Protein AF-0000000067926094 (afdb_homodimer)

InterPro domains:
  IPR000868 Isochorismatase-like domain [PF00857] (6-175)
  IPR036380 Isochorismatase-like superfamily [G3DSA:3.40.50.850] (2-195)
  IPR036380 Isochorismatase-like superfamily [SSF52499] (3-191)
  IPR050272 Isochorismatase-like hydrolase [PTHR43540] (4-191)

Foldseek 3Di:
DPQLQEAEEAEAQFQQQDPPHLFHWVPSVQLLLLVLLLLVLCVVLVHAYEYEFAEDEPVNCVPPVVDPVCPDPSNDALYHPDRRRARDPSNHDDPRHHYWYDNALASPPPTCVLVVSVVSNHQEYEYAYDDLQTSVLNNQQVCVVSRHQYEYALSNHTGSDPVSSLVSVLVSQLRNANYFYDHSVQSSCVSNVHDGDGGHNPHHPPDDDDPVCSVVVSVVD/DPQLQEAEEAEAQFQQQDPPHLFHWVPSVQLLLLVLLLL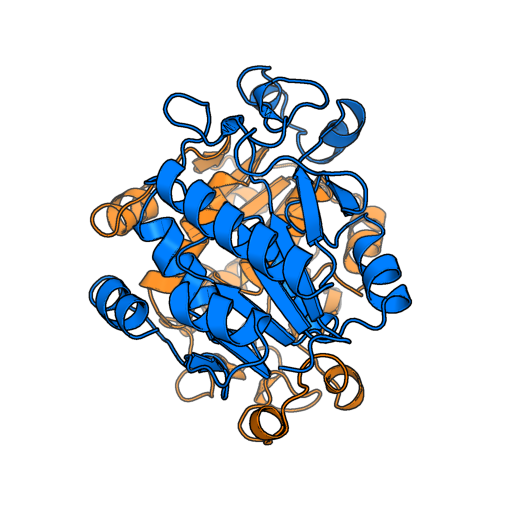VLCVVLVHAYEYEFAEDEPVNCVPPVVDPVCPDPSNDALYHPDRRRARDPSNHDDPRHHYWYDNALASPPPTCVLVVSVVSNHQEYEYAYDDLQTSVLNNQQVCVVSRHQYEYALSNHTGSDPVSSLVSQLVSQLRNANHFYDHSVQSSCVSNVHDGDGGHNHDHRPDDDDPVCSVVVSVVD

Secondary structure (DSSP, 8-state):
--GGGEEEEEE--BGGGSTTSSSPPTTHHHHHHHHHHHHHHHHHHT--EEEEEE-B-HHHHTTT---TTTTSGGG--SBTTSTTTSBPGGG---TT-EEEEESSSSTTTTSSHHHHHHHTT--EEEEEEE-IIIIIHHHHHHHHHTT-EEEEEEEEEE-SSHHHHHHHHHHHHTT-TT-EEE-HHHHHHHHTT-----EE--STT-----TTTHHHHHHH-/--GGGEEEEEE--BGGGSTTSSSPPTTHHHHHHHHHHHHHHHHHHT--EEEEEE-B-HHHHTTT--STTTTSGGG--SBTTSTTTSBPGGG---TT-EEEEESSSSTTTTSSHHHHHHHTT--EEEEEEE-IIIIIHHHHHHHHHTT-EEEEEEEEEE-SSHHHHHHHHHHHHTT-TT-EEE-HHHHHHHHTT-----EE--STT-----TTTHHHHHHH-

Nearest PDB structures (foldseek):
  3uao-assembly1_A  TM=9.057E-01  e=9.298E-15  Bordetella bronchiseptica
  4l07-assembly1_A  TM=8.877E-01  e=7.795E-15  Pseudomonas putida S16
  3hu5-assembly1_A  TM=8.963E-01  e=1.996E-14  Nitratidesulfovibrio vulgaris str. Hildenborough
  4l08-assembly3_F  TM=8.697E-01  e=3.194E-14  Pseudomonas putida S16
  3o93-assembly1_D  TM=8.539E-01  e=3.956E-12  Streptococcus pneumoniae TIGR4

pLDDT: mean 93.39, std 10.18, range [53.16, 98.94]

Solvent-accessible surface area (backbone atoms only — not comparable to full-atom values): 21924 Å² total; per-residue (Å²): 106,67,57,83,23,30,33,38,40,37,29,40,60,26,40,32,31,33,86,88,36,91,51,34,26,54,63,38,69,55,20,45,52,44,40,28,53,50,51,53,41,25,56,75,58,69,24,51,44,34,39,35,34,47,41,32,49,77,82,71,38,62,48,26,54,67,30,69,65,45,61,37,76,88,53,56,70,30,37,58,90,38,70,42,29,34,61,31,76,80,60,50,83,52,95,85,46,43,77,43,65,19,77,49,59,20,54,56,50,91,45,61,47,63,61,52,38,54,74,61,52,46,46,34,35,39,37,34,25,31,36,24,59,44,27,41,42,44,26,50,54,51,39,24,65,69,33,28,27,38,34,34,28,62,59,18,33,28,16,60,25,68,43,42,21,48,52,28,48,50,56,45,50,26,59,26,41,56,18,27,34,22,44,59,73,29,45,52,28,32,47,68,66,37,87,60,65,61,40,64,26,63,50,69,56,74,67,77,49,41,74,87,40,44,65,60,58,52,71,71,71,105,68,56,82,24,29,32,38,41,36,28,42,60,27,40,34,30,33,85,88,38,92,53,34,27,54,62,38,67,54,21,46,52,44,41,28,53,49,51,52,41,26,54,75,58,69,24,51,43,33,37,35,34,47,41,31,49,76,80,70,41,66,47,23,52,70,26,73,64,44,61,35,75,89,51,54,69,32,40,57,88,38,69,42,30,34,62,31,77,81,60,51,84,52,95,84,45,43,77,43,66,19,77,48,60,21,57,58,49,91,44,63,46,62,60,52,38,55,74,60,52,46,44,34,34,38,37,35,26,32,36,24,60,44,27,41,42,42,28,49,54,50,38,26,66,70,33,28,27,38,35,34,27,62,60,18,33,29,16,62,26,68,43,42,21,48,52,28,49,49,57,44,51,27,60,26,45,60,18,26,34,22,44,58,73,29,46,52,28,33,46,69,66,37,88,61,63,62,39,64,26,65,51,72,56,75,66,76,50,40,76,87,42,45,66,60,58,53,72,72,70

Sequence (442 aa):
MNLAKTALLVIDLQNEYRPSAAWPVVGYDDVLANAAALIDAAREAGVPVIHAQAWVKPEERVGYARQEEILTEEFRSAVAGSDGAAICAEVAALPGDIVIHKHWPSAFRSTDLSRRLAALGVENLVVAGVLTDSCVTASVFDAVYEGFRVWLVKDACGSMTEAMHRTGMLDMANRLYGGGILRLPQALKALAGRPFDGWRCTRPVEFAYTLETVDRIYEALMNLAKTALLVIDLQNEYRPSAAWPVVGYDDVLANAAALIDAAREAGVPVIHAQAWVKPEERVGYARQEEILTEEFRSAVAGSDGAAICAEVAALPGDIVIHKHWPSAFRSTDLSRRLAALGVENLVVAGVLTDSCVTASVFDAVYEGFRVWLVKDACGSMTEAMHRTGMLDMANRLYGGGILRLPQALKALAGRPFDGWRCTRPVEFAYTLETVDRIYEAL

Structure (mmCIF, N/CA/C/O backbone):
data_AF-0000000067926094-model_v1
#
loop_
_entity.id
_entity.type
_entity.pdbx_description
1 polymer 'Isochorismatase hydrolase'
#
loop_
_atom_site.group_PDB
_atom_site.id
_atom_site.type_symbol
_atom_site.label_atom_id
_atom_site.label_alt_id
_atom_site.label_comp_id
_atom_site.label_asym_id
_atom_site.label_entity_id
_atom_site.label_seq_id
_atom_site.pdbx_PDB_ins_code
_atom_site.Cartn_x
_atom_site.Cartn_y
_atom_site.Cartn_z
_atom_site.occupancy
_atom_site.B_iso_or_equiv
_atom_site.auth_seq_id
_atom_site.auth_comp_id
_atom_site.auth_asym_id
_atom_site.auth_atom_id
_atom_site.pdbx_PDB_model_num
ATOM 1 N N . MET A 1 1 ? -18.172 15.156 13.68 1 92.06 1 MET A N 1
ATOM 2 C CA . MET A 1 1 ? -17.062 14.289 14.078 1 92.06 1 MET A CA 1
ATOM 3 C C . MET A 1 1 ? -16.766 14.43 15.562 1 92.06 1 MET A C 1
ATOM 5 O O . MET A 1 1 ? -16.719 15.547 16.078 1 92.06 1 MET A O 1
ATOM 9 N N . ASN A 1 2 ? -16.688 13.281 16.297 1 95.38 2 ASN A N 1
ATOM 10 C CA . ASN A 1 2 ? -16.344 13.367 17.703 1 95.38 2 ASN A CA 1
ATOM 11 C C . ASN A 1 2 ? -14.883 13.789 17.906 1 95.38 2 ASN A C 1
ATOM 13 O O . ASN A 1 2 ? -13.977 12.961 17.812 1 95.38 2 ASN A O 1
ATOM 17 N N . LEU A 1 3 ? -14.672 15.008 18.219 1 98 3 LEU A N 1
ATOM 18 C CA . LEU A 1 3 ? -13.336 15.586 18.281 1 98 3 LEU A CA 1
ATOM 19 C C . LEU A 1 3 ? -12.539 14.992 19.422 1 98 3 LEU A C 1
ATOM 21 O O . LEU A 1 3 ? -11.312 14.891 19.359 1 98 3 LEU A O 1
ATOM 25 N N . ALA A 1 4 ? -13.203 14.562 20.484 1 98 4 ALA A N 1
ATOM 26 C CA . ALA A 1 4 ? -12.531 13.992 21.656 1 98 4 ALA A CA 1
ATOM 27 C C . ALA A 1 4 ? -11.898 12.641 21.312 1 98 4 ALA A C 1
ATOM 29 O O . ALA A 1 4 ? -11.039 12.156 22.047 1 98 4 ALA A O 1
ATOM 30 N N . LYS A 1 5 ? -12.312 12.062 20.219 1 98.25 5 LYS A N 1
ATOM 31 C CA . LYS A 1 5 ? -11.805 10.766 19.781 1 98.25 5 LYS A CA 1
ATOM 32 C C . LYS A 1 5 ? -11.094 10.883 18.438 1 98.25 5 LYS A C 1
ATOM 34 O O . LYS A 1 5 ? -11.094 9.945 17.641 1 98.25 5 LYS A O 1
ATOM 39 N N . THR A 1 6 ? -10.602 12.094 18.156 1 98.56 6 THR A N 1
ATOM 40 C CA . THR A 1 6 ? -9.977 12.359 16.859 1 98.56 6 THR A CA 1
ATOM 41 C C . THR A 1 6 ? -8.531 12.805 17.047 1 98.56 6 THR A C 1
ATOM 43 O O . THR A 1 6 ? -8.203 13.516 18 1 98.56 6 THR A O 1
ATOM 46 N N . ALA A 1 7 ? -7.652 12.383 16.156 1 98.88 7 ALA A N 1
ATOM 47 C CA . ALA A 1 7 ? -6.297 12.906 16.016 1 98.88 7 ALA A CA 1
ATOM 48 C C . ALA A 1 7 ? -5.988 13.289 14.578 1 98.88 7 ALA A C 1
ATOM 50 O O . ALA A 1 7 ? -6.605 12.766 13.648 1 98.88 7 ALA A O 1
ATOM 51 N N . LEU A 1 8 ? -5.133 14.234 14.414 1 98.94 8 LEU A N 1
ATOM 52 C CA . LEU A 1 8 ? -4.566 14.57 13.109 1 98.94 8 LEU A CA 1
ATOM 53 C C . LEU A 1 8 ? -3.211 13.898 12.914 1 98.94 8 LEU A C 1
ATOM 55 O O . LEU A 1 8 ? -2.312 14.062 13.742 1 98.94 8 LEU A O 1
ATOM 59 N N . LEU A 1 9 ? -3.102 13.102 11.906 1 98.94 9 LEU A N 1
ATOM 60 C CA . LEU A 1 9 ? -1.853 12.445 11.531 1 98.94 9 LEU A CA 1
ATOM 61 C C . LEU A 1 9 ? -1.286 13.047 10.25 1 98.94 9 LEU A C 1
ATOM 63 O O . LEU A 1 9 ? -1.899 12.945 9.18 1 98.94 9 LEU A O 1
ATOM 67 N N . VAL A 1 10 ? -0.175 13.742 10.359 1 98.94 10 VAL A N 1
ATOM 68 C CA . VAL A 1 10 ? 0.505 14.281 9.188 1 98.94 10 VAL A CA 1
ATOM 69 C C . VAL A 1 10 ? 1.773 13.477 8.914 1 98.94 10 VAL A C 1
ATOM 71 O O . VAL A 1 10 ? 2.568 13.227 9.82 1 98.94 10 VAL A O 1
ATOM 74 N N . ILE A 1 11 ? 1.948 13.07 7.668 1 98.94 11 ILE A N 1
ATOM 75 C CA . ILE A 1 11 ? 2.941 12.055 7.324 1 98.94 11 ILE A CA 1
ATOM 76 C C . ILE A 1 11 ? 4.023 12.672 6.441 1 98.94 11 ILE A C 1
ATOM 78 O O . ILE A 1 11 ? 3.74 13.117 5.324 1 98.94 11 ILE A O 1
ATOM 82 N N . ASP A 1 12 ? 5.191 12.742 6.871 1 98.69 12 ASP A N 1
ATOM 83 C CA . ASP A 1 12 ? 6.43 12.961 6.129 1 98.69 12 ASP A CA 1
ATOM 84 C C . ASP A 1 12 ? 6.438 14.336 5.469 1 98.69 12 ASP A C 1
ATOM 86 O O . ASP A 1 12 ? 6.844 14.477 4.312 1 98.69 12 ASP A O 1
ATOM 90 N N . LEU A 1 13 ? 5.914 15.297 6.152 1 98.81 13 LEU A N 1
ATOM 91 C CA . LEU A 1 13 ? 6.043 16.656 5.641 1 98.81 13 LEU A CA 1
ATOM 92 C C . LEU A 1 13 ? 7.438 17.203 5.918 1 98.81 13 LEU A C 1
ATOM 94 O O . LEU A 1 13 ? 7.605 18.062 6.801 1 98.81 13 LEU A O 1
ATOM 98 N N . GLN A 1 14 ? 8.375 16.766 5.055 1 98.38 14 GLN A N 1
ATOM 99 C CA . GLN A 1 14 ? 9.797 16.953 5.305 1 98.38 14 GLN A CA 1
ATOM 100 C C . GLN A 1 14 ? 10.469 17.688 4.152 1 98.38 14 GLN A C 1
ATOM 102 O O . GLN A 1 14 ? 9.906 17.797 3.062 1 98.38 14 GLN A O 1
ATOM 107 N N . ASN A 1 15 ? 11.68 18.141 4.363 1 97.31 15 ASN A N 1
ATOM 108 C CA . ASN A 1 15 ? 12.383 18.984 3.408 1 97.31 15 ASN A CA 1
ATOM 109 C C . ASN A 1 15 ? 12.781 18.219 2.158 1 97.31 15 ASN A C 1
ATOM 111 O O . ASN A 1 15 ? 12.977 18.797 1.093 1 97.31 15 ASN A O 1
ATOM 115 N N . GLU A 1 16 ? 12.906 16.938 2.176 1 94.5 16 GLU A N 1
ATOM 116 C CA . GLU A 1 16 ? 13.398 16.141 1.049 1 94.5 16 GLU A CA 1
ATOM 117 C C . GLU A 1 16 ? 12.352 16.047 -0.057 1 94.5 16 GLU A C 1
ATOM 119 O O . GLU A 1 16 ? 12.641 15.555 -1.149 1 94.5 16 GLU A O 1
ATOM 124 N N . TYR A 1 17 ? 11.18 16.641 0.226 1 96.81 17 TYR A N 1
ATOM 125 C CA . TYR A 1 17 ? 10.117 16.609 -0.775 1 96.81 17 TYR A CA 1
ATOM 126 C C . TYR A 1 17 ? 9.938 17.969 -1.423 1 96.81 17 TYR A C 1
ATOM 128 O O . TYR A 1 17 ? 9.062 18.156 -2.271 1 96.81 17 TYR A O 1
ATOM 136 N N . ARG A 1 18 ? 10.656 18.969 -0.988 1 96.94 18 ARG A N 1
ATOM 137 C CA . ARG A 1 18 ? 10.609 20.297 -1.57 1 96.94 18 ARG A CA 1
ATOM 138 C C . ARG A 1 18 ? 11.086 20.281 -3.02 1 96.94 18 ARG A C 1
ATOM 140 O O . ARG A 1 18 ? 11.703 19.312 -3.465 1 96.94 18 ARG A O 1
ATOM 147 N N . PRO A 1 19 ? 10.781 21.469 -3.602 1 91.5 19 PRO A N 1
ATOM 148 C CA . PRO A 1 19 ? 11.281 21.562 -4.977 1 91.5 19 PRO A CA 1
ATOM 149 C C . PRO A 1 19 ? 12.797 21.453 -5.062 1 91.5 19 PRO A C 1
ATOM 151 O O . PRO A 1 19 ? 13.516 21.984 -4.207 1 91.5 19 PRO A O 1
ATOM 154 N N . SER A 1 20 ? 13.414 20.672 -5.879 1 86.44 20 SER A N 1
ATOM 155 C CA . SER A 1 20 ? 14.836 20.5 -6.172 1 86.44 20 SER A CA 1
ATOM 156 C C . SER A 1 20 ? 15.461 19.438 -5.277 1 86.44 20 SER A C 1
ATOM 158 O O . SER A 1 20 ? 16.641 19.141 -5.398 1 86.44 20 SER A O 1
ATOM 160 N N . ALA A 1 21 ? 14.625 19.047 -4.285 1 88.31 21 ALA A N 1
ATOM 161 C CA . ALA A 1 21 ? 15.148 17.953 -3.463 1 88.31 21 ALA A CA 1
ATOM 162 C C . ALA A 1 21 ? 15.086 16.625 -4.215 1 88.31 21 ALA A C 1
ATOM 164 O O . ALA A 1 21 ? 14.828 16.594 -5.422 1 88.31 21 ALA A O 1
ATOM 165 N N . ALA A 1 22 ? 15.461 15.57 -3.596 1 78.44 22 ALA A N 1
ATOM 166 C CA . ALA A 1 22 ? 15.641 14.266 -4.223 1 78.44 22 ALA A CA 1
ATOM 167 C C . ALA A 1 22 ? 14.305 13.703 -4.711 1 78.44 22 ALA A C 1
ATOM 169 O O . ALA A 1 22 ? 14.242 13.07 -5.77 1 78.44 22 ALA A O 1
ATOM 170 N N . TRP A 1 23 ? 13.242 14.016 -3.984 1 88.12 23 TRP A N 1
ATOM 171 C CA . TRP A 1 23 ? 11.93 13.461 -4.297 1 88.12 23 TRP A CA 1
ATOM 172 C C . TRP A 1 23 ? 10.867 14.547 -4.293 1 88.12 23 TRP A C 1
ATOM 174 O O . TRP A 1 23 ? 9.938 14.516 -3.482 1 88.12 23 TRP A O 1
ATOM 184 N N . PRO A 1 24 ? 10.922 15.359 -5.207 1 94.88 24 PRO A N 1
ATOM 185 C CA . PRO A 1 24 ? 10.039 16.531 -5.184 1 94.88 24 PRO A CA 1
ATOM 186 C C . PRO A 1 24 ? 8.57 16.172 -5.367 1 94.88 24 PRO A C 1
ATOM 188 O O . PRO A 1 24 ? 8.227 15.438 -6.297 1 94.88 24 PRO A O 1
ATOM 191 N N . VAL A 1 25 ? 7.746 16.656 -4.492 1 97.5 25 VAL A N 1
ATOM 192 C CA . VAL A 1 25 ? 6.297 16.531 -4.574 1 97.5 25 VAL A CA 1
ATOM 193 C C . VAL A 1 25 ? 5.715 17.688 -5.383 1 97.5 25 VAL A C 1
ATOM 195 O O . VAL A 1 25 ? 6.051 18.844 -5.145 1 97.5 25 VAL A O 1
ATOM 198 N N . VAL A 1 26 ? 4.852 17.375 -6.352 1 97.69 26 VAL A N 1
ATOM 199 C CA . VAL A 1 26 ? 4.223 18.422 -7.156 1 97.69 26 VAL A CA 1
ATOM 200 C C . VAL A 1 26 ? 3.281 19.25 -6.285 1 97.69 26 VAL A C 1
ATOM 202 O O . VAL A 1 26 ? 2.465 18.688 -5.543 1 97.69 26 VAL A O 1
ATOM 205 N N . GLY A 1 27 ? 3.447 20.609 -6.32 1 97.81 27 GLY A N 1
ATOM 206 C CA . GLY A 1 27 ? 2.59 21.484 -5.535 1 97.81 27 GLY A CA 1
ATOM 207 C C . GLY A 1 27 ? 2.848 21.391 -4.043 1 97.81 27 GLY A C 1
ATOM 208 O O . GLY A 1 27 ? 1.933 21.562 -3.236 1 97.81 27 GLY A O 1
ATOM 209 N N . TYR A 1 28 ? 4.066 21.062 -3.676 1 98.56 28 TYR A N 1
ATOM 210 C CA . TYR A 1 28 ? 4.391 20.797 -2.279 1 98.56 28 TYR A CA 1
ATOM 211 C C . TYR A 1 28 ? 4.082 22 -1.401 1 98.56 28 TYR A C 1
ATOM 213 O O . TYR A 1 28 ? 3.639 21.859 -0.261 1 98.56 28 TYR A O 1
ATOM 221 N N . ASP A 1 29 ? 4.301 23.203 -1.87 1 98.12 29 ASP A N 1
ATOM 222 C CA . ASP A 1 29 ? 4.008 24.391 -1.094 1 98.12 29 ASP A CA 1
ATOM 223 C C . ASP A 1 29 ? 2.527 24.453 -0.716 1 98.12 29 ASP A C 1
ATOM 225 O O . ASP A 1 29 ? 2.182 24.859 0.397 1 98.12 29 ASP A O 1
ATOM 229 N N . ASP A 1 30 ? 1.687 24.109 -1.653 1 98.56 30 ASP A N 1
ATOM 230 C CA . ASP A 1 30 ? 0.256 24.078 -1.368 1 98.56 30 ASP A CA 1
ATOM 231 C C . ASP A 1 30 ? -0.08 22.969 -0.36 1 98.56 30 ASP A C 1
ATOM 233 O O . ASP A 1 30 ? -0.914 23.172 0.526 1 98.56 30 ASP A O 1
ATOM 237 N N . VAL A 1 31 ? 0.548 21.766 -0.518 1 98.81 31 VAL A N 1
ATOM 238 C CA . VAL A 1 31 ? 0.366 20.688 0.436 1 98.81 31 VAL A CA 1
ATOM 239 C C . VAL A 1 31 ? 0.737 21.156 1.839 1 98.81 31 VAL A C 1
ATOM 241 O O . VAL A 1 31 ? -0.023 20.953 2.789 1 98.81 31 VAL A O 1
ATOM 244 N N . LEU A 1 32 ? 1.862 21.844 1.946 1 98.88 32 LEU A N 1
ATOM 245 C CA . LEU A 1 32 ? 2.348 22.328 3.232 1 98.88 32 LEU A CA 1
ATOM 246 C C . LEU A 1 32 ? 1.398 23.375 3.807 1 98.88 32 LEU A C 1
ATOM 248 O O . LEU A 1 32 ? 1.091 23.359 5 1 98.88 32 LEU A O 1
ATOM 252 N N . ALA A 1 33 ? 0.965 24.281 2.998 1 98.88 33 ALA A N 1
ATOM 253 C CA . ALA A 1 33 ? 0.053 25.328 3.459 1 98.88 33 ALA A CA 1
ATOM 254 C C . ALA A 1 33 ? -1.254 24.719 3.971 1 98.88 33 ALA A C 1
ATOM 256 O O . ALA A 1 33 ? -1.766 25.141 5.016 1 98.88 33 ALA A O 1
ATOM 257 N N . ASN A 1 34 ? -1.786 23.797 3.223 1 98.94 34 ASN A N 1
ATOM 258 C CA . ASN A 1 34 ? -3.02 23.141 3.625 1 98.94 34 ASN A CA 1
ATOM 259 C C . ASN A 1 34 ? -2.83 22.328 4.906 1 98.94 34 ASN A C 1
ATOM 261 O O . ASN A 1 34 ? -3.689 22.344 5.789 1 98.94 34 ASN A O 1
ATOM 265 N N . ALA A 1 35 ? -1.709 21.594 5.02 1 98.94 35 ALA A N 1
ATOM 266 C CA . ALA A 1 35 ? -1.412 20.844 6.234 1 98.94 35 ALA A CA 1
ATOM 267 C C . ALA A 1 35 ? -1.251 21.781 7.43 1 98.94 35 ALA A C 1
ATOM 269 O O . ALA A 1 35 ? -1.701 21.469 8.539 1 98.94 35 ALA A O 1
ATOM 270 N N . ALA A 1 36 ? -0.599 22.922 7.18 1 98.94 36 ALA A N 1
ATOM 271 C CA . ALA A 1 36 ? -0.442 23.906 8.25 1 98.94 36 ALA A CA 1
ATOM 272 C C . ALA A 1 36 ? -1.799 24.375 8.758 1 98.94 36 ALA A C 1
ATOM 274 O O . ALA A 1 36 ? -2.004 24.516 9.961 1 98.94 36 ALA A O 1
ATOM 275 N N . ALA A 1 37 ? -2.695 24.641 7.844 1 98.94 37 ALA A N 1
ATOM 276 C CA . ALA A 1 37 ? -4.047 25.047 8.211 1 98.94 37 ALA A CA 1
ATOM 277 C C . ALA A 1 37 ? -4.734 23.969 9.047 1 98.94 37 ALA A C 1
ATOM 279 O O . ALA A 1 37 ? -5.41 24.281 10.039 1 98.94 37 ALA A O 1
ATOM 280 N N . LEU A 1 38 ? -4.586 22.703 8.695 1 98.94 38 LEU A N 1
ATOM 281 C CA . LEU A 1 38 ? -5.16 21.594 9.453 1 98.94 38 LEU A CA 1
ATOM 282 C C . LEU A 1 38 ? -4.562 21.516 10.852 1 98.94 38 LEU A C 1
ATOM 284 O O . LEU A 1 38 ? -5.289 21.328 11.828 1 98.94 38 LEU A O 1
ATOM 288 N N . ILE A 1 39 ? -3.248 21.656 10.906 1 98.94 39 ILE A N 1
ATOM 289 C CA . ILE A 1 39 ? -2.541 21.578 12.18 1 98.94 39 ILE A CA 1
ATOM 290 C C . ILE A 1 39 ? -3.031 22.688 13.109 1 98.94 39 ILE A C 1
ATOM 292 O O . ILE A 1 39 ? -3.34 22.422 14.273 1 98.94 39 ILE A O 1
ATOM 296 N N . ASP A 1 40 ? -3.139 23.875 12.586 1 98.81 40 ASP A N 1
ATOM 297 C CA . ASP A 1 40 ? -3.629 25 13.375 1 98.81 40 ASP A CA 1
ATOM 298 C C . ASP A 1 40 ? -5.047 24.75 13.875 1 98.81 40 ASP A C 1
ATOM 300 O O . ASP A 1 40 ? -5.352 24.984 15.047 1 98.81 40 ASP A O 1
ATOM 304 N N . ALA A 1 41 ? -5.914 24.297 13.023 1 98.81 41 ALA A N 1
ATOM 305 C CA . ALA A 1 41 ? -7.297 24 13.391 1 98.81 41 ALA A CA 1
ATOM 306 C C . ALA A 1 41 ? -7.355 22.906 14.461 1 98.81 41 ALA A C 1
ATOM 308 O O . ALA A 1 41 ? -8.156 23 15.391 1 98.81 41 ALA A O 1
ATOM 309 N N . ALA A 1 42 ? -6.539 21.875 14.312 1 98.88 42 ALA A N 1
ATOM 310 C CA . ALA A 1 42 ? -6.504 20.781 15.289 1 98.88 42 ALA A CA 1
ATOM 311 C C . ALA A 1 42 ? -6.066 21.281 16.656 1 98.88 42 ALA A C 1
ATOM 313 O O . ALA A 1 42 ? -6.691 20.969 17.672 1 98.88 42 ALA A O 1
ATOM 314 N N . ARG A 1 43 ? -5.016 22.078 16.672 1 98.5 43 ARG A N 1
ATOM 315 C CA . ARG A 1 43 ? -4.52 22.641 17.938 1 98.5 43 ARG A CA 1
ATOM 316 C C . ARG A 1 43 ? -5.582 23.5 18.609 1 98.5 43 ARG A C 1
ATOM 318 O O . ARG A 1 43 ? -5.805 23.391 19.812 1 98.5 43 ARG A O 1
ATOM 325 N N . GLU A 1 44 ? -6.223 24.312 17.828 1 98 44 GLU A N 1
ATOM 326 C CA . GLU A 1 44 ? -7.281 25.172 18.359 1 98 44 GLU A CA 1
ATOM 327 C C . GLU A 1 44 ? -8.414 24.344 18.953 1 98 44 GLU A C 1
ATOM 329 O O . GLU A 1 44 ? -9.016 24.734 19.953 1 98 44 GLU A O 1
ATOM 334 N N . ALA A 1 45 ? -8.672 23.188 18.406 1 98.25 45 ALA A N 1
ATOM 335 C CA . ALA A 1 45 ? -9.781 22.344 18.812 1 98.25 45 ALA A CA 1
ATOM 336 C C . ALA A 1 45 ? -9.367 21.391 19.938 1 98.25 45 ALA A C 1
ATOM 338 O O . ALA A 1 45 ? -10.188 20.656 20.469 1 98.25 45 ALA A O 1
ATOM 339 N N . GLY A 1 46 ? -8.07 21.375 20.25 1 98.06 46 GLY A N 1
ATOM 340 C CA . GLY A 1 46 ? -7.562 20.438 21.25 1 98.06 46 GLY A CA 1
ATOM 341 C C . GLY A 1 46 ? -7.379 19.031 20.703 1 98.06 46 GLY A C 1
ATOM 342 O O . GLY A 1 46 ? -7.293 18.078 21.484 1 98.06 46 GLY A O 1
ATOM 343 N N . VAL A 1 47 ? -7.426 18.859 19.438 1 98.75 47 VAL A N 1
ATOM 344 C CA . VAL A 1 47 ? -7.188 17.578 18.766 1 98.75 47 VAL A CA 1
ATOM 345 C C . VAL A 1 47 ? -5.688 17.297 18.719 1 98.75 47 VAL A C 1
ATOM 347 O O . VAL A 1 47 ? -4.898 18.141 18.297 1 98.75 47 VAL A O 1
ATOM 350 N N . PRO A 1 48 ? -5.234 16.156 19.156 1 98.88 48 PRO A N 1
ATOM 351 C CA . PRO A 1 48 ? -3.805 15.836 19.109 1 98.88 48 PRO A CA 1
ATOM 352 C C . PRO A 1 48 ? -3.25 15.875 17.688 1 98.88 48 PRO A C 1
ATOM 354 O O . PRO A 1 48 ? -3.9 15.398 16.75 1 98.88 48 PRO A O 1
ATOM 357 N N . VAL A 1 49 ? -2.1 16.469 17.578 1 98.94 49 VAL A N 1
ATOM 358 C CA . VAL A 1 49 ? -1.369 16.516 16.312 1 98.94 49 VAL A CA 1
ATOM 359 C C . VAL A 1 49 ? -0.198 15.531 16.359 1 98.94 49 VAL A C 1
ATOM 361 O O . VAL A 1 49 ? 0.655 15.617 17.25 1 98.94 49 VAL A O 1
ATOM 364 N N . ILE A 1 50 ? -0.151 14.633 15.438 1 98.94 50 ILE A N 1
ATOM 365 C CA . ILE A 1 50 ? 0.898 13.625 15.352 1 98.94 50 ILE A CA 1
ATOM 366 C C . ILE A 1 50 ? 1.67 13.789 14.047 1 98.94 50 ILE A C 1
ATOM 368 O O . ILE A 1 50 ? 1.084 13.75 12.961 1 98.94 50 ILE A O 1
ATOM 372 N N . HIS A 1 51 ? 2.924 13.969 14.18 1 98.94 51 HIS A N 1
ATOM 373 C CA . HIS A 1 51 ? 3.84 13.984 13.047 1 98.94 51 HIS A CA 1
ATOM 374 C C . HIS A 1 51 ? 4.531 12.641 12.867 1 98.94 51 HIS A C 1
ATOM 376 O O . HIS A 1 51 ? 5.32 12.227 13.727 1 98.94 51 HIS A O 1
ATOM 382 N N . ALA A 1 52 ? 4.184 11.93 11.836 1 98.88 52 ALA A N 1
ATOM 383 C CA . ALA A 1 52 ? 4.996 10.789 11.445 1 98.88 52 ALA A CA 1
ATOM 384 C C . ALA A 1 52 ? 6.16 11.219 10.562 1 98.88 52 ALA A C 1
ATOM 386 O O . ALA A 1 52 ? 5.953 11.719 9.453 1 98.88 52 ALA A O 1
ATOM 387 N N . GLN A 1 53 ? 7.289 11.062 11.062 1 98.56 53 GLN A N 1
ATOM 388 C CA . GLN A 1 53 ? 8.508 11.516 10.398 1 98.56 53 GLN A CA 1
ATOM 389 C C . GLN A 1 53 ? 9.375 10.336 9.977 1 98.56 53 GLN A C 1
ATOM 391 O O . GLN A 1 53 ? 9.766 9.516 10.812 1 98.56 53 GLN A O 1
ATOM 396 N N . ALA A 1 54 ? 9.625 10.203 8.664 1 96.56 54 ALA A N 1
ATOM 397 C CA . ALA A 1 54 ? 10.633 9.242 8.219 1 96.56 54 ALA A CA 1
ATOM 398 C C . ALA A 1 54 ? 12.016 9.617 8.75 1 96.56 54 ALA A C 1
ATOM 400 O O . ALA A 1 54 ? 12.516 10.703 8.477 1 96.56 54 ALA A O 1
ATOM 401 N N . TRP A 1 55 ? 12.523 8.797 9.508 1 94.88 55 TRP A N 1
ATOM 402 C CA . TRP A 1 55 ? 13.781 8.984 10.234 1 94.88 55 TRP A CA 1
ATOM 403 C C . TRP A 1 55 ? 14.57 7.684 10.289 1 94.88 55 TRP A C 1
ATOM 405 O O . TRP A 1 55 ? 14.422 6.898 11.234 1 94.88 55 TRP A O 1
ATOM 415 N N . VAL A 1 56 ? 15.477 7.516 9.352 1 90.62 56 VAL A N 1
ATOM 416 C CA . VAL A 1 56 ? 16.094 6.211 9.164 1 90.62 56 VAL A CA 1
ATOM 417 C C . VAL A 1 56 ? 17.562 6.266 9.594 1 90.62 56 VAL A C 1
ATOM 419 O O . VAL A 1 56 ? 18.375 6.965 8.969 1 90.62 56 VAL A O 1
ATOM 422 N N . LYS A 1 57 ? 17.922 5.504 10.609 1 89.44 57 LYS A N 1
ATOM 423 C CA . LYS A 1 57 ? 19.297 5.352 11.039 1 89.44 57 LYS A CA 1
ATOM 424 C C . LYS A 1 57 ? 20.031 4.32 10.188 1 89.44 57 LYS A C 1
ATOM 426 O O . LYS A 1 57 ? 19.406 3.418 9.625 1 89.44 57 LYS A O 1
ATOM 431 N N . PRO A 1 58 ? 21.297 4.488 10.062 1 80.56 58 PRO A N 1
ATOM 432 C CA . PRO A 1 58 ? 22.062 3.578 9.211 1 80.56 58 PRO A CA 1
ATOM 433 C C . PRO A 1 58 ? 21.828 2.109 9.555 1 80.56 58 PRO A C 1
ATOM 435 O O . PRO A 1 58 ? 21.719 1.27 8.664 1 80.56 58 PRO A O 1
ATOM 438 N N . GLU A 1 59 ? 21.672 1.789 10.805 1 81.94 59 GLU A N 1
ATOM 439 C CA . GLU A 1 59 ? 21.531 0.399 11.234 1 81.94 59 GLU A CA 1
ATOM 440 C C . GLU A 1 59 ? 20.172 -0.171 10.844 1 81.94 59 GLU A C 1
ATOM 442 O O . GLU A 1 59 ? 20 -1.39 10.805 1 81.94 59 GLU A O 1
ATOM 447 N N . GLU A 1 60 ? 19.234 0.676 10.562 1 80.19 60 GLU A N 1
ATOM 448 C CA . GLU A 1 60 ? 17.891 0.246 10.219 1 80.19 60 GLU A CA 1
ATOM 449 C C . GLU A 1 60 ? 17.766 -0.048 8.727 1 80.19 60 GLU A C 1
ATOM 451 O O . GLU A 1 60 ? 16.766 -0.608 8.281 1 80.19 60 GLU A O 1
ATOM 456 N N . ARG A 1 61 ? 18.766 0.249 7.988 1 72.31 61 ARG A N 1
ATOM 457 C CA . ARG A 1 61 ? 18.75 0.029 6.547 1 72.31 61 ARG A CA 1
ATOM 458 C C . ARG A 1 61 ? 19.312 -1.345 6.195 1 72.31 61 ARG A C 1
ATOM 460 O O . ARG A 1 61 ? 19.062 -1.862 5.102 1 72.31 61 ARG A O 1
ATOM 467 N N . VAL A 1 62 ? 20.125 -1.89 6.945 1 65.81 62 VAL A N 1
ATOM 468 C CA . VAL A 1 62 ? 20.875 -3.113 6.656 1 65.81 62 VAL A CA 1
ATOM 469 C C . VAL A 1 62 ? 19.906 -4.223 6.254 1 65.81 62 VAL A C 1
ATOM 471 O O . VAL A 1 62 ? 20.203 -5.035 5.379 1 65.81 62 VAL A O 1
ATOM 474 N N . GLY A 1 63 ? 18.781 -4.25 6.566 1 63.25 63 GLY A N 1
ATOM 475 C CA . GLY A 1 63 ? 17.891 -5.363 6.285 1 63.25 63 GLY A CA 1
ATOM 476 C C . GLY A 1 63 ? 17.219 -5.262 4.926 1 63.25 63 GLY A C 1
ATOM 477 O O . GLY A 1 63 ? 17.016 -6.273 4.254 1 63.25 63 GLY A O 1
ATOM 478 N N . TYR A 1 64 ? 16.828 -4.145 4.496 1 60.34 64 TYR A N 1
ATOM 479 C CA . TYR A 1 64 ? 16.047 -4.098 3.258 1 60.34 64 TYR A CA 1
ATOM 480 C C . TYR A 1 64 ? 16.875 -3.5 2.123 1 60.34 64 TYR A C 1
ATOM 482 O O . TYR A 1 64 ? 16.547 -3.674 0.949 1 60.34 64 TYR A O 1
ATOM 490 N N . ALA A 1 65 ? 17.828 -2.77 2.443 1 57.5 65 ALA A N 1
ATOM 491 C CA . ALA A 1 65 ? 18.641 -2.156 1.396 1 57.5 65 ALA A CA 1
ATOM 492 C C . ALA A 1 65 ? 19.844 -3.035 1.044 1 57.5 65 ALA A C 1
ATOM 494 O O . ALA A 1 65 ? 20.984 -2.646 1.268 1 57.5 65 ALA A O 1
ATOM 495 N N . ARG A 1 66 ? 19.531 -4.289 0.896 1 53.16 66 ARG A N 1
ATOM 496 C CA . ARG A 1 66 ? 20.641 -5.211 0.712 1 53.16 66 ARG A CA 1
ATOM 497 C C . ARG A 1 66 ? 21.484 -4.824 -0.498 1 53.16 66 ARG A C 1
ATOM 499 O O . ARG A 1 66 ? 22.562 -5.383 -0.72 1 53.16 66 ARG A O 1
ATOM 506 N N . GLN A 1 67 ? 20.984 -4.008 -1.337 1 53.28 67 GLN A N 1
ATOM 507 C CA . GLN A 1 67 ? 21.875 -3.869 -2.477 1 53.28 67 GLN A CA 1
ATOM 508 C C . GLN A 1 67 ? 22.797 -2.66 -2.309 1 53.28 67 GLN A C 1
ATOM 510 O O . GLN A 1 67 ? 22.328 -1.552 -2.041 1 53.28 67 GLN A O 1
ATOM 515 N N . GLU A 1 68 ? 23.922 -2.98 -2.207 1 53.41 68 GLU A N 1
ATOM 516 C CA . GLU A 1 68 ? 25.062 -2.064 -2.186 1 53.41 68 GLU A CA 1
ATOM 517 C C . GLU A 1 68 ? 24.766 -0.808 -3.002 1 53.41 68 GLU A C 1
ATOM 519 O O . GLU A 1 68 ? 25.219 0.284 -2.646 1 53.41 68 GLU A O 1
ATOM 524 N N . GLU A 1 69 ? 24.109 -0.996 -4.039 1 54.03 69 GLU A N 1
ATOM 525 C CA . GLU A 1 69 ? 23.953 0.101 -4.988 1 54.03 69 GLU A CA 1
ATOM 526 C C . GLU A 1 69 ? 22.953 1.138 -4.465 1 54.03 69 GLU A C 1
ATOM 528 O O . GLU A 1 69 ? 23.125 2.336 -4.707 1 54.03 69 GLU A O 1
ATOM 533 N N . ILE A 1 70 ? 21.953 0.705 -3.783 1 56.53 70 ILE A N 1
ATOM 534 C CA . ILE A 1 70 ? 21.016 1.673 -3.234 1 56.53 70 ILE A CA 1
ATOM 535 C C . ILE A 1 70 ? 21.656 2.422 -2.07 1 56.53 70 ILE A C 1
ATOM 537 O O . ILE A 1 70 ? 21.172 3.48 -1.662 1 56.53 70 ILE A O 1
ATOM 541 N N . LEU A 1 71 ? 22.75 1.872 -1.729 1 56.44 71 LEU A N 1
ATOM 542 C CA . LEU A 1 71 ? 23.422 2.395 -0.542 1 56.44 71 LEU A CA 1
ATOM 543 C C . LEU A 1 71 ? 24.281 3.605 -0.89 1 56.44 71 LEU A C 1
ATOM 545 O O . LEU A 1 71 ? 24.984 4.137 -0.031 1 56.44 71 LEU A O 1
ATOM 549 N N . THR A 1 72 ? 24.016 3.941 -2.082 1 58.62 72 THR A N 1
ATOM 550 C CA . THR A 1 72 ? 24.812 5.16 -2.234 1 58.62 72 THR A CA 1
ATOM 551 C C . THR A 1 72 ? 24.109 6.34 -1.567 1 58.62 72 THR A C 1
ATOM 553 O O . THR A 1 72 ? 22.875 6.332 -1.405 1 58.62 72 THR A O 1
ATOM 556 N N . GLU A 1 73 ? 24.906 7.117 -0.905 1 57.5 73 GLU A N 1
ATOM 557 C CA . GLU A 1 73 ? 24.453 8.281 -0.138 1 57.5 73 GLU A CA 1
ATOM 558 C C . GLU A 1 73 ? 23.359 9.047 -0.881 1 57.5 73 GLU A C 1
ATOM 560 O O . GLU A 1 73 ? 22.453 9.594 -0.262 1 57.5 73 GLU A O 1
ATOM 565 N N . GLU A 1 74 ? 23.516 8.953 -2.152 1 57.72 74 GLU A N 1
ATOM 566 C CA . GLU A 1 74 ? 22.609 9.734 -2.98 1 57.72 74 GLU A CA 1
ATOM 567 C C . GLU A 1 74 ? 21.203 9.164 -2.951 1 57.72 74 GLU A C 1
ATOM 569 O O . GLU A 1 74 ? 20.219 9.883 -3.178 1 57.72 74 GLU A O 1
ATOM 574 N N . PHE A 1 75 ? 21.141 7.969 -2.459 1 63.72 75 PHE A N 1
ATOM 575 C CA . PHE A 1 75 ? 19.844 7.332 -2.596 1 63.72 75 PHE A CA 1
ATOM 576 C C . PHE A 1 75 ? 19.203 7.098 -1.229 1 63.72 75 PHE A C 1
ATOM 578 O O . PHE A 1 75 ? 18.094 6.59 -1.136 1 63.72 75 PHE A O 1
ATOM 585 N N . ARG A 1 76 ? 19.922 7.707 -0.382 1 74 76 ARG A N 1
ATOM 586 C CA . ARG A 1 76 ? 19.406 7.484 0.968 1 74 76 ARG A CA 1
ATOM 587 C C . ARG A 1 76 ? 18.375 8.539 1.342 1 74 76 ARG A C 1
ATOM 589 O O . ARG A 1 76 ? 18.688 9.734 1.405 1 74 76 ARG A O 1
ATOM 596 N N . SER A 1 77 ? 17.219 8.117 1.452 1 80.44 77 SER A N 1
ATOM 597 C CA . SER A 1 77 ? 16.109 8.977 1.87 1 80.44 77 SER A CA 1
ATOM 598 C C . SER A 1 77 ? 15.953 8.969 3.387 1 80.44 77 SER A C 1
ATOM 600 O O . SER A 1 77 ? 16.234 7.965 4.043 1 80.44 77 SER A O 1
ATOM 602 N N . ALA A 1 78 ? 15.586 10.156 3.861 1 89.44 78 ALA A N 1
ATOM 603 C CA . ALA A 1 78 ? 15.164 10.336 5.246 1 89.44 78 ALA A CA 1
ATOM 604 C C . ALA A 1 78 ? 16.266 9.93 6.215 1 89.44 78 ALA A C 1
ATOM 606 O O . ALA A 1 78 ? 16.016 9.273 7.23 1 89.44 78 ALA A O 1
ATOM 607 N N . VAL A 1 79 ? 17.484 10.258 5.895 1 88.75 79 VAL A N 1
ATOM 608 C CA . VAL A 1 79 ? 18.625 9.953 6.762 1 88.75 79 VAL A CA 1
ATOM 609 C C . VAL A 1 79 ? 18.484 10.719 8.078 1 88.75 79 VAL A C 1
ATOM 611 O O . VAL A 1 79 ? 18.406 11.953 8.078 1 88.75 79 VAL A O 1
ATOM 614 N N . ALA A 1 80 ? 18.562 10.039 9.109 1 92.81 80 ALA A N 1
ATOM 615 C CA . ALA A 1 80 ? 18.375 10.633 10.43 1 92.81 80 ALA A CA 1
ATOM 616 C C . ALA A 1 80 ? 19.359 11.781 10.656 1 92.81 80 ALA A C 1
ATOM 618 O O . ALA A 1 80 ? 20.562 11.617 10.445 1 92.81 80 ALA A O 1
ATOM 619 N N . GLY A 1 81 ? 18.75 12.984 11.008 1 93 81 GLY A N 1
ATOM 620 C CA . GLY A 1 81 ? 19.562 14.141 11.352 1 93 81 GLY A CA 1
ATOM 621 C C . GLY A 1 81 ? 19.891 15.008 10.156 1 93 81 GLY A C 1
ATOM 622 O O . GLY A 1 81 ? 20.453 16.094 10.312 1 93 81 GLY A O 1
ATOM 623 N N . SER A 1 82 ? 19.609 14.57 8.969 1 92.12 82 SER A N 1
ATOM 624 C CA . SER A 1 82 ? 19.875 15.352 7.77 1 92.12 82 SER A CA 1
ATOM 625 C C . SER A 1 82 ? 18.844 16.469 7.598 1 92.12 82 SER A C 1
ATOM 627 O O . SER A 1 82 ? 17.766 16.422 8.188 1 92.12 82 SER A O 1
ATOM 629 N N . ASP A 1 83 ? 19.203 17.438 6.82 1 93.94 83 ASP A N 1
ATOM 630 C CA . ASP A 1 83 ? 18.266 18.5 6.492 1 93.94 83 ASP A CA 1
ATOM 631 C C . ASP A 1 83 ? 17.047 17.969 5.746 1 93.94 83 ASP A C 1
ATOM 633 O O . ASP A 1 83 ? 15.93 18.438 5.953 1 93.94 83 ASP A O 1
ATOM 637 N N . GLY A 1 84 ? 17.297 17.031 4.902 1 94.12 84 GLY A N 1
ATOM 638 C CA . GLY A 1 84 ? 16.203 16.438 4.148 1 94.12 84 GLY A CA 1
ATOM 639 C C . GLY A 1 84 ? 15.172 15.766 5.027 1 94.12 84 GLY A C 1
ATOM 640 O O . GLY A 1 84 ? 13.969 15.836 4.742 1 94.12 84 GLY A O 1
ATOM 641 N N . ALA A 1 85 ? 15.609 15.18 6.109 1 95.44 85 ALA A N 1
ATOM 642 C CA . ALA A 1 85 ? 14.719 14.422 6.984 1 95.44 85 ALA A CA 1
ATOM 643 C C . ALA A 1 85 ? 13.992 15.344 7.961 1 95.44 85 ALA A C 1
ATOM 645 O O . ALA A 1 85 ? 13.039 14.93 8.625 1 95.44 85 ALA A O 1
ATOM 646 N N . ALA A 1 86 ? 14.328 16.625 8.07 1 97.5 86 ALA A N 1
ATOM 647 C CA . ALA A 1 86 ? 13.695 17.547 9 1 97.5 86 ALA A CA 1
ATOM 648 C C . ALA A 1 86 ? 12.273 17.891 8.562 1 97.5 86 ALA A C 1
ATOM 650 O O . ALA A 1 86 ? 12 18.031 7.367 1 97.5 86 ALA A O 1
ATOM 651 N N . ILE A 1 87 ? 11.414 18.016 9.555 1 98.62 87 ILE A N 1
ATOM 652 C CA . ILE A 1 87 ? 10.07 18.5 9.273 1 98.62 87 ILE A CA 1
ATOM 653 C C . ILE A 1 87 ? 10.133 19.922 8.742 1 98.62 87 ILE A C 1
ATOM 655 O O . ILE A 1 87 ? 10.883 20.766 9.266 1 98.62 87 ILE A O 1
ATOM 659 N N . CYS A 1 88 ? 9.383 20.219 7.707 1 98.62 88 CYS A N 1
ATOM 660 C CA . CYS A 1 88 ? 9.375 21.562 7.121 1 98.62 88 CYS A CA 1
ATOM 661 C C . CYS A 1 88 ? 8.969 22.609 8.156 1 98.62 88 CYS A C 1
ATOM 663 O O . CYS A 1 88 ? 8.078 22.359 8.977 1 98.62 88 CYS A O 1
ATOM 665 N N . ALA A 1 89 ? 9.508 23.734 8.039 1 98.56 89 ALA A N 1
ATOM 666 C CA . ALA A 1 89 ? 9.289 24.797 9.008 1 98.56 89 ALA A CA 1
ATOM 667 C C . ALA A 1 89 ? 7.82 25.219 9.055 1 98.56 89 ALA A C 1
ATOM 669 O O . ALA A 1 89 ? 7.301 25.562 10.117 1 98.56 89 ALA A O 1
ATOM 670 N N . GLU A 1 90 ? 7.121 25.203 7.941 1 98.5 90 GLU A N 1
ATOM 671 C CA . GLU A 1 90 ? 5.727 25.625 7.824 1 98.5 90 GLU A CA 1
ATOM 672 C C . GLU A 1 90 ? 4.816 24.781 8.703 1 98.5 90 GLU A C 1
ATOM 674 O O . GLU A 1 90 ? 3.729 25.219 9.086 1 98.5 90 GLU A O 1
ATOM 679 N N . VAL A 1 91 ? 5.281 23.516 9 1 98.88 91 VAL A N 1
ATOM 680 C CA . VAL A 1 91 ? 4.457 22.578 9.75 1 98.88 91 VAL A CA 1
ATOM 681 C C . VAL A 1 91 ? 5.258 22.016 10.93 1 98.88 91 VAL A C 1
ATOM 683 O O . VAL A 1 91 ? 5.059 20.875 11.336 1 98.88 91 VAL A O 1
ATOM 686 N N . ALA A 1 92 ? 6.086 22.812 11.461 1 98.69 92 ALA A N 1
ATOM 687 C CA . ALA A 1 92 ? 6.984 22.391 12.531 1 98.69 92 ALA A CA 1
ATOM 688 C C . ALA A 1 92 ? 6.199 21.859 13.727 1 98.69 92 ALA A C 1
ATOM 690 O O . ALA A 1 92 ? 5.141 22.391 14.07 1 98.69 92 ALA A O 1
ATOM 691 N N . ALA A 1 93 ? 6.742 20.828 14.258 1 98.56 93 ALA A N 1
ATOM 692 C CA . ALA A 1 93 ? 6.141 20.328 15.492 1 98.56 93 ALA A CA 1
ATOM 693 C C . ALA A 1 93 ? 6.32 21.328 16.641 1 98.56 93 ALA A C 1
ATOM 695 O O . ALA A 1 93 ? 7.375 21.953 16.766 1 98.56 93 ALA A O 1
ATOM 696 N N . LEU A 1 94 ? 5.383 21.484 17.406 1 98.19 94 LEU A N 1
ATOM 697 C CA . LEU A 1 94 ? 5.418 22.328 18.594 1 98.19 94 LEU A CA 1
ATOM 698 C C . LEU A 1 94 ? 5.309 21.5 19.859 1 98.19 94 LEU A C 1
ATOM 700 O O . LEU A 1 94 ? 4.941 20.328 19.812 1 98.19 94 LEU A O 1
ATOM 704 N N . PRO A 1 95 ? 5.695 22.141 21.031 1 96.75 95 PRO A N 1
ATOM 705 C CA . PRO A 1 95 ? 5.473 21.422 22.281 1 96.75 95 PRO A CA 1
ATOM 706 C C . PRO A 1 95 ? 4.031 20.938 22.453 1 96.75 95 PRO A C 1
ATOM 708 O O . PRO A 1 95 ? 3.094 21.703 22.188 1 96.75 95 PRO A O 1
ATOM 711 N N . GLY A 1 96 ? 3.844 19.719 22.734 1 96.12 96 GLY A N 1
ATOM 712 C CA . GLY A 1 96 ? 2.518 19.141 22.859 1 96.12 96 GLY A CA 1
ATOM 713 C C . GLY A 1 96 ? 2.18 18.188 21.719 1 96.12 96 GLY A C 1
ATOM 714 O O . GLY A 1 96 ? 1.316 17.328 21.859 1 96.12 96 GLY A O 1
ATOM 715 N N . ASP A 1 97 ? 2.793 18.484 20.562 1 98.25 97 ASP A N 1
ATOM 716 C CA . ASP A 1 97 ? 2.611 17.547 19.453 1 98.25 97 ASP A CA 1
ATOM 717 C C . ASP A 1 97 ? 3.314 16.219 19.734 1 98.25 97 ASP A C 1
ATOM 719 O O . ASP A 1 97 ? 4.203 16.156 20.594 1 98.25 97 ASP A O 1
ATOM 723 N N . ILE A 1 98 ? 2.889 15.242 19.094 1 98.5 98 ILE A N 1
ATOM 724 C CA . ILE A 1 98 ? 3.543 13.938 19.125 1 98.5 98 ILE A CA 1
ATOM 725 C C . ILE A 1 98 ? 4.352 13.727 17.859 1 98.5 98 ILE A C 1
ATOM 727 O O . ILE A 1 98 ? 3.848 13.93 16.75 1 98.5 98 ILE A O 1
ATOM 731 N N . VAL A 1 99 ? 5.566 13.359 18.016 1 98.62 99 VAL A N 1
ATOM 732 C CA . VAL A 1 99 ? 6.414 13.023 16.875 1 98.62 99 VAL A CA 1
ATOM 733 C C . VAL A 1 99 ? 6.762 11.539 16.922 1 98.62 99 VAL A C 1
ATOM 735 O O . VAL A 1 99 ? 7.273 11.039 17.922 1 98.62 99 VAL A O 1
ATOM 738 N N . ILE A 1 100 ? 6.445 10.844 15.859 1 98.38 100 ILE A N 1
ATOM 739 C CA . ILE A 1 100 ? 6.754 9.43 15.672 1 98.38 100 ILE A CA 1
ATOM 740 C C . ILE A 1 100 ? 7.836 9.266 14.609 1 98.38 100 ILE A C 1
ATOM 742 O O . ILE A 1 100 ? 7.629 9.617 13.445 1 98.38 100 ILE A O 1
ATOM 746 N N . HIS A 1 101 ? 8.992 8.766 15 1 97.56 101 HIS A N 1
ATOM 747 C CA . HIS A 1 101 ? 10.016 8.391 14.031 1 97.56 101 HIS A CA 1
ATOM 748 C C . HIS A 1 101 ? 9.727 7.016 13.43 1 97.56 101 HIS A C 1
ATOM 750 O O . HIS A 1 101 ? 9.523 6.047 14.164 1 97.56 101 HIS A O 1
ATOM 756 N N . LYS A 1 102 ? 9.727 6.996 12.109 1 96.25 102 LYS A N 1
ATOM 757 C CA . LYS A 1 102 ? 9.461 5.73 11.438 1 96.25 102 LYS A CA 1
ATOM 758 C C . LYS A 1 102 ? 10.547 5.414 10.414 1 96.25 102 LYS A C 1
ATOM 760 O O . LYS A 1 102 ? 11.164 6.324 9.859 1 96.25 102 LYS A O 1
ATOM 765 N N . HIS A 1 103 ? 10.703 4.082 10.102 1 92.38 103 HIS A N 1
ATOM 766 C CA . HIS A 1 103 ? 11.641 3.672 9.055 1 92.38 103 HIS A CA 1
ATOM 767 C C . HIS A 1 103 ? 10.977 2.725 8.062 1 92.38 103 HIS A C 1
ATOM 769 O O . HIS A 1 103 ? 11.641 2.186 7.172 1 92.38 103 HIS A O 1
ATOM 775 N N . TRP A 1 104 ? 9.703 2.473 8.219 1 92.38 104 TRP A N 1
ATOM 776 C CA . TRP A 1 104 ? 8.836 1.806 7.254 1 92.38 104 TRP A CA 1
ATOM 777 C C . TRP A 1 104 ? 7.887 2.801 6.598 1 92.38 104 TRP A C 1
ATOM 779 O O . TRP A 1 104 ? 7.68 3.902 7.109 1 92.38 104 TRP A O 1
ATOM 789 N N . PRO A 1 105 ? 7.332 2.414 5.492 1 94.06 105 PRO A N 1
ATOM 790 C CA . PRO A 1 105 ? 6.355 3.311 4.867 1 94.06 105 PRO A CA 1
ATOM 791 C C . PRO A 1 105 ? 5.168 3.617 5.777 1 94.06 105 PRO A C 1
ATOM 793 O O . PRO A 1 105 ? 4.75 4.773 5.891 1 94.06 105 PRO A O 1
ATOM 796 N N . SER A 1 106 ? 4.691 2.631 6.461 1 97.25 106 SER A N 1
ATOM 797 C CA . SER A 1 106 ? 3.551 2.832 7.352 1 97.25 106 SER A CA 1
ATOM 798 C C . SER A 1 106 ? 3.99 3.434 8.688 1 97.25 106 SER A C 1
ATOM 800 O O . SER A 1 106 ? 4.945 2.957 9.305 1 97.25 106 SER A O 1
ATOM 802 N N . ALA A 1 107 ? 3.236 4.375 9.156 1 98.31 107 ALA A N 1
ATOM 803 C CA . ALA A 1 107 ? 3.508 5.008 10.438 1 98.31 107 ALA A CA 1
ATOM 804 C C . ALA A 1 107 ? 3.215 4.059 11.594 1 98.31 107 ALA A C 1
ATOM 806 O O . ALA A 1 107 ? 3.615 4.312 12.734 1 98.31 107 ALA A O 1
ATOM 807 N N . PHE A 1 108 ? 2.578 2.945 11.289 1 97.38 108 PHE A N 1
ATOM 808 C CA . PHE A 1 108 ? 2.145 2.025 12.336 1 97.38 108 PHE A CA 1
ATOM 809 C C . PHE A 1 108 ? 3.158 0.902 12.523 1 97.38 108 PHE A C 1
ATOM 811 O O . PHE A 1 108 ? 3.133 0.198 13.531 1 97.38 108 PHE A O 1
ATOM 818 N N . ARG A 1 109 ? 3.98 0.69 11.484 1 94.31 109 ARG A N 1
ATOM 819 C CA . ARG A 1 109 ? 4.871 -0.464 11.516 1 94.31 109 ARG A CA 1
ATOM 820 C C . ARG A 1 109 ? 6.133 -0.159 12.32 1 94.31 109 ARG A C 1
ATOM 822 O O . ARG A 1 109 ? 6.852 0.797 12.023 1 94.31 109 ARG A O 1
ATOM 829 N N . SER A 1 110 ? 6.375 -0.961 13.344 1 92.56 110 SER A N 1
ATOM 830 C CA . SER A 1 110 ? 7.574 -0.86 14.164 1 92.56 110 SER A CA 1
ATOM 831 C C . SER A 1 110 ? 7.648 0.488 14.875 1 92.56 110 SER A C 1
ATOM 833 O O . SER A 1 110 ? 8.711 1.101 14.945 1 92.56 110 SER A O 1
ATOM 835 N N . THR A 1 111 ? 6.527 1.069 15.258 1 97.12 111 THR A N 1
ATOM 836 C CA . THR A 1 111 ? 6.402 2.281 16.062 1 97.12 111 THR A CA 1
ATOM 837 C C . THR A 1 111 ? 5.43 2.068 17.219 1 97.12 111 THR A C 1
ATOM 839 O O . THR A 1 111 ? 4.852 0.988 17.359 1 97.12 111 THR A O 1
ATOM 842 N N . ASP A 1 112 ? 5.242 3.047 18.031 1 97.94 112 ASP A N 1
ATOM 843 C CA . ASP A 1 112 ? 4.293 2.941 19.141 1 97.94 112 ASP A CA 1
ATOM 844 C C . ASP A 1 112 ? 3.027 3.748 18.844 1 97.94 112 ASP A C 1
ATOM 846 O O . ASP A 1 112 ? 2.283 4.094 19.766 1 97.94 112 ASP A O 1
ATOM 850 N N . LEU A 1 113 ? 2.781 4.016 17.562 1 98.44 113 LEU A N 1
ATOM 851 C CA . LEU A 1 113 ? 1.648 4.859 17.188 1 98.44 113 LEU A CA 1
ATOM 852 C C . LEU A 1 113 ? 0.335 4.238 17.656 1 98.44 113 LEU A C 1
ATOM 854 O O . LEU A 1 113 ? -0.508 4.926 18.234 1 98.44 113 LEU A O 1
ATOM 858 N N . SER A 1 114 ? 0.178 2.951 17.391 1 97.5 114 SER A N 1
ATOM 859 C CA . SER A 1 114 ? -1.053 2.277 17.781 1 97.5 114 SER A CA 1
ATOM 860 C C . SER A 1 114 ? -1.303 2.426 19.281 1 97.5 114 SER A C 1
ATOM 862 O O . SER A 1 114 ? -2.416 2.744 19.703 1 97.5 114 SER A O 1
ATOM 864 N N . ARG A 1 115 ? -0.288 2.189 20.094 1 97.75 115 ARG A N 1
ATOM 865 C CA . ARG A 1 115 ? -0.393 2.287 21.547 1 97.75 115 ARG A CA 1
ATOM 866 C C . ARG A 1 115 ? -0.746 3.707 21.969 1 97.75 115 ARG A C 1
ATOM 868 O O . ARG A 1 115 ? -1.59 3.904 22.844 1 97.75 115 ARG A O 1
ATOM 875 N N . ARG A 1 116 ? -0.134 4.688 21.328 1 98.12 116 ARG A N 1
ATOM 876 C CA . ARG A 1 116 ? -0.383 6.082 21.672 1 98.12 116 ARG A CA 1
ATOM 877 C C . ARG A 1 116 ? -1.817 6.48 21.344 1 98.12 116 ARG A C 1
ATOM 879 O O . ARG A 1 116 ? -2.48 7.152 22.141 1 98.12 116 ARG A O 1
ATOM 886 N N . LEU A 1 117 ? -2.27 6.086 20.188 1 98.31 117 LEU A N 1
ATOM 887 C CA . LEU A 1 117 ? -3.631 6.41 19.781 1 98.31 117 LEU A CA 1
ATOM 888 C C . LEU A 1 117 ? -4.648 5.754 20.703 1 98.31 117 LEU A C 1
ATOM 890 O O . LEU A 1 117 ? -5.66 6.363 21.047 1 98.31 117 LEU A O 1
ATOM 894 N N . ALA A 1 118 ? -4.375 4.523 21.109 1 97.06 118 ALA A N 1
ATOM 895 C CA . ALA A 1 118 ? -5.246 3.828 22.047 1 97.06 118 ALA A CA 1
ATOM 896 C C . ALA A 1 118 ? -5.297 4.555 23.391 1 97.06 118 ALA A C 1
ATOM 898 O O . ALA A 1 118 ? -6.371 4.73 23.969 1 97.06 118 ALA A O 1
ATOM 899 N N . ALA A 1 119 ? -4.184 4.98 23.859 1 98 119 ALA A N 1
ATOM 900 C CA . ALA A 1 119 ? -4.094 5.684 25.141 1 98 119 ALA A CA 1
ATOM 901 C C . ALA A 1 119 ? -4.883 6.988 25.109 1 98 119 ALA A C 1
ATOM 903 O O . ALA A 1 119 ? -5.441 7.41 26.125 1 98 119 ALA A O 1
ATOM 904 N N . LEU A 1 120 ? -4.98 7.578 23.922 1 98.06 120 LEU A N 1
ATOM 905 C CA . LEU A 1 120 ? -5.684 8.844 23.766 1 98.06 120 LEU A CA 1
ATOM 906 C C . LEU A 1 120 ? -7.164 8.609 23.484 1 98.06 120 LEU A C 1
ATOM 908 O O . LEU A 1 120 ? -7.945 9.562 23.406 1 98.06 120 LEU A O 1
ATOM 912 N N . GLY A 1 121 ? -7.547 7.301 23.25 1 97.94 121 GLY A N 1
ATOM 913 C CA . GLY A 1 121 ? -8.938 6.969 22.969 1 97.94 121 GLY A CA 1
ATOM 914 C C . GLY A 1 121 ? -9.375 7.383 21.578 1 97.94 121 GLY A C 1
ATOM 915 O O . GLY A 1 121 ? -10.555 7.656 21.359 1 97.94 121 GLY A O 1
ATOM 916 N N . VAL A 1 122 ? -8.445 7.402 20.688 1 97.94 122 VAL A N 1
ATOM 917 C CA . VAL A 1 122 ? -8.719 7.895 19.344 1 97.94 122 VAL A CA 1
ATOM 918 C C . VAL A 1 122 ? -9.453 6.82 18.531 1 97.94 122 VAL A C 1
ATOM 920 O O . VAL A 1 122 ? -9.094 5.645 18.594 1 97.94 122 VAL A O 1
ATOM 923 N N . GLU A 1 123 ? -10.477 7.277 17.75 1 95.56 123 GLU A N 1
ATOM 924 C CA . GLU A 1 123 ? -11.227 6.418 16.844 1 95.56 123 GLU A CA 1
ATOM 925 C C . GLU A 1 123 ? -11.195 6.965 15.414 1 95.56 123 GLU A C 1
ATOM 927 O O . GLU A 1 123 ? -11.352 6.207 14.453 1 95.56 123 GLU A O 1
ATOM 932 N N . ASN A 1 124 ? -11.062 8.305 15.281 1 96.31 124 ASN A N 1
ATOM 933 C CA . ASN A 1 124 ? -11.016 9.008 14 1 96.31 124 ASN A CA 1
ATOM 934 C C . ASN A 1 124 ? -9.625 9.578 13.727 1 96.31 124 ASN A C 1
ATOM 936 O O . ASN A 1 124 ? -9.023 10.195 14.602 1 96.31 124 ASN A O 1
ATOM 940 N N . LEU A 1 125 ? -9.172 9.328 12.562 1 98.25 125 LEU A N 1
ATOM 941 C CA . LEU A 1 125 ? -7.91 9.922 12.133 1 98.25 125 LEU A CA 1
ATOM 942 C C . LEU A 1 125 ? -8.117 10.828 10.922 1 98.25 125 LEU A C 1
ATOM 944 O O . LEU A 1 125 ? -8.594 10.375 9.883 1 98.25 125 LEU A O 1
ATOM 948 N N . VAL A 1 126 ? -7.824 12.062 11.078 1 98.88 126 VAL A N 1
ATOM 949 C CA . VAL A 1 126 ? -7.652 12.953 9.93 1 98.88 126 VAL A CA 1
ATOM 950 C C . VAL A 1 126 ? -6.219 12.852 9.414 1 98.88 126 VAL A C 1
ATOM 952 O O . VAL A 1 126 ? -5.262 13.008 10.172 1 98.88 126 VAL A O 1
ATOM 955 N N . VAL A 1 127 ? -6.086 12.555 8.094 1 98.94 127 VAL A N 1
ATOM 956 C CA . VAL A 1 127 ? -4.758 12.203 7.598 1 98.94 127 VAL A CA 1
ATOM 957 C C . VAL A 1 127 ? -4.375 13.133 6.449 1 98.94 127 VAL A C 1
ATOM 959 O O . VAL A 1 127 ? -5.199 13.43 5.578 1 98.94 127 VAL A O 1
ATOM 962 N N . ALA A 1 128 ? -3.178 13.633 6.441 1 98.94 128 ALA A N 1
ATOM 963 C CA . ALA A 1 128 ? -2.521 14.406 5.391 1 98.94 128 ALA A CA 1
ATOM 964 C C . ALA A 1 128 ? -1.047 14.039 5.277 1 98.94 128 ALA A C 1
ATOM 966 O O . ALA A 1 128 ? -0.479 13.43 6.188 1 98.94 128 ALA A O 1
ATOM 967 N N . GLY A 1 129 ? -0.481 14.406 4.137 1 98.88 129 GLY A N 1
ATOM 968 C CA . GLY A 1 129 ? 0.955 14.203 4.031 1 98.88 129 GLY A CA 1
ATOM 969 C C . GLY A 1 129 ? 1.378 13.602 2.705 1 98.88 129 GLY A C 1
ATOM 970 O O . GLY A 1 129 ? 0.658 13.711 1.709 1 98.88 129 GLY A O 1
ATOM 971 N N . VAL A 1 130 ? 2.619 13.023 2.746 1 98.62 130 VAL A N 1
ATOM 972 C CA . VAL A 1 130 ? 3.244 12.531 1.526 1 98.62 130 VAL A CA 1
ATOM 973 C C . VAL A 1 130 ? 4.047 11.266 1.835 1 98.62 130 VAL A C 1
ATOM 975 O O . VAL A 1 130 ? 4.449 11.039 2.979 1 98.62 130 VAL A O 1
ATOM 978 N N . LEU A 1 131 ? 4.324 10.531 0.744 1 97.56 131 LEU A N 1
ATOM 979 C CA . LEU A 1 131 ? 3.746 10.516 -0.596 1 97.56 131 LEU A CA 1
ATOM 980 C C . LEU A 1 131 ? 2.41 9.781 -0.604 1 97.56 131 LEU A C 1
ATOM 982 O O . LEU A 1 131 ? 2.27 8.734 0.032 1 97.56 131 LEU A O 1
ATOM 986 N N . THR A 1 132 ? 1.44 10.234 -1.329 1 98.62 132 THR A N 1
ATOM 987 C CA . THR A 1 132 ? 0.102 9.656 -1.37 1 98.62 132 THR A CA 1
ATOM 988 C C . THR A 1 132 ? 0.165 8.172 -1.723 1 98.62 132 THR A C 1
ATOM 990 O O . THR A 1 132 ? -0.449 7.344 -1.05 1 98.62 132 THR A O 1
ATOM 993 N N . ASP A 1 133 ? 0.998 7.809 -2.693 1 96.5 133 ASP A N 1
ATOM 994 C CA . ASP A 1 133 ? 1.021 6.469 -3.273 1 96.5 133 ASP A CA 1
ATOM 995 C C . ASP A 1 133 ? 1.938 5.543 -2.48 1 96.5 133 ASP A C 1
ATOM 997 O O . ASP A 1 133 ? 2.117 4.379 -2.84 1 96.5 133 ASP A O 1
ATOM 1001 N N . SER A 1 134 ? 2.508 5.98 -1.401 1 95.75 134 SER A N 1
ATOM 1002 C CA . SER A 1 134 ? 3.484 5.18 -0.672 1 95.75 134 SER A CA 1
ATOM 1003 C C . SER A 1 134 ? 3.209 5.199 0.828 1 95.75 134 SER A C 1
ATOM 1005 O O . SER A 1 134 ? 2.371 4.441 1.321 1 95.75 134 SER A O 1
ATOM 1007 N N . CYS A 1 135 ? 3.807 6.164 1.504 1 97.25 135 CYS A N 1
ATOM 1008 C CA . CYS A 1 135 ? 3.732 6.172 2.961 1 97.25 135 CYS A CA 1
ATOM 1009 C C . CYS A 1 135 ? 2.316 6.48 3.434 1 97.25 135 CYS A C 1
ATOM 1011 O O . CYS A 1 135 ? 1.864 5.941 4.445 1 97.25 135 CYS A O 1
ATOM 1013 N N . VAL A 1 136 ? 1.614 7.371 2.752 1 98.62 136 VAL A N 1
ATOM 1014 C CA . VAL A 1 136 ? 0.242 7.68 3.141 1 98.62 136 VAL A CA 1
ATOM 1015 C C . VAL A 1 136 ? -0.637 6.445 2.951 1 98.62 136 VAL A C 1
ATOM 1017 O O . VAL A 1 136 ? -1.357 6.043 3.867 1 98.62 136 VAL A O 1
ATOM 1020 N N . THR A 1 137 ? -0.513 5.828 1.792 1 97.94 137 THR A N 1
ATOM 1021 C CA . THR A 1 137 ? -1.301 4.637 1.506 1 97.94 137 THR A CA 1
ATOM 1022 C C . THR A 1 137 ? -1.005 3.535 2.52 1 97.94 137 THR A C 1
ATOM 1024 O O . THR A 1 137 ? -1.925 2.939 3.084 1 97.94 137 THR A O 1
ATOM 1027 N N . ALA A 1 138 ? 0.267 3.273 2.764 1 97 138 ALA A N 1
ATOM 1028 C CA . ALA A 1 138 ? 0.643 2.223 3.705 1 97 138 ALA A CA 1
ATOM 1029 C C . ALA A 1 138 ? 0.078 2.504 5.094 1 97 138 ALA A C 1
ATOM 1031 O O . ALA A 1 138 ? -0.429 1.598 5.762 1 97 138 ALA A O 1
ATOM 1032 N N . SER A 1 139 ? 0.1 3.725 5.527 1 98.12 139 SER A N 1
ATOM 1033 C CA . SER A 1 139 ? -0.383 4.109 6.848 1 98.12 139 SER A CA 1
ATOM 1034 C C . SER A 1 139 ? -1.903 4.023 6.93 1 98.12 139 SER A C 1
ATOM 1036 O O . SER A 1 139 ? -2.451 3.564 7.934 1 98.12 139 SER A O 1
ATOM 1038 N N . VAL A 1 140 ? -2.541 4.461 5.906 1 97.25 140 VAL A N 1
ATOM 1039 C CA . VAL A 1 140 ? -4 4.473 5.871 1 97.25 140 VAL A CA 1
ATOM 1040 C C . VAL A 1 140 ? -4.527 3.041 5.871 1 97.25 140 VAL A C 1
ATOM 1042 O O . VAL A 1 140 ? -5.488 2.727 6.582 1 97.25 140 VAL A O 1
ATOM 1045 N N . PHE A 1 141 ? -3.893 2.141 5.117 1 94.56 141 PHE A N 1
ATOM 1046 C CA . PHE A 1 141 ? -4.309 0.743 5.117 1 94.56 141 PHE A CA 1
ATOM 1047 C C . PHE A 1 141 ? -4.18 0.14 6.512 1 94.56 141 PHE A C 1
ATOM 1049 O O . PHE A 1 141 ? -5.117 -0.476 7.016 1 94.56 141 PHE A O 1
ATOM 1056 N N . ASP A 1 142 ? -3.088 0.401 7.137 1 95.06 142 ASP A N 1
ATOM 1057 C CA . ASP A 1 142 ? -2.918 -0.118 8.492 1 95.06 142 ASP A CA 1
ATOM 1058 C C . ASP A 1 142 ? -3.943 0.493 9.445 1 95.06 142 ASP A C 1
ATOM 1060 O O . ASP A 1 142 ? -4.527 -0.212 10.266 1 95.06 142 ASP A O 1
ATOM 1064 N N . ALA A 1 143 ? -4.152 1.741 9.32 1 96 143 ALA A N 1
ATOM 1065 C CA . ALA A 1 143 ? -5.098 2.424 10.195 1 96 143 ALA A CA 1
ATOM 1066 C C . ALA A 1 143 ? -6.492 1.818 10.078 1 96 143 ALA A C 1
ATOM 1068 O O . ALA A 1 143 ? -7.133 1.522 11.094 1 96 143 ALA A O 1
ATOM 1069 N N . VAL A 1 144 ? -6.934 1.646 8.844 1 93.31 144 VAL A N 1
ATOM 1070 C CA . VAL A 1 144 ? -8.273 1.12 8.594 1 93.31 144 VAL A CA 1
ATOM 1071 C C . VAL A 1 144 ? -8.398 -0.272 9.211 1 93.31 144 VAL A C 1
ATOM 1073 O O . VAL A 1 144 ? -9.383 -0.564 9.898 1 93.31 144 VAL A O 1
ATOM 1076 N N . TYR A 1 145 ? -7.391 -1.045 9.094 1 90.5 145 TYR A N 1
ATOM 1077 C CA . TYR A 1 145 ? -7.473 -2.43 9.539 1 90.5 145 TYR A CA 1
ATOM 1078 C C . TYR A 1 145 ? -7.16 -2.541 11.031 1 90.5 145 TYR A C 1
ATOM 1080 O O . TYR A 1 145 ? -7.418 -3.576 11.648 1 90.5 145 TYR A O 1
ATOM 1088 N N . GLU A 1 146 ? -6.672 -1.504 11.578 1 92.06 146 GLU A N 1
ATOM 1089 C CA . GLU A 1 146 ? -6.562 -1.433 13.031 1 92.06 146 GLU A CA 1
ATOM 1090 C C . GLU A 1 146 ? -7.863 -0.931 13.656 1 92.06 146 GLU A C 1
ATOM 1092 O O . GLU A 1 146 ? -7.988 -0.889 14.883 1 92.06 146 GLU A O 1
ATOM 1097 N N . GLY A 1 147 ? -8.805 -0.438 12.781 1 90.19 147 GLY A N 1
ATOM 1098 C CA . GLY A 1 147 ? -10.133 -0.113 13.273 1 90.19 147 GLY A CA 1
ATOM 1099 C C . GLY A 1 147 ? -10.398 1.38 13.328 1 90.19 147 GLY A C 1
ATOM 1100 O O . GLY A 1 147 ? -11.422 1.813 13.859 1 90.19 147 GLY A O 1
ATOM 1101 N N . PHE A 1 148 ? -9.531 2.195 12.812 1 94.06 148 PHE A N 1
ATOM 1102 C CA . PHE A 1 148 ? -9.742 3.639 12.805 1 94.06 148 PHE A CA 1
ATOM 1103 C C . PHE A 1 148 ? -10.633 4.047 11.633 1 94.06 148 PHE A C 1
ATOM 1105 O O . PHE A 1 148 ? -10.531 3.479 10.547 1 94.06 148 PHE A O 1
ATOM 1112 N N . ARG A 1 149 ? -11.445 5.008 11.922 1 93.88 149 ARG A N 1
ATOM 1113 C CA . ARG A 1 149 ? -12.117 5.727 10.844 1 93.88 149 ARG A CA 1
ATOM 1114 C C . ARG A 1 149 ? -11.219 6.812 10.266 1 93.88 149 ARG A C 1
ATOM 1116 O O . ARG A 1 149 ? -10.891 7.781 10.953 1 93.88 149 ARG A O 1
ATOM 1123 N N . VAL A 1 150 ? -10.883 6.66 8.992 1 96.88 150 VAL A N 1
ATOM 1124 C CA . VAL A 1 150 ? -9.891 7.562 8.414 1 96.88 150 VAL A CA 1
ATOM 1125 C C . VAL A 1 150 ? -10.578 8.586 7.516 1 96.88 150 VAL A C 1
ATOM 1127 O O . VAL A 1 150 ? -11.375 8.219 6.648 1 96.88 150 VAL A O 1
ATOM 1130 N N . TRP A 1 151 ? -10.273 9.805 7.742 1 97.56 151 TRP A N 1
ATOM 1131 C CA . TRP A 1 151 ? -10.664 10.922 6.891 1 97.56 151 TRP A CA 1
ATOM 1132 C C . TRP A 1 151 ? -9.445 11.523 6.195 1 97.56 151 TRP A C 1
ATOM 1134 O O . TRP A 1 151 ? -8.664 12.25 6.812 1 97.56 151 TRP A O 1
ATOM 1144 N N . LEU A 1 152 ? -9.344 11.242 4.926 1 98.69 152 LEU A N 1
ATOM 1145 C CA . LEU A 1 152 ? -8.227 11.75 4.133 1 98.69 152 LEU A CA 1
ATOM 1146 C C . LEU A 1 152 ? -8.531 13.156 3.613 1 98.69 152 LEU A C 1
ATOM 1148 O O . LEU A 1 152 ? -9.602 13.398 3.055 1 98.69 152 LEU A O 1
ATOM 1152 N N . VAL A 1 153 ? -7.59 14.062 3.818 1 98.88 153 VAL A N 1
ATOM 1153 C CA . VAL A 1 153 ? -7.73 15.398 3.252 1 98.88 153 VAL A CA 1
ATOM 1154 C C . VAL A 1 153 ? -6.922 15.5 1.96 1 98.88 153 VAL A C 1
ATOM 1156 O O . VAL A 1 153 ? -5.727 15.805 1.989 1 98.88 153 VAL A O 1
ATOM 1159 N N . LYS A 1 154 ? -7.551 15.281 0.871 1 98.5 154 LYS A N 1
ATOM 1160 C CA . LYS A 1 154 ? -6.848 15 -0.377 1 98.5 154 LYS A CA 1
ATOM 1161 C C . LYS A 1 154 ? -6.031 16.203 -0.833 1 98.5 154 LYS A C 1
ATOM 1163 O O . LYS A 1 154 ? -4.965 16.047 -1.435 1 98.5 154 LYS A O 1
ATOM 1168 N N . ASP A 1 155 ? -6.438 17.484 -0.411 1 97.56 155 ASP A N 1
ATOM 1169 C CA . ASP A 1 155 ? -5.738 18.703 -0.792 1 97.56 155 ASP A CA 1
ATOM 1170 C C . ASP A 1 155 ? -4.457 18.875 0.023 1 97.56 155 ASP A C 1
ATOM 1172 O O . ASP A 1 155 ? -3.631 19.734 -0.286 1 97.56 155 ASP A O 1
ATOM 1176 N N . ALA A 1 156 ? -4.336 18.141 1.033 1 98.88 156 ALA A N 1
ATOM 1177 C CA . ALA A 1 156 ? -3.166 18.234 1.905 1 98.88 156 ALA A CA 1
ATOM 1178 C C . ALA A 1 156 ? -2.27 17 1.758 1 98.88 156 ALA A C 1
ATOM 1180 O O . ALA A 1 156 ? -1.438 16.734 2.625 1 98.88 156 ALA A O 1
ATOM 1181 N N . CYS A 1 157 ? -2.459 16.234 0.688 1 98.88 157 CYS A N 1
ATOM 1182 C CA . CYS A 1 157 ? -1.605 15.117 0.293 1 98.88 157 CYS A CA 1
ATOM 1183 C C . CYS A 1 157 ? -0.971 15.367 -1.069 1 98.88 157 CYS A C 1
ATOM 1185 O O . CYS A 1 157 ? -1.422 16.234 -1.816 1 98.88 157 CYS A O 1
ATOM 1187 N N . GLY A 1 158 ? 0.041 14.672 -1.285 1 98.69 158 GLY A N 1
ATOM 1188 C CA . GLY A 1 158 ? 0.706 14.828 -2.568 1 98.69 158 GLY A CA 1
ATOM 1189 C C . GLY A 1 158 ? 1.691 13.719 -2.873 1 98.69 158 GLY A C 1
ATOM 1190 O O . GLY A 1 158 ? 1.979 12.883 -2.012 1 98.69 158 GLY A O 1
ATOM 1191 N N . SER A 1 159 ? 2.131 13.711 -4.098 1 98.31 159 SER A N 1
ATOM 1192 C CA . SER A 1 159 ? 3.156 12.797 -4.594 1 98.31 159 SER A CA 1
ATOM 1193 C C . SER A 1 159 ? 4.004 13.461 -5.676 1 98.31 159 SER A C 1
ATOM 1195 O O . SER A 1 159 ? 3.879 14.656 -5.926 1 98.31 159 SER A O 1
ATOM 1197 N N . MET A 1 160 ? 4.871 12.727 -6.25 1 96.88 160 MET A N 1
ATOM 1198 C CA . MET A 1 160 ? 5.848 13.281 -7.184 1 96.88 160 MET A CA 1
ATOM 1199 C C . MET A 1 160 ? 5.172 13.734 -8.469 1 96.88 160 MET A C 1
ATOM 1201 O O . MET A 1 160 ? 5.68 14.609 -9.172 1 96.88 160 MET A O 1
ATOM 1205 N N . THR A 1 161 ? 4.074 13.117 -8.844 1 97.81 161 THR A N 1
ATOM 1206 C CA . THR A 1 161 ? 3.258 13.57 -9.969 1 97.81 161 THR A CA 1
ATOM 1207 C C . THR A 1 161 ? 1.781 13.602 -9.586 1 97.81 161 THR A C 1
ATOM 1209 O O . THR A 1 161 ? 1.371 12.953 -8.625 1 97.81 161 THR A O 1
ATOM 1212 N N . GLU A 1 162 ? 0.997 14.305 -10.375 1 98 162 GLU A N 1
ATOM 1213 C CA . GLU A 1 162 ? -0.448 14.328 -10.164 1 98 162 GLU A CA 1
ATOM 1214 C C . GLU A 1 162 ? -1.056 12.945 -10.352 1 98 162 GLU A C 1
ATOM 1216 O O . GLU A 1 162 ? -1.964 12.555 -9.609 1 98 162 GLU A O 1
ATOM 1221 N N . ALA A 1 1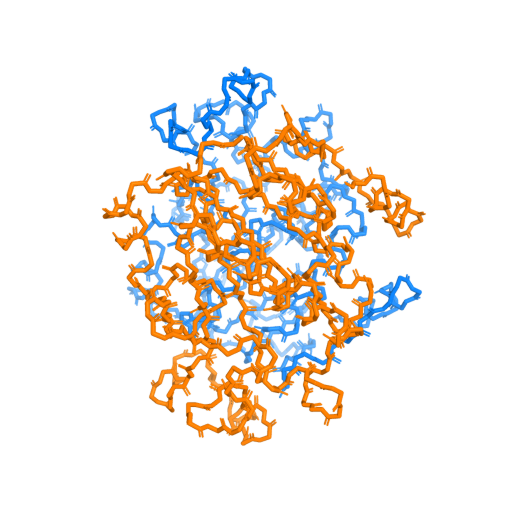63 ? -0.555 12.211 -11.328 1 98.38 163 ALA A N 1
ATOM 1222 C CA . ALA A 1 163 ? -1.079 10.875 -11.594 1 98.38 163 ALA A CA 1
ATOM 1223 C C . ALA A 1 163 ? -0.86 9.953 -10.406 1 98.38 163 ALA A C 1
ATOM 1225 O O . ALA A 1 163 ? -1.773 9.234 -9.992 1 98.38 163 ALA A O 1
ATOM 1226 N N . MET A 1 164 ? 0.332 9.984 -9.812 1 98.38 164 MET A N 1
ATOM 1227 C CA . MET A 1 164 ? 0.655 9.156 -8.656 1 98.38 164 MET A CA 1
ATOM 1228 C C . MET A 1 164 ? -0.201 9.555 -7.453 1 98.38 164 MET A C 1
ATOM 1230 O O . MET A 1 164 ? -0.65 8.688 -6.699 1 98.38 164 MET A O 1
ATOM 1234 N N . HIS A 1 165 ? -0.46 10.852 -7.32 1 98.75 165 HIS A N 1
ATOM 1235 C CA . HIS A 1 165 ? -1.331 11.336 -6.254 1 98.75 165 HIS A CA 1
ATOM 1236 C C . HIS A 1 165 ? -2.771 10.883 -6.473 1 98.75 165 HIS A C 1
ATOM 1238 O O . HIS A 1 165 ? -3.385 10.297 -5.578 1 98.75 165 HIS A O 1
ATOM 1244 N N . ARG A 1 166 ? -3.301 11.078 -7.656 1 98.62 166 ARG A N 1
ATOM 1245 C CA . ARG A 1 166 ? -4.715 10.852 -7.93 1 98.62 166 ARG A CA 1
ATOM 1246 C C . ARG A 1 166 ? -5.043 9.359 -7.906 1 98.62 166 ARG A C 1
ATOM 1248 O O . ARG A 1 166 ? -6.059 8.953 -7.344 1 98.62 166 ARG A O 1
ATOM 1255 N N . THR A 1 167 ? -4.215 8.539 -8.5 1 98.5 167 THR A N 1
ATOM 1256 C CA . THR A 1 167 ? -4.477 7.105 -8.484 1 98.5 167 THR A CA 1
ATOM 1257 C C . THR A 1 167 ? -4.312 6.539 -7.078 1 98.5 167 THR A C 1
ATOM 1259 O O . THR A 1 167 ? -5.098 5.695 -6.645 1 98.5 167 THR A O 1
ATOM 1262 N N . GLY A 1 168 ? -3.299 7 -6.32 1 98.31 168 GLY A N 1
ATOM 1263 C CA . GLY A 1 168 ? -3.166 6.609 -4.926 1 98.31 168 GLY A CA 1
ATOM 1264 C C . GLY A 1 168 ? -4.379 6.965 -4.09 1 98.31 168 GLY A C 1
ATOM 1265 O O . GLY A 1 168 ? -4.82 6.168 -3.256 1 98.31 168 GLY A O 1
ATOM 1266 N N . MET A 1 169 ? -4.914 8.148 -4.305 1 98.56 169 MET A N 1
ATOM 1267 C CA . MET A 1 169 ? -6.109 8.594 -3.6 1 98.56 169 MET A CA 1
ATOM 1268 C C . MET A 1 169 ? -7.293 7.68 -3.895 1 98.56 169 MET A C 1
ATOM 1270 O O . MET A 1 169 ? -8.016 7.281 -2.98 1 98.56 169 MET A O 1
ATOM 1274 N N . LEU A 1 170 ? -7.445 7.324 -5.148 1 98.06 170 LEU A N 1
ATOM 1275 C CA . LEU A 1 170 ? -8.562 6.477 -5.539 1 98.06 170 LEU A CA 1
ATOM 1276 C C . LEU A 1 170 ? -8.391 5.062 -4.996 1 98.06 170 LEU A C 1
ATOM 1278 O O . LEU A 1 170 ? -9.367 4.426 -4.59 1 98.06 170 LEU A O 1
ATOM 1282 N N . ASP A 1 171 ? -7.176 4.57 -4.984 1 96.94 171 ASP A N 1
ATOM 1283 C CA . ASP A 1 171 ? -6.914 3.26 -4.402 1 96.94 171 ASP A CA 1
ATOM 1284 C C . ASP A 1 171 ? -7.266 3.24 -2.916 1 96.94 171 ASP A C 1
ATOM 1286 O O . ASP A 1 171 ? -7.863 2.279 -2.426 1 96.94 171 ASP A O 1
ATOM 1290 N N . MET A 1 172 ? -6.953 4.293 -2.207 1 97 172 MET A N 1
ATOM 1291 C CA . MET A 1 172 ? -7.285 4.387 -0.788 1 97 172 MET A CA 1
ATOM 1292 C C . MET A 1 172 ? -8.789 4.559 -0.592 1 97 172 MET A C 1
ATOM 1294 O O . MET A 1 172 ? -9.375 3.941 0.297 1 97 172 MET A O 1
ATOM 1298 N N . ALA A 1 173 ? -9.406 5.359 -1.444 1 96.44 173 ALA A N 1
ATOM 1299 C CA . ALA A 1 173 ? -10.844 5.586 -1.342 1 96.44 173 ALA A CA 1
ATOM 1300 C C . ALA A 1 173 ? -11.602 4.262 -1.339 1 96.44 173 ALA A C 1
ATOM 1302 O O . ALA A 1 173 ? -12.578 4.102 -0.597 1 96.44 173 ALA A O 1
ATOM 1303 N N . ASN A 1 174 ? -11.141 3.346 -2.062 1 92.75 174 ASN A N 1
ATOM 1304 C CA . ASN A 1 174 ? -11.797 2.055 -2.234 1 92.75 174 ASN A CA 1
ATOM 1305 C C . ASN A 1 174 ? -11.742 1.224 -0.954 1 92.75 174 ASN A C 1
ATOM 1307 O O . ASN A 1 174 ? -12.422 0.205 -0.84 1 92.75 174 ASN A O 1
ATOM 1311 N N . ARG A 1 175 ? -10.945 1.759 0.053 1 89.5 175 ARG A N 1
ATOM 1312 C CA . ARG A 1 175 ? -10.688 0.909 1.213 1 89.5 175 ARG A CA 1
ATOM 1313 C C . ARG A 1 175 ? -10.812 1.701 2.51 1 89.5 175 ARG A C 1
ATOM 1315 O O . ARG A 1 175 ? -10.289 1.293 3.545 1 89.5 175 ARG A O 1
ATOM 1322 N N . LEU A 1 176 ? -11.453 2.854 2.424 1 91.88 176 LEU A N 1
ATOM 1323 C CA . LEU A 1 176 ? -11.602 3.719 3.59 1 91.88 176 LEU A CA 1
ATOM 1324 C C . LEU A 1 176 ? -12.859 3.363 4.375 1 91.88 176 LEU A C 1
ATOM 1326 O O . LEU A 1 176 ? -13.609 4.25 4.785 1 91.88 176 LEU A O 1
ATOM 1330 N N . TYR A 1 177 ? -13.062 2.193 4.68 1 84.62 177 TYR A N 1
ATOM 1331 C CA . TYR A 1 177 ? -14.289 1.708 5.312 1 84.62 177 TYR A CA 1
ATOM 1332 C C . TYR A 1 177 ? -14.609 2.508 6.566 1 84.62 177 TYR A C 1
ATOM 1334 O O . TYR A 1 177 ? -13.789 2.59 7.484 1 84.62 177 TYR A O 1
ATOM 1342 N N . GLY A 1 178 ? -15.828 3.197 6.574 1 81.81 178 GLY A N 1
ATOM 1343 C CA . GLY A 1 178 ? -16.297 3.971 7.707 1 81.81 178 GLY A CA 1
AT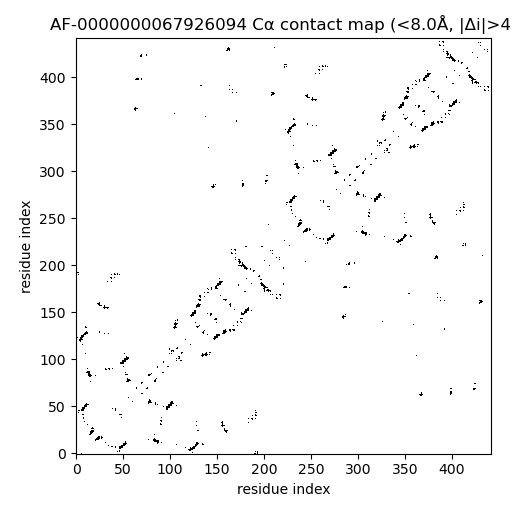OM 1344 C C . GLY A 1 178 ? -15.766 5.391 7.727 1 81.81 178 GLY A C 1
ATOM 1345 O O . GLY A 1 178 ? -16.203 6.219 8.523 1 81.81 178 GLY A O 1
ATOM 1346 N N . GLY A 1 179 ? -14.875 5.652 6.82 1 92.44 179 GLY A N 1
ATOM 1347 C CA . GLY A 1 179 ? -14.305 6.984 6.676 1 92.44 179 GLY A CA 1
ATOM 1348 C C . GLY A 1 179 ? -14.648 7.637 5.352 1 92.44 179 GLY A C 1
ATOM 1349 O O . GLY A 1 179 ? -15.766 7.484 4.848 1 92.44 179 GLY A O 1
ATOM 1350 N N . GLY A 1 180 ? -13.633 8.438 4.906 1 95.44 180 GLY A N 1
ATOM 1351 C CA . GLY A 1 180 ? -13.906 9.133 3.66 1 95.44 180 GLY A CA 1
ATOM 1352 C C . GLY A 1 180 ? -12.82 10.117 3.271 1 95.44 180 GLY A C 1
ATOM 1353 O O . GLY A 1 180 ? -11.695 10.023 3.76 1 95.44 180 GLY A O 1
ATOM 1354 N N . ILE A 1 181 ? -13.141 10.938 2.283 1 98.44 181 ILE A N 1
ATOM 1355 C CA . ILE A 1 181 ? -12.234 11.953 1.761 1 98.44 181 ILE A CA 1
ATOM 1356 C C . ILE A 1 181 ? -12.867 13.336 1.913 1 98.44 181 ILE A C 1
ATOM 1358 O O . ILE A 1 181 ? -14.055 13.516 1.644 1 98.44 181 ILE A O 1
ATOM 1362 N N . LEU A 1 182 ? -12.07 14.25 2.396 1 98.56 182 LEU A N 1
ATOM 1363 C CA . LEU A 1 182 ? -12.5 15.633 2.576 1 98.56 182 LEU A CA 1
ATOM 1364 C C . LEU A 1 182 ? -11.625 16.578 1.766 1 98.56 182 LEU A C 1
ATOM 1366 O O . LEU A 1 182 ? -10.414 16.359 1.634 1 98.56 182 LEU A O 1
ATOM 1370 N N . ARG A 1 183 ? -12.266 17.656 1.334 1 98.44 183 ARG A N 1
ATOM 1371 C CA . ARG A 1 183 ? -11.516 18.828 0.898 1 98.44 183 ARG A CA 1
ATOM 1372 C C . ARG A 1 183 ? -11.164 19.734 2.082 1 98.44 183 ARG A C 1
ATOM 1374 O O . ARG A 1 183 ? -11.781 19.641 3.145 1 98.44 183 ARG A O 1
ATOM 1381 N N . LEU A 1 184 ? -10.211 20.531 1.858 1 98.69 184 LEU A N 1
ATOM 1382 C CA . LEU A 1 184 ? -9.648 21.297 2.959 1 98.69 184 LEU A CA 1
ATOM 1383 C C . LEU A 1 184 ? -10.734 22.078 3.684 1 98.69 184 LEU A C 1
ATOM 1385 O O . LEU A 1 184 ? -10.844 22.016 4.91 1 98.69 184 LEU A O 1
ATOM 1389 N N . PRO A 1 185 ? -11.641 22.781 2.963 1 98.62 185 PRO A N 1
ATOM 1390 C CA . PRO A 1 185 ? -12.641 23.547 3.701 1 98.62 185 PRO A CA 1
ATOM 1391 C C . PRO A 1 185 ? -13.531 22.672 4.578 1 98.62 185 PRO A C 1
ATOM 1393 O O . PRO A 1 185 ? -13.922 23.094 5.676 1 98.62 185 PRO A O 1
ATOM 1396 N N . GLN A 1 186 ? -13.812 21.5 4.141 1 98.75 186 GLN A N 1
ATOM 1397 C CA . GLN A 1 186 ? -14.672 20.594 4.902 1 98.75 186 GLN A CA 1
ATOM 1398 C C . GLN A 1 186 ? -13.922 20 6.09 1 98.75 186 GLN A C 1
ATOM 1400 O O . GLN A 1 186 ? -14.516 19.781 7.152 1 98.75 186 GLN A O 1
ATOM 1405 N N . ALA A 1 187 ? -12.664 19.734 5.891 1 98.81 187 ALA A N 1
ATOM 1406 C CA . ALA A 1 187 ? -11.852 19.25 7 1 98.81 187 ALA A CA 1
ATOM 1407 C C . ALA A 1 187 ? -11.75 20.297 8.109 1 98.81 187 ALA A C 1
ATOM 1409 O O . ALA A 1 187 ? -11.789 19.969 9.297 1 98.81 187 ALA A O 1
ATOM 1410 N N . LEU A 1 188 ? -11.617 21.531 7.703 1 98.88 188 LEU A N 1
ATOM 1411 C CA . LEU A 1 188 ? -11.539 22.609 8.68 1 98.88 188 LEU A CA 1
ATOM 1412 C C . LEU A 1 188 ? -12.859 22.75 9.43 1 98.88 188 LEU A C 1
ATOM 1414 O O . LEU A 1 188 ? -12.867 22.984 10.648 1 98.88 188 LEU A O 1
ATOM 1418 N N . LYS A 1 189 ? -13.969 22.609 8.688 1 98.69 189 LYS A N 1
ATOM 1419 C CA . LYS A 1 189 ? -15.266 22.594 9.359 1 98.69 189 LYS A CA 1
ATOM 1420 C C . LYS A 1 189 ? -15.352 21.453 10.367 1 98.69 189 LYS A C 1
ATOM 1422 O O . LYS A 1 189 ? -15.797 21.656 11.5 1 98.69 189 LYS A O 1
ATOM 1427 N N . ALA A 1 190 ? -14.906 20.25 9.969 1 98.5 190 ALA A N 1
ATOM 1428 C CA . ALA A 1 190 ? -14.953 19.078 10.836 1 98.5 190 ALA A CA 1
ATOM 1429 C C . ALA A 1 190 ? -14.156 19.328 12.117 1 98.5 190 ALA A C 1
ATOM 1431 O O . ALA A 1 190 ? -14.633 19.016 13.219 1 98.5 190 ALA A O 1
ATOM 1432 N N . LEU A 1 191 ? -12.977 19.922 11.977 1 98.62 191 LEU A N 1
ATOM 1433 C CA . LEU A 1 191 ? -12.086 20.141 13.109 1 98.62 191 LEU A CA 1
ATOM 1434 C C . LEU A 1 191 ? -12.602 21.281 13.992 1 98.62 191 LEU A C 1
ATOM 1436 O O . LEU A 1 191 ? -12.164 21.438 15.133 1 98.62 191 LEU A O 1
ATOM 1440 N N . ALA A 1 192 ? -13.508 22.031 13.445 1 97.94 192 ALA A N 1
ATOM 1441 C CA . ALA A 1 192 ? -14.125 23.094 14.227 1 97.94 192 ALA A CA 1
ATOM 1442 C C . ALA A 1 192 ? -15.414 22.625 14.891 1 97.94 192 ALA A C 1
ATOM 1444 O O . ALA A 1 192 ? -16.125 23.422 15.516 1 97.94 192 ALA A O 1
ATOM 1445 N N . GLY A 1 193 ? -15.773 21.406 14.664 1 97.25 193 GLY A N 1
ATOM 1446 C CA . GLY A 1 193 ? -16.984 20.859 15.266 1 97.25 193 GLY A CA 1
ATOM 1447 C C . GLY A 1 193 ? -18.25 21.25 14.523 1 97.25 193 GLY A C 1
ATOM 1448 O O . GLY A 1 193 ? -19.328 21.234 15.102 1 97.25 193 GLY A O 1
ATOM 1449 N N . ARG A 1 194 ? -18.141 21.625 13.297 1 97.69 194 ARG A N 1
ATOM 1450 C CA . ARG A 1 194 ? -19.266 22.031 12.477 1 97.69 194 ARG A CA 1
ATOM 1451 C C . ARG A 1 194 ? -19.656 20.922 11.5 1 97.69 194 ARG A C 1
ATOM 1453 O O . ARG A 1 194 ? -18.828 20.062 11.172 1 97.69 194 ARG A O 1
ATOM 1460 N N . PRO A 1 195 ? -20.891 20.969 11.094 1 97.06 195 PRO A N 1
ATOM 1461 C CA . PRO A 1 195 ? -21.25 20.016 10.039 1 97.06 195 PRO A CA 1
ATOM 1462 C C . PRO A 1 195 ? -20.391 20.156 8.789 1 97.06 195 PRO A C 1
ATOM 1464 O O . PRO A 1 195 ? -20 21.281 8.422 1 97.06 195 PRO A O 1
ATOM 1467 N N . PHE A 1 196 ? -20.031 19.031 8.281 1 97.56 196 PHE A N 1
ATOM 1468 C CA . PHE A 1 196 ? -19.188 19.031 7.094 1 97.56 196 PHE A CA 1
ATOM 1469 C C . PHE A 1 196 ? -19.688 18.016 6.074 1 97.56 196 PHE A C 1
ATOM 1471 O O . PHE A 1 196 ? -20.469 17.125 6.418 1 97.56 196 PHE A O 1
ATOM 1478 N N . ASP A 1 197 ? -19.266 18.25 4.898 1 96.06 197 ASP A N 1
ATOM 1479 C CA . ASP A 1 197 ? -19.578 17.328 3.801 1 96.06 197 ASP A CA 1
ATOM 1480 C C . ASP A 1 197 ? -18.312 16.688 3.236 1 96.06 197 ASP A C 1
ATOM 1482 O O . ASP A 1 197 ? -17.219 17.25 3.367 1 96.06 197 ASP A O 1
ATOM 1486 N N . GLY A 1 198 ? -18.484 15.477 2.711 1 95.81 198 GLY A N 1
ATOM 1487 C CA . GLY A 1 198 ? -17.406 14.742 2.074 1 95.81 198 GLY A CA 1
ATOM 1488 C C . GLY A 1 198 ? -17.844 13.414 1.486 1 95.81 198 GLY A C 1
ATOM 1489 O O . GLY A 1 198 ? -18.984 13 1.664 1 95.81 198 GLY A O 1
ATOM 1490 N N . TRP A 1 199 ? -16.969 12.867 0.719 1 96.25 199 TRP A N 1
ATOM 1491 C CA . TRP A 1 199 ? -17.266 11.539 0.198 1 96.25 199 TRP A CA 1
ATOM 1492 C C . TRP A 1 199 ? -17.031 10.477 1.265 1 96.25 199 TRP A C 1
ATOM 1494 O O . TRP A 1 199 ? -16.016 10.508 1.976 1 96.25 199 TRP A O 1
ATOM 1504 N N . ARG A 1 200 ? -17.906 9.562 1.397 1 92.75 200 ARG A N 1
ATOM 1505 C CA . ARG A 1 200 ? -17.812 8.492 2.379 1 92.75 200 ARG A CA 1
ATOM 1506 C C . ARG A 1 200 ? -17.703 7.129 1.695 1 92.75 200 ARG A C 1
ATOM 1508 O O . ARG A 1 200 ? -18.375 6.879 0.692 1 92.75 200 ARG A O 1
ATOM 1515 N N . CYS A 1 201 ? -16.875 6.328 2.229 1 91 201 CYS A N 1
ATOM 1516 C CA . CYS A 1 201 ? -16.766 4.961 1.734 1 91 201 CYS A CA 1
ATOM 1517 C C . CYS A 1 201 ? -17.859 4.078 2.336 1 91 201 CYS A C 1
ATOM 1519 O O . CYS A 1 201 ? -17.75 3.666 3.492 1 91 201 CYS A O 1
ATOM 1521 N N . THR A 1 202 ? -18.844 3.762 1.565 1 83.44 202 THR A N 1
ATOM 1522 C CA . THR A 1 202 ? -19.969 3.002 2.082 1 83.44 202 THR A CA 1
ATOM 1523 C C . THR A 1 202 ? -19.984 1.594 1.492 1 83.44 202 THR A C 1
ATOM 1525 O O . THR A 1 202 ? -20.812 0.766 1.879 1 83.44 202 THR A O 1
ATOM 1528 N N . ARG A 1 203 ? -19.188 1.363 0.572 1 80.75 203 ARG A N 1
ATOM 1529 C CA . ARG A 1 203 ? -19.047 0.035 -0.016 1 80.75 203 ARG A CA 1
ATOM 1530 C C . ARG A 1 203 ? -17.625 -0.218 -0.468 1 80.75 203 ARG A C 1
ATOM 1532 O O . ARG A 1 203 ? -16.891 0.72 -0.809 1 80.75 203 ARG A O 1
ATOM 1539 N N . PRO A 1 204 ? -17.266 -1.455 -0.508 1 78 204 PRO A N 1
ATOM 1540 C CA . PRO A 1 204 ? -15.906 -1.753 -0.952 1 78 204 PRO A CA 1
ATOM 1541 C C . PRO A 1 204 ? -15.711 -1.538 -2.451 1 78 204 PRO A C 1
ATOM 1543 O O . PRO A 1 204 ? -16.625 -1.816 -3.24 1 78 204 PRO A O 1
ATOM 1546 N N . VAL A 1 205 ? -14.562 -0.976 -2.801 1 83.75 205 VAL A N 1
ATOM 1547 C CA . VAL A 1 205 ? -14.086 -0.869 -4.176 1 83.75 205 VAL A CA 1
ATOM 1548 C C . VAL A 1 205 ? -15.148 -0.21 -5.043 1 83.75 205 VAL A C 1
ATOM 1550 O O . VAL A 1 205 ? -15.555 -0.764 -6.07 1 83.75 205 VAL A O 1
ATOM 1553 N N . GLU A 1 206 ? -15.539 0.884 -4.676 1 87.38 206 GLU A N 1
ATOM 1554 C CA . GLU A 1 206 ? -16.531 1.659 -5.41 1 87.38 206 GLU A CA 1
ATOM 1555 C C . GLU A 1 206 ? -15.992 2.123 -6.758 1 87.38 206 GLU A C 1
ATOM 1557 O O . GLU A 1 206 ? -16.75 2.27 -7.719 1 87.38 206 GLU A O 1
ATOM 1562 N N . PHE A 1 207 ? -14.695 2.254 -6.82 1 92.81 207 PHE A N 1
ATOM 1563 C CA . PHE A 1 207 ? -14.125 2.889 -8.008 1 92.81 207 PHE A CA 1
ATOM 1564 C C . PHE A 1 207 ? -13.211 1.926 -8.75 1 92.81 207 PHE A C 1
ATOM 1566 O O . PHE A 1 207 ? -12.156 1.54 -8.234 1 92.81 207 PHE A O 1
ATOM 1573 N N . ALA A 1 208 ? -13.617 1.493 -9.906 1 94.81 208 ALA A N 1
ATOM 1574 C CA . ALA A 1 208 ? -12.766 0.855 -10.906 1 94.81 208 ALA A CA 1
ATOM 1575 C C . ALA A 1 208 ? -12.359 1.85 -11.992 1 94.81 208 ALA A C 1
ATOM 1577 O O . ALA A 1 208 ? -13.031 1.969 -13.023 1 94.81 208 ALA A O 1
ATOM 1578 N N . TYR A 1 209 ? -11.234 2.494 -11.773 1 97.5 209 TYR A N 1
ATOM 1579 C CA . TYR A 1 209 ? -10.914 3.627 -12.633 1 97.5 209 TYR A CA 1
ATOM 1580 C C . TYR A 1 209 ? -10.086 3.186 -13.828 1 97.5 209 TYR A C 1
ATOM 1582 O O . TYR A 1 209 ? -9.406 2.152 -13.781 1 97.5 209 TYR A O 1
ATOM 1590 N N . THR A 1 210 ? -10.172 3.963 -14.953 1 97.81 210 THR A N 1
ATOM 1591 C CA . THR A 1 210 ? -9.312 3.885 -16.125 1 97.81 210 THR A CA 1
ATOM 1592 C C . THR A 1 210 ? -8.469 5.148 -16.266 1 97.81 210 THR A C 1
ATOM 1594 O O . THR A 1 210 ? -8.656 6.109 -15.516 1 97.81 210 THR A O 1
ATOM 1597 N N . LEU A 1 211 ? -7.48 5.133 -17.141 1 97.62 211 LEU A N 1
ATOM 1598 C CA . LEU A 1 211 ? -6.656 6.316 -17.359 1 97.62 211 LEU A CA 1
ATOM 1599 C C . LEU A 1 211 ? -7.504 7.484 -17.844 1 97.62 211 LEU A C 1
ATOM 1601 O O . LEU A 1 211 ? -7.168 8.648 -17.609 1 97.62 211 LEU A O 1
ATOM 1605 N N . GLU A 1 212 ? -8.641 7.199 -18.438 1 97.38 212 GLU A N 1
ATOM 1606 C CA . GLU A 1 212 ? -9.531 8.227 -18.984 1 97.38 212 GLU A CA 1
ATOM 1607 C C . GLU A 1 212 ? -10.438 8.789 -17.891 1 97.38 212 GLU A C 1
ATOM 1609 O O . GLU A 1 212 ? -10.914 9.922 -18 1 97.38 212 GLU A O 1
ATOM 1614 N N . THR A 1 213 ? -10.633 8.031 -16.797 1 98.06 213 THR A N 1
ATOM 1615 C CA . THR A 1 213 ? -11.672 8.438 -15.852 1 98.06 213 THR A CA 1
ATOM 1616 C C . THR A 1 213 ? -11.055 8.906 -14.539 1 98.06 213 THR A C 1
ATOM 1618 O O . THR A 1 213 ? -11.734 9.5 -13.695 1 98.06 213 THR A O 1
ATOM 1621 N N . VAL A 1 214 ? -9.742 8.719 -14.336 1 97.75 214 VAL A N 1
ATOM 1622 C CA . VAL A 1 214 ? -9.055 9.008 -13.078 1 97.75 214 VAL A CA 1
ATOM 1623 C C . VAL A 1 214 ? -9.344 10.445 -12.648 1 97.75 214 VAL A C 1
ATOM 1625 O O . VAL A 1 214 ? -9.734 10.695 -11.508 1 97.75 214 VAL A O 1
ATOM 1628 N N . ASP A 1 215 ? -9.188 11.391 -13.562 1 97.69 215 ASP A N 1
ATOM 1629 C CA . ASP A 1 215 ? -9.32 12.812 -13.227 1 97.69 215 ASP A CA 1
ATOM 1630 C C . ASP A 1 215 ? -10.75 13.141 -12.797 1 97.69 215 ASP A C 1
ATOM 1632 O O . ASP A 1 215 ? -10.961 13.82 -11.789 1 97.69 215 ASP A O 1
ATOM 1636 N N . ARG A 1 216 ? -11.672 12.625 -13.516 1 97.88 216 ARG A N 1
ATOM 1637 C CA . ARG A 1 216 ? -13.07 12.922 -13.234 1 97.88 216 ARG A CA 1
ATOM 1638 C C . ARG A 1 216 ? -13.492 12.344 -11.883 1 97.88 216 ARG A C 1
ATOM 1640 O O . ARG A 1 216 ? -14.156 13.016 -11.094 1 97.88 216 ARG A O 1
ATOM 1647 N N . ILE A 1 217 ? -13.141 11.086 -11.625 1 98 217 ILE A N 1
ATOM 1648 C CA . ILE A 1 217 ? -13.516 10.438 -10.375 1 98 217 ILE A CA 1
ATOM 1649 C C . ILE A 1 217 ? -12.859 11.148 -9.195 1 98 217 ILE A C 1
ATOM 1651 O O . ILE A 1 217 ? -13.508 11.445 -8.195 1 98 217 ILE A O 1
ATOM 1655 N N . TYR A 1 218 ? -11.539 11.516 -9.383 1 98.06 218 TYR A N 1
ATOM 1656 C CA . TYR A 1 218 ? -10.812 12.203 -8.328 1 98.06 218 TYR A CA 1
ATOM 1657 C C . TYR A 1 218 ? -11.469 13.547 -8 1 98.06 218 TYR A C 1
ATOM 1659 O O . TYR A 1 218 ? -11.633 13.891 -6.828 1 98.06 218 TYR A O 1
ATOM 1667 N N . GLU A 1 219 ? -11.844 14.305 -9.008 1 97.06 219 GLU A N 1
ATOM 1668 C CA . GLU A 1 219 ? -12.406 15.641 -8.805 1 97.06 219 GLU A CA 1
ATOM 1669 C C . GLU A 1 219 ? -13.758 15.562 -8.094 1 97.06 219 GLU A C 1
ATOM 1671 O O . GLU A 1 219 ? -14.141 16.484 -7.375 1 97.06 219 GLU A O 1
ATOM 1676 N N . ALA A 1 220 ? -14.406 14.438 -8.211 1 95.69 220 ALA A N 1
ATOM 1677 C CA . ALA A 1 220 ? -15.734 14.266 -7.613 1 95.69 220 ALA A CA 1
ATOM 1678 C C . ALA A 1 220 ? -15.625 13.977 -6.117 1 95.69 220 ALA A C 1
ATOM 1680 O O . ALA A 1 220 ? -16.609 14.055 -5.391 1 95.69 220 ALA A O 1
ATOM 1681 N N . LEU A 1 221 ? -14.469 13.578 -5.668 1 95.19 221 LEU A N 1
ATOM 1682 C CA . LEU A 1 221 ? -14.266 13.289 -4.254 1 95.19 221 LEU A CA 1
ATOM 1683 C C . LEU A 1 221 ? -14.016 14.562 -3.463 1 95.19 221 LEU A C 1
ATOM 1685 O O . LEU A 1 221 ? -14.375 14.648 -2.287 1 95.19 221 LEU A O 1
ATOM 1689 N N . MET B 1 1 ? 19.5 -16.766 -10.148 1 92.12 1 MET B N 1
ATOM 1690 C CA . MET B 1 1 ? 18.812 -16.656 -8.867 1 92.12 1 MET B CA 1
ATOM 1691 C C . MET B 1 1 ? 19.094 -17.875 -7.992 1 92.12 1 MET B C 1
ATOM 1693 O O . MET B 1 1 ? 19.047 -19 -8.469 1 92.12 1 MET B O 1
ATOM 1697 N N . ASN B 1 2 ? 19.516 -17.641 -6.715 1 95.44 2 ASN B N 1
ATOM 1698 C CA . ASN B 1 2 ? 19.734 -18.766 -5.82 1 95.44 2 ASN B CA 1
ATOM 1699 C C . ASN B 1 2 ? 18.422 -19.453 -5.445 1 95.44 2 ASN B C 1
ATOM 1701 O O . ASN B 1 2 ? 17.703 -18.984 -4.555 1 95.44 2 ASN B O 1
ATOM 1705 N N . LEU B 1 3 ? 18.125 -20.547 -6.051 1 98 3 LEU B N 1
ATOM 1706 C CA . LEU B 1 3 ? 16.828 -21.219 -5.91 1 98 3 LEU B CA 1
ATOM 1707 C C . LEU B 1 3 ? 16.656 -21.781 -4.504 1 98 3 LEU B C 1
ATOM 1709 O O . LEU B 1 3 ? 15.539 -21.875 -4 1 98 3 LEU B O 1
ATOM 1713 N N . ALA B 1 4 ? 17.75 -22.125 -3.84 1 97.94 4 ALA B N 1
ATOM 1714 C CA . ALA B 1 4 ? 17.703 -22.688 -2.494 1 97.94 4 ALA B CA 1
ATOM 1715 C C . ALA B 1 4 ? 17.234 -21.656 -1.48 1 97.94 4 ALA B C 1
ATOM 1717 O O . ALA B 1 4 ? 16.828 -22 -0.369 1 97.94 4 ALA B O 1
ATOM 1718 N N . LYS B 1 5 ? 17.297 -20.406 -1.857 1 98.25 5 LYS B N 1
ATOM 1719 C CA . LYS B 1 5 ? 16.906 -19.297 -0.985 1 98.25 5 LYS B CA 1
ATOM 1720 C C . LYS B 1 5 ? 15.703 -18.547 -1.564 1 98.25 5 LYS B C 1
ATOM 1722 O O . LYS B 1 5 ? 15.562 -17.344 -1.353 1 98.25 5 LYS B O 1
ATOM 1727 N N . THR B 1 6 ? 14.938 -19.25 -2.406 1 98.56 6 THR B N 1
ATOM 1728 C CA . THR B 1 6 ? 13.82 -18.609 -3.102 1 98.56 6 THR B CA 1
ATOM 1729 C C . THR B 1 6 ? 12.5 -19.297 -2.752 1 98.56 6 THR B C 1
ATOM 1731 O O . THR B 1 6 ? 12.461 -20.516 -2.584 1 98.56 6 THR B O 1
ATOM 1734 N N . ALA B 1 7 ? 11.445 -18.531 -2.623 1 98.88 7 ALA B N 1
ATOM 1735 C CA . ALA B 1 7 ? 10.078 -19.047 -2.541 1 98.88 7 ALA B CA 1
ATOM 1736 C C . ALA B 1 7 ? 9.164 -18.312 -3.529 1 98.88 7 ALA B C 1
ATOM 1738 O O . ALA B 1 7 ? 9.453 -17.188 -3.936 1 98.88 7 ALA B O 1
ATOM 1739 N N . LEU B 1 8 ? 8.156 -18.984 -3.973 1 98.94 8 LEU B N 1
ATOM 1740 C CA . LEU B 1 8 ? 7.078 -18.375 -4.746 1 98.94 8 LEU B CA 1
ATOM 1741 C C . LEU B 1 8 ? 5.895 -18.031 -3.85 1 98.94 8 LEU B C 1
ATOM 1743 O O . LEU B 1 8 ? 5.379 -18.891 -3.131 1 98.94 8 LEU B O 1
ATOM 1747 N N . LEU B 1 9 ? 5.535 -16.781 -3.818 1 98.94 9 LEU B N 1
ATOM 1748 C CA . LEU B 1 9 ? 4.379 -16.297 -3.078 1 98.94 9 LEU B CA 1
ATOM 1749 C C . LEU B 1 9 ? 3.258 -15.883 -4.027 1 98.94 9 LEU B C 1
ATOM 1751 O O . LEU B 1 9 ? 3.416 -14.945 -4.812 1 98.94 9 LEU B O 1
ATOM 1755 N N . VAL B 1 10 ? 2.176 -16.625 -4.023 1 98.94 10 VAL B N 1
ATOM 1756 C CA . VAL B 1 10 ? 1.009 -16.266 -4.82 1 98.94 10 VAL B CA 1
ATOM 1757 C C . VAL B 1 10 ? -0.103 -15.758 -3.908 1 98.94 10 VAL B C 1
ATOM 1759 O O . VAL B 1 10 ? -0.419 -16.375 -2.893 1 98.94 10 VAL B O 1
ATOM 1762 N N . ILE B 1 11 ? -0.676 -14.625 -4.262 1 98.94 11 ILE B N 1
ATOM 1763 C CA . ILE B 1 11 ? -1.528 -13.875 -3.348 1 98.94 11 ILE B CA 1
ATOM 1764 C C . ILE B 1 11 ? -2.959 -13.852 -3.879 1 98.94 11 ILE B C 1
ATOM 1766 O O . ILE B 1 11 ? -3.219 -13.305 -4.957 1 98.94 11 ILE B O 1
ATOM 1770 N N . ASP B 1 12 ? -3.857 -14.398 -3.227 1 98.69 12 ASP B N 1
ATOM 1771 C CA . ASP B 1 12 ? -5.305 -14.234 -3.328 1 98.69 12 ASP B CA 1
ATOM 1772 C C . ASP B 1 12 ? -5.816 -14.688 -4.691 1 98.69 12 ASP B C 1
ATOM 1774 O O . ASP B 1 12 ? -6.66 -14.031 -5.297 1 98.69 12 ASP B O 1
ATOM 1778 N N . LEU B 1 13 ? -5.254 -15.734 -5.188 1 98.81 13 LEU B N 1
ATOM 1779 C CA . LEU B 1 13 ? -5.812 -16.297 -6.406 1 98.81 13 LEU B CA 1
ATOM 1780 C C . LEU B 1 13 ? -7.062 -17.125 -6.102 1 98.81 13 LEU B C 1
ATOM 1782 O O . LEU B 1 13 ? -7.02 -18.359 -6.129 1 98.81 13 LEU B O 1
ATOM 1786 N N . GLN B 1 14 ? -8.164 -16.375 -5.922 1 98.38 14 GLN B N 1
ATOM 1787 C CA . GLN B 1 14 ? -9.391 -16.922 -5.348 1 98.38 14 GLN B CA 1
ATOM 1788 C C . GLN B 1 14 ? -10.57 -16.719 -6.285 1 98.38 14 GLN B C 1
ATOM 1790 O O . GLN B 1 14 ? -10.508 -15.906 -7.211 1 98.38 14 GLN B O 1
ATOM 1795 N N . ASN B 1 15 ? -11.672 -17.391 -6.02 1 97.44 15 ASN B N 1
ATOM 1796 C CA . ASN B 1 15 ? -12.828 -17.391 -6.902 1 97.44 15 ASN B CA 1
ATOM 1797 C C . ASN B 1 15 ? -13.539 -16.047 -6.918 1 97.44 15 ASN B C 1
ATOM 1799 O O . ASN B 1 15 ? -14.234 -15.711 -7.879 1 97.44 15 ASN B O 1
ATOM 1803 N N . GLU B 1 16 ? -13.422 -15.219 -5.941 1 94.62 16 GLU B N 1
ATOM 1804 C CA . GLU B 1 16 ? -14.164 -13.969 -5.84 1 94.62 16 GLU B CA 1
ATOM 1805 C C . GLU B 1 16 ? -13.625 -12.93 -6.82 1 94.62 16 GLU B C 1
ATOM 1807 O O . GLU B 1 16 ? -14.219 -11.859 -6.98 1 94.62 16 GLU B O 1
ATOM 1812 N N . TYR B 1 17 ? -12.555 -13.32 -7.531 1 96.81 17 TYR B N 1
ATOM 1813 C CA . TYR B 1 17 ? -11.984 -12.398 -8.5 1 96.81 17 TYR B CA 1
ATOM 1814 C C . TYR B 1 17 ? -12.305 -12.82 -9.93 1 96.81 17 TYR B C 1
ATOM 1816 O O . TYR B 1 17 ? -11.867 -12.188 -10.891 1 96.81 17 TYR B O 1
ATOM 1824 N N . ARG B 1 18 ? -12.969 -13.93 -10.117 1 97 18 ARG B N 1
ATOM 1825 C CA . ARG B 1 18 ? -13.391 -14.406 -11.43 1 97 18 ARG B CA 1
ATOM 1826 C C . ARG B 1 18 ? -14.375 -13.438 -12.07 1 97 18 ARG B C 1
ATOM 1828 O O . ARG B 1 18 ? -14.93 -12.57 -11.398 1 97 18 ARG B O 1
ATOM 1835 N N . PRO B 1 19 ? -14.539 -13.781 -13.375 1 91.44 19 PRO B N 1
ATOM 1836 C CA . PRO B 1 19 ? -15.531 -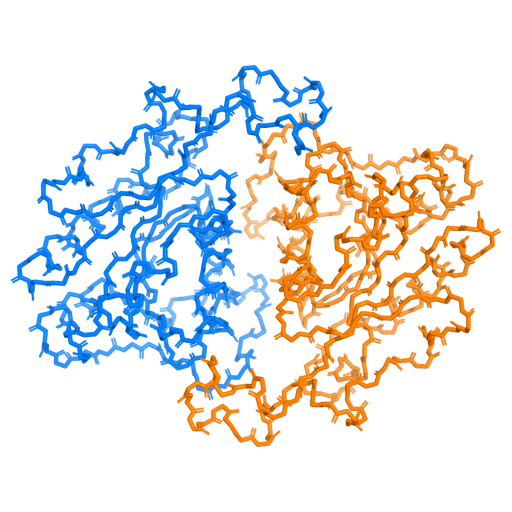12.938 -14.047 1 91.44 19 PRO B CA 1
ATOM 1837 C C . PRO B 1 19 ? -16.922 -13.055 -13.43 1 91.44 19 PRO B C 1
ATOM 1839 O O . PRO B 1 19 ? -17.344 -14.148 -13.039 1 91.44 19 PRO B O 1
ATOM 1842 N N . SER B 1 20 ? -17.656 -12.07 -13.102 1 86.75 20 SER B N 1
ATOM 1843 C CA . SER B 1 20 ? -19.031 -11.984 -12.602 1 86.75 20 SER B CA 1
ATOM 1844 C C . SER B 1 20 ? -19.062 -12.016 -11.078 1 86.75 20 SER B C 1
ATOM 1846 O O . SER B 1 20 ? -20.141 -11.938 -10.477 1 86.75 20 SER B O 1
ATOM 1848 N N . ALA B 1 21 ? -17.859 -12.32 -10.539 1 88.5 21 ALA B N 1
ATOM 1849 C CA . ALA B 1 21 ? -17.812 -12.266 -9.078 1 88.5 21 ALA B CA 1
ATOM 1850 C C . ALA B 1 21 ? -17.828 -10.828 -8.578 1 88.5 21 ALA B C 1
ATOM 1852 O O . ALA B 1 21 ? -18.062 -9.898 -9.359 1 88.5 21 ALA B O 1
ATOM 1853 N N . ALA B 1 22 ? -17.734 -10.633 -7.32 1 78.75 22 ALA B N 1
ATOM 1854 C CA . ALA B 1 22 ? -17.906 -9.336 -6.672 1 78.75 22 ALA B CA 1
ATOM 1855 C C . ALA B 1 22 ? -16.797 -8.367 -7.078 1 78.75 22 ALA B C 1
ATOM 1857 O O . ALA B 1 22 ? -17.047 -7.172 -7.266 1 78.75 22 ALA B O 1
ATOM 1858 N N . TRP B 1 23 ? -15.609 -8.914 -7.285 1 88.44 23 TRP B N 1
ATOM 1859 C CA . TRP B 1 23 ? -14.445 -8.086 -7.578 1 88.44 23 TRP B CA 1
ATOM 1860 C C . TRP B 1 23 ? -13.68 -8.633 -8.773 1 88.44 23 TRP B C 1
ATOM 1862 O O . TRP B 1 23 ? -12.523 -9.031 -8.641 1 88.44 23 TRP B O 1
ATOM 1872 N N . PRO B 1 24 ? -14.227 -8.516 -9.867 1 95 24 PRO B N 1
ATOM 1873 C CA . PRO B 1 24 ? -13.633 -9.164 -11.039 1 95 24 PRO B CA 1
ATOM 1874 C C . PRO B 1 24 ? -12.305 -8.531 -11.461 1 95 24 PRO B C 1
ATOM 1876 O O . PRO B 1 24 ? -12.227 -7.309 -11.609 1 95 24 PRO B O 1
ATOM 1879 N N . VAL B 1 25 ? -11.305 -9.344 -11.625 1 97.5 25 VAL B N 1
ATOM 1880 C CA . VAL B 1 25 ? -10 -8.938 -12.141 1 97.5 25 VAL B CA 1
ATOM 1881 C C . VAL B 1 25 ? -9.992 -9.039 -13.664 1 97.5 25 VAL B C 1
ATOM 1883 O O . VAL B 1 25 ? -10.414 -10.055 -14.227 1 97.5 25 VAL B O 1
ATOM 1886 N N . VAL B 1 26 ? -9.539 -7.984 -14.336 1 97.69 26 VAL B N 1
ATOM 1887 C CA . VAL B 1 26 ? -9.469 -7.996 -15.797 1 97.69 26 VAL B CA 1
ATOM 1888 C C . VAL B 1 26 ? -8.422 -9.016 -16.25 1 97.69 26 VAL B C 1
ATOM 1890 O O . VAL B 1 26 ? -7.301 -9.023 -15.742 1 97.69 26 VAL B O 1
ATOM 1893 N N . GLY B 1 27 ? -8.828 -9.93 -17.172 1 97.81 27 GLY B N 1
ATOM 1894 C CA . GLY B 1 27 ? -7.902 -10.93 -17.672 1 97.81 27 GLY B CA 1
ATOM 1895 C C . GLY B 1 27 ? -7.543 -11.984 -16.641 1 97.81 27 GLY B C 1
ATOM 1896 O O . GLY B 1 27 ? -6.434 -12.523 -16.656 1 97.81 27 GLY B O 1
ATOM 1897 N N . TYR B 1 28 ? -8.438 -12.258 -15.734 1 98.5 28 TYR B N 1
ATOM 1898 C CA . TYR B 1 28 ? -8.141 -13.133 -14.609 1 98.5 28 TYR B CA 1
ATOM 1899 C C . TYR B 1 28 ? -7.73 -14.523 -15.086 1 98.5 28 TYR B C 1
ATOM 1901 O O . TYR B 1 28 ? -6.855 -15.156 -14.492 1 98.5 28 TYR B O 1
ATOM 1909 N N . ASP B 1 29 ? -8.32 -15.039 -16.125 1 98.12 29 ASP B N 1
ATOM 1910 C CA . ASP B 1 29 ? -7.961 -16.344 -16.641 1 98.12 29 ASP B CA 1
ATOM 1911 C C . ASP B 1 29 ? -6.488 -16.391 -17.047 1 98.12 29 ASP B C 1
ATOM 1913 O O . ASP B 1 29 ? -5.812 -17.406 -16.828 1 98.12 29 ASP B O 1
ATOM 1917 N N . ASP B 1 30 ? -6.031 -15.328 -17.672 1 98.56 30 ASP B N 1
ATOM 1918 C CA . ASP B 1 30 ? -4.621 -15.258 -18.031 1 98.56 30 ASP B CA 1
ATOM 1919 C C . ASP B 1 30 ? -3.73 -15.18 -16.797 1 98.56 30 ASP B C 1
ATOM 1921 O O . ASP B 1 30 ? -2.666 -15.797 -16.75 1 98.56 30 ASP B O 1
ATOM 1925 N N . VAL B 1 31 ? -4.141 -14.367 -15.789 1 98.81 31 VAL B N 1
ATOM 1926 C CA . VAL B 1 31 ? -3.414 -14.289 -14.523 1 98.81 31 VAL B CA 1
ATOM 1927 C C . VAL B 1 31 ? -3.285 -15.68 -13.906 1 98.81 31 VAL B C 1
ATOM 1929 O O . VAL B 1 31 ? -2.193 -16.094 -13.516 1 98.81 31 VAL B O 1
ATOM 1932 N N . LEU B 1 32 ? -4.379 -16.422 -13.898 1 98.88 32 LEU B N 1
ATOM 1933 C CA . LEU B 1 32 ? -4.402 -17.75 -13.32 1 98.88 32 LEU B CA 1
ATOM 1934 C C . LEU B 1 32 ? -3.506 -18.703 -14.109 1 98.88 32 LEU B C 1
ATOM 1936 O O . LEU B 1 32 ? -2.758 -19.484 -13.523 1 98.88 32 LEU B O 1
ATOM 1940 N N . ALA B 1 33 ? -3.592 -18.656 -15.391 1 98.88 33 ALA B N 1
ATOM 1941 C CA . ALA B 1 33 ? -2.773 -19.531 -16.234 1 98.88 33 ALA B CA 1
ATOM 1942 C C . ALA B 1 33 ? -1.286 -19.266 -16.016 1 98.88 33 ALA B C 1
ATOM 1944 O O . ALA B 1 33 ? -0.491 -20.203 -15.898 1 98.88 33 ALA B O 1
ATOM 1945 N N . ASN B 1 34 ? -0.937 -18.016 -15.992 1 98.94 34 ASN B N 1
ATOM 1946 C CA . ASN B 1 34 ? 0.453 -17.625 -15.766 1 98.94 34 ASN B CA 1
ATOM 1947 C C . ASN B 1 34 ? 0.923 -18.047 -14.375 1 98.94 34 ASN B C 1
ATOM 1949 O O . ASN B 1 34 ? 2.041 -18.531 -14.211 1 98.94 34 ASN B O 1
ATOM 1953 N N . ALA B 1 35 ? 0.089 -17.828 -13.344 1 98.94 35 ALA B N 1
ATOM 1954 C CA . ALA B 1 35 ? 0.428 -18.25 -11.984 1 98.94 35 ALA B CA 1
ATOM 1955 C C . ALA B 1 35 ? 0.583 -19.766 -11.906 1 98.94 35 ALA B C 1
ATOM 1957 O O . ALA B 1 35 ? 1.476 -20.266 -11.219 1 98.94 35 ALA B O 1
ATOM 1958 N N . ALA B 1 36 ? -0.308 -20.469 -12.602 1 98.94 36 ALA B N 1
ATOM 1959 C CA . ALA B 1 36 ? -0.208 -21.922 -12.625 1 98.94 36 ALA B CA 1
ATOM 1960 C C . ALA B 1 36 ? 1.131 -22.375 -13.211 1 98.94 36 ALA B C 1
ATOM 1962 O O . ALA B 1 36 ? 1.764 -23.297 -12.688 1 98.94 36 ALA B O 1
ATOM 1963 N N . ALA B 1 37 ? 1.536 -21.734 -14.266 1 98.94 37 ALA B N 1
ATOM 1964 C CA . ALA B 1 37 ? 2.83 -22.031 -14.867 1 98.94 37 ALA B CA 1
ATOM 1965 C C . ALA B 1 37 ? 3.969 -21.781 -13.883 1 98.94 37 ALA B C 1
ATOM 1967 O O . ALA B 1 37 ? 4.91 -22.578 -13.797 1 98.94 37 ALA B O 1
ATOM 1968 N N . LEU B 1 38 ? 3.928 -20.703 -13.133 1 98.94 38 LEU B N 1
ATOM 1969 C CA . LEU B 1 38 ? 4.934 -20.391 -12.125 1 98.94 38 LEU B CA 1
ATOM 1970 C C . LEU B 1 38 ? 4.957 -21.453 -11.023 1 98.94 38 LEU B C 1
ATOM 1972 O O . LEU B 1 38 ? 6.027 -21.891 -10.602 1 98.94 38 LEU B O 1
ATOM 1976 N N . ILE B 1 39 ? 3.768 -21.812 -10.586 1 98.94 39 ILE B N 1
ATOM 1977 C CA . ILE B 1 39 ? 3.643 -22.797 -9.516 1 98.94 39 ILE B CA 1
ATOM 1978 C C . ILE B 1 39 ? 4.254 -24.125 -9.961 1 98.94 39 ILE B C 1
ATOM 1980 O O . ILE B 1 39 ? 5.031 -24.734 -9.227 1 98.94 39 ILE B O 1
ATOM 1984 N N . ASP B 1 40 ? 3.922 -24.531 -11.156 1 98.81 40 ASP B N 1
ATOM 1985 C CA . ASP B 1 40 ? 4.477 -25.766 -11.695 1 98.81 40 ASP B CA 1
ATOM 1986 C C . ASP B 1 40 ? 6 -25.703 -11.773 1 98.81 40 ASP B C 1
ATOM 1988 O O . ASP B 1 40 ? 6.688 -26.656 -11.375 1 98.81 40 ASP B O 1
ATOM 1992 N N . ALA B 1 41 ? 6.531 -24.625 -12.289 1 98.81 41 ALA B N 1
ATOM 1993 C CA . ALA B 1 41 ? 7.977 -24.453 -12.398 1 98.81 41 ALA B CA 1
ATOM 1994 C C . ALA B 1 41 ? 8.641 -24.469 -11.031 1 98.81 41 ALA B C 1
ATOM 1996 O O . ALA B 1 41 ? 9.711 -25.062 -10.859 1 98.81 41 ALA B O 1
ATOM 1997 N N . ALA B 1 42 ? 8.031 -23.812 -10.055 1 98.88 42 ALA B N 1
ATOM 1998 C CA . ALA B 1 42 ? 8.57 -23.781 -8.695 1 98.88 42 ALA B CA 1
ATOM 1999 C C . ALA B 1 42 ? 8.617 -25.188 -8.094 1 98.88 42 ALA B C 1
ATOM 2001 O O . ALA B 1 42 ? 9.641 -25.578 -7.523 1 98.88 42 ALA B O 1
ATOM 2002 N N . ARG B 1 43 ? 7.539 -25.922 -8.242 1 98.5 43 ARG B N 1
ATOM 2003 C CA . ARG B 1 43 ? 7.48 -27.281 -7.719 1 98.5 43 ARG B CA 1
ATOM 2004 C C . ARG B 1 43 ? 8.547 -28.156 -8.359 1 98.5 43 ARG B C 1
ATOM 2006 O O . ARG B 1 43 ? 9.234 -28.922 -7.672 1 98.5 43 ARG B O 1
ATOM 2013 N N . GLU B 1 44 ? 8.68 -28.031 -9.633 1 97.94 44 GLU B N 1
ATOM 2014 C CA . GLU B 1 44 ? 9.688 -28.812 -10.359 1 97.94 44 GLU B CA 1
ATOM 2015 C C . GLU B 1 44 ? 11.094 -28.469 -9.867 1 97.94 44 GLU B C 1
ATOM 2017 O O . GLU B 1 44 ? 11.961 -29.344 -9.797 1 97.94 44 GLU B O 1
ATOM 2022 N N . ALA B 1 45 ? 11.32 -27.25 -9.461 1 98.25 45 ALA B N 1
ATOM 2023 C CA . ALA B 1 45 ? 12.633 -26.781 -9.047 1 98.25 45 ALA B CA 1
ATOM 2024 C C . ALA B 1 45 ? 12.859 -27.016 -7.555 1 98.25 45 ALA B C 1
ATOM 2026 O O . ALA B 1 45 ? 13.945 -26.75 -7.035 1 98.25 45 ALA B O 1
ATOM 2027 N N . GLY B 1 46 ? 11.82 -27.453 -6.844 1 98 46 GLY B N 1
ATOM 2028 C CA . GLY B 1 46 ? 11.914 -27.641 -5.402 1 98 46 GLY B CA 1
ATOM 2029 C C . GLY B 1 46 ? 11.797 -26.328 -4.637 1 98 46 GLY B C 1
ATOM 2030 O O . GLY B 1 46 ? 12.195 -26.25 -3.473 1 98 46 GLY B O 1
ATOM 2031 N N . VAL B 1 47 ? 11.359 -25.297 -5.27 1 98.75 47 VAL B N 1
ATOM 2032 C CA . VAL B 1 47 ? 11.109 -24 -4.652 1 98.75 47 VAL B CA 1
ATOM 2033 C C . VAL B 1 47 ? 9.789 -24.031 -3.887 1 98.75 47 VAL B C 1
ATOM 2035 O O . VAL B 1 47 ? 8.766 -24.438 -4.434 1 98.75 47 VAL B O 1
ATOM 2038 N N . PRO B 1 48 ? 9.75 -23.656 -2.635 1 98.88 48 PRO B N 1
ATOM 2039 C CA . PRO B 1 48 ? 8.5 -23.656 -1.883 1 98.88 48 PRO B CA 1
ATOM 2040 C C . PRO B 1 48 ? 7.434 -22.766 -2.516 1 98.88 48 PRO B C 1
ATOM 2042 O O . PRO B 1 48 ? 7.738 -21.656 -2.971 1 98.88 48 PRO B O 1
ATOM 2045 N N . VAL B 1 49 ? 6.242 -23.297 -2.561 1 98.94 49 VAL B N 1
ATOM 2046 C CA . VAL B 1 49 ? 5.082 -22.547 -3.035 1 98.94 49 VAL B CA 1
ATOM 2047 C C . VAL B 1 49 ? 4.215 -22.125 -1.849 1 98.94 49 VAL B C 1
ATOM 2049 O O . VAL B 1 49 ? 3.777 -22.984 -1.066 1 98.94 49 VAL B O 1
ATOM 2052 N N . ILE B 1 50 ? 3.977 -20.875 -1.714 1 98.94 50 ILE B N 1
ATOM 2053 C CA . ILE B 1 50 ? 3.174 -20.312 -0.63 1 98.94 50 ILE B CA 1
ATOM 2054 C C . ILE B 1 50 ? 1.938 -19.625 -1.205 1 98.94 50 ILE B C 1
ATOM 2056 O O . ILE B 1 50 ? 2.055 -18.719 -2.031 1 98.94 50 ILE B O 1
ATOM 2060 N N . HIS B 1 51 ? 0.821 -20.062 -0.766 1 98.94 51 HIS B N 1
ATOM 2061 C CA . HIS B 1 51 ? -0.45 -19.422 -1.08 1 98.94 51 HIS B CA 1
ATOM 2062 C C . HIS B 1 51 ? -0.903 -18.516 0.056 1 98.94 51 HIS B C 1
ATOM 2064 O O . HIS B 1 51 ? -1.211 -18.984 1.152 1 98.94 51 HIS B O 1
ATOM 2070 N N . ALA B 1 52 ? -0.861 -17.234 -0.164 1 98.88 52 ALA B N 1
ATOM 2071 C CA . ALA B 1 52 ? -1.55 -16.312 0.746 1 98.88 52 ALA B CA 1
ATOM 2072 C C . ALA B 1 52 ? -3.023 -16.188 0.375 1 98.88 52 ALA B C 1
ATOM 2074 O O . ALA B 1 52 ? -3.355 -15.695 -0.708 1 98.88 52 ALA B O 1
ATOM 2075 N N . GLN B 1 53 ? -3.824 -16.625 1.216 1 98.62 53 GLN B N 1
ATOM 2076 C CA . GLN B 1 53 ? -5.266 -16.672 0.982 1 98.62 53 GLN B CA 1
ATOM 2077 C C . GLN B 1 53 ? -6.008 -15.734 1.925 1 98.62 53 GLN B C 1
ATOM 2079 O O . GLN B 1 53 ? -5.895 -15.859 3.146 1 98.62 53 GLN B O 1
ATOM 2084 N N . ALA B 1 54 ? -6.715 -14.742 1.348 1 96.69 54 ALA B N 1
ATOM 2085 C CA . ALA B 1 54 ? -7.629 -13.961 2.174 1 96.69 54 ALA B CA 1
ATOM 2086 C C . ALA B 1 54 ? -8.734 -14.836 2.75 1 96.69 54 ALA B C 1
ATOM 2088 O O . ALA B 1 54 ? -9.492 -15.469 2.004 1 96.69 54 ALA B O 1
ATOM 2089 N N . TRP B 1 55 ? -8.766 -14.906 3.971 1 95.12 55 TRP B N 1
ATOM 2090 C CA . TRP B 1 55 ? -9.648 -15.773 4.742 1 95.12 55 TRP B CA 1
ATOM 2091 C C . TRP B 1 55 ? -10.117 -15.078 6.016 1 95.12 55 TRP B C 1
ATOM 2093 O O . TRP B 1 55 ? -9.477 -15.188 7.066 1 95.12 55 TRP B O 1
ATOM 2103 N N . VAL B 1 56 ? -11.281 -14.461 5.938 1 90.94 56 VAL B N 1
ATOM 2104 C CA . VAL B 1 56 ? -11.688 -13.555 7.008 1 90.94 56 VAL B CA 1
ATOM 2105 C C . VAL B 1 56 ? -12.852 -14.156 7.785 1 90.94 56 VAL B C 1
ATOM 2107 O O . VAL B 1 56 ? -13.945 -14.32 7.242 1 90.94 56 VAL B O 1
ATOM 2110 N N . LYS B 1 57 ? -12.648 -14.43 9.047 1 89.75 57 LYS B N 1
ATOM 2111 C CA . LYS B 1 57 ? -13.703 -14.883 9.945 1 89.75 57 LYS B CA 1
ATOM 2112 C C . LYS B 1 57 ? -14.523 -13.703 10.477 1 89.75 57 LYS B C 1
ATOM 2114 O O . LYS B 1 57 ? -14.016 -12.578 10.555 1 89.75 57 LYS B O 1
ATOM 2119 N N . PRO B 1 58 ? -15.742 -13.945 10.781 1 81 58 PRO B N 1
ATOM 2120 C CA . PRO B 1 58 ? -16.609 -12.852 11.234 1 81 58 PRO B CA 1
ATOM 2121 C C . PRO B 1 58 ? -16 -12.07 12.398 1 81 58 PRO B C 1
ATOM 2123 O O . PRO B 1 58 ? -16.109 -10.836 12.438 1 81 58 PRO B O 1
ATOM 2126 N N . GLU B 1 59 ? -15.328 -12.711 13.289 1 82.31 59 GLU B N 1
ATOM 2127 C CA . GLU B 1 59 ? -14.797 -12.055 14.484 1 82.31 59 GLU B CA 1
ATOM 2128 C C . GLU B 1 59 ? -13.625 -11.141 14.133 1 82.31 59 GLU B C 1
ATOM 2130 O O . GLU B 1 59 ? -13.273 -10.25 14.906 1 82.31 59 GLU B O 1
ATOM 2135 N N . GLU B 1 60 ? -13.016 -11.352 13.023 1 80.69 60 GLU B N 1
ATOM 2136 C CA . GLU B 1 60 ? -11.852 -10.57 12.609 1 80.69 60 GLU B CA 1
ATOM 2137 C C . GLU B 1 60 ? -12.273 -9.289 11.906 1 80.69 60 GLU B C 1
ATOM 2139 O O . GLU B 1 60 ? -11.445 -8.398 11.672 1 80.69 60 GLU B O 1
ATOM 2144 N N . ARG B 1 61 ? -13.516 -9.148 11.625 1 73.62 61 ARG B N 1
ATOM 2145 C CA . ARG B 1 61 ? -14.023 -7.969 10.93 1 73.62 61 ARG B CA 1
ATOM 2146 C C . ARG B 1 61 ? -14.43 -6.883 11.922 1 73.62 61 ARG B C 1
ATOM 2148 O O . ARG B 1 61 ? -14.523 -5.707 11.562 1 73.62 61 ARG B O 1
ATOM 2155 N N . VAL B 1 62 ? -14.758 -7.188 13.055 1 66.69 62 VAL B N 1
ATOM 2156 C CA . VAL B 1 62 ? -15.305 -6.266 14.047 1 66.69 62 VAL B CA 1
ATOM 2157 C C . VAL B 1 62 ? -14.336 -5.105 14.266 1 66.69 62 VAL B C 1
ATOM 2159 O O . VAL B 1 62 ? -14.758 -3.973 14.5 1 66.69 62 VAL B O 1
ATOM 2162 N N . GLY B 1 63 ? -13.219 -5.152 13.977 1 65.19 63 GLY B N 1
ATOM 2163 C CA . GLY B 1 63 ? -12.25 -4.113 14.281 1 65.19 63 GLY B CA 1
ATOM 2164 C C . GLY B 1 63 ? -12.148 -3.059 13.195 1 65.19 63 GLY B C 1
ATOM 2165 O O . GLY B 1 63 ? -11.891 -1.888 13.477 1 65.19 63 GLY B O 1
ATOM 2166 N N . TYR B 1 64 ? -12.227 -3.322 11.953 1 61.47 64 TYR B N 1
ATOM 2167 C CA . TYR B 1 64 ? -12 -2.314 10.922 1 61.47 64 TYR B CA 1
ATOM 2168 C C . TYR B 1 64 ? -13.273 -2.014 10.156 1 61.47 64 TYR B C 1
ATOM 2170 O O . TYR B 1 64 ? -13.375 -0.983 9.484 1 61.47 64 TYR B O 1
ATOM 2178 N N . ALA B 1 65 ? -14.211 -2.844 10.125 1 59.72 65 ALA B N 1
ATOM 2179 C CA . ALA B 1 65 ? -15.43 -2.607 9.352 1 59.72 65 ALA B CA 1
ATOM 2180 C C . ALA B 1 65 ? -16.516 -1.953 10.211 1 59.72 65 ALA B C 1
ATOM 2182 O O . ALA B 1 65 ? -17.547 -2.566 10.492 1 59.72 65 ALA B O 1
ATOM 2183 N N . ARG B 1 66 ? -16.156 -0.82 10.742 1 56.69 66 ARG B N 1
ATOM 2184 C CA . ARG B 1 66 ? -17.031 -0.234 11.758 1 56.69 66 ARG B CA 1
ATOM 2185 C C . ARG B 1 66 ? -18.328 0.25 11.141 1 56.69 66 ARG B C 1
ATOM 2187 O O . ARG B 1 66 ? -19.219 0.738 11.844 1 56.69 66 ARG B O 1
ATOM 2194 N N . GLN B 1 67 ? -18.453 0.131 9.836 1 57 67 GLN B N 1
ATOM 2195 C CA . GLN B 1 67 ? -19.75 0.652 9.438 1 57 67 GLN B CA 1
ATOM 2196 C C . GLN B 1 67 ? -20.703 -0.475 9.031 1 57 67 GLN B C 1
ATOM 2198 O O . GLN B 1 67 ? -20.297 -1.409 8.336 1 57 67 GLN B O 1
ATOM 2203 N N . GLU B 1 68 ? -21.75 -0.372 9.672 1 56.03 68 GLU B N 1
ATOM 2204 C CA . GLU B 1 68 ? -22.875 -1.271 9.492 1 56.03 68 GLU B CA 1
ATOM 2205 C C . GLU B 1 68 ? -23.078 -1.612 8.016 1 56.03 68 GLU B C 1
ATOM 2207 O O . GLU B 1 68 ? -23.438 -2.742 7.68 1 56.03 68 GLU B O 1
ATOM 2212 N N . GLU B 1 69 ? -22.859 -0.676 7.242 1 55.75 69 GLU B N 1
ATOM 2213 C CA . GLU B 1 69 ? -23.156 -0.851 5.824 1 55.75 69 GLU B CA 1
ATOM 2214 C C . GLU B 1 69 ? -22.172 -1.798 5.156 1 55.75 69 GLU B C 1
ATOM 2216 O O . GLU B 1 69 ? -22.547 -2.588 4.289 1 55.75 69 GLU B O 1
ATOM 2221 N N . ILE B 1 70 ? -20.969 -1.696 5.574 1 57.22 70 ILE B N 1
ATOM 2222 C CA . ILE B 1 70 ? -20 -2.613 4.984 1 57.22 70 ILE B CA 1
ATOM 2223 C C . ILE B 1 70 ? -20.266 -4.031 5.492 1 57.22 70 ILE B C 1
ATOM 2225 O O . ILE B 1 70 ? -19.828 -5.008 4.871 1 57.22 70 ILE B O 1
ATOM 2229 N N . LEU B 1 71 ? -21.062 -4.027 6.445 1 58.28 71 LEU B N 1
ATOM 2230 C CA . LEU B 1 71 ? -21.297 -5.305 7.117 1 58.28 71 LEU B CA 1
ATOM 2231 C C . LEU B 1 71 ? -22.406 -6.086 6.43 1 58.28 71 LEU B C 1
ATOM 2233 O O . LEU B 1 71 ? -22.766 -7.188 6.863 1 58.28 71 LEU B O 1
ATOM 2237 N N . THR B 1 72 ? -22.75 -5.457 5.348 1 60.78 72 THR B N 1
ATOM 2238 C CA . THR B 1 72 ? -23.734 -6.324 4.711 1 60.78 72 THR B CA 1
ATOM 2239 C C . THR B 1 72 ? -23.047 -7.449 3.943 1 60.78 72 THR B C 1
ATOM 2241 O O . THR B 1 72 ? -21.906 -7.312 3.531 1 60.78 72 THR B O 1
ATOM 2244 N N . GLU B 1 73 ? -23.656 -8.594 4.02 1 59.44 73 GLU B N 1
ATOM 2245 C CA . GLU B 1 73 ? -23.141 -9.828 3.43 1 59.44 73 GLU B CA 1
ATOM 2246 C C . GLU B 1 73 ? -22.641 -9.594 2.008 1 59.44 73 GLU B C 1
ATOM 2248 O O . GLU B 1 73 ? -21.672 -10.219 1.576 1 59.44 73 GLU B O 1
ATOM 2253 N N . GLU B 1 74 ? -23.281 -8.641 1.451 1 59.81 74 GLU B N 1
ATOM 2254 C CA . GLU B 1 74 ? -22.984 -8.391 0.047 1 59.81 74 GLU B CA 1
ATOM 2255 C C . GLU B 1 74 ? -21.594 -7.754 -0.111 1 59.81 74 GLU B C 1
ATOM 2257 O O . GLU B 1 74 ? -20.953 -7.895 -1.155 1 59.81 74 GLU B O 1
ATOM 2262 N N . PHE B 1 75 ? -21.141 -7.281 0.976 1 64.88 75 PHE B N 1
ATOM 2263 C CA . PHE B 1 75 ? -19.922 -6.508 0.831 1 64.88 75 PHE B CA 1
ATOM 2264 C C . PHE B 1 75 ? -18.75 -7.199 1.53 1 64.88 75 PHE B C 1
ATOM 2266 O O . PHE B 1 75 ? -17.625 -6.707 1.5 1 64.88 75 PHE B O 1
ATOM 2273 N N . ARG B 1 76 ? -19.141 -8.383 1.881 1 74.94 76 ARG B N 1
ATOM 2274 C CA . ARG B 1 76 ? -18.109 -9.086 2.621 1 74.94 76 ARG B CA 1
ATOM 2275 C C . ARG B 1 76 ? -17.203 -9.875 1.68 1 74.94 76 ARG B C 1
ATOM 2277 O O . ARG B 1 76 ? -17.672 -10.766 0.964 1 74.94 76 ARG B O 1
ATOM 2284 N N . SER B 1 77 ? -16.047 -9.484 1.609 1 81 77 SER B N 1
ATOM 2285 C CA . SER B 1 77 ? -15.023 -10.172 0.809 1 81 77 SER B CA 1
ATOM 2286 C C . SER B 1 77 ? -14.297 -11.227 1.628 1 81 77 SER B C 1
ATOM 2288 O O . SER B 1 77 ? -14.117 -11.07 2.838 1 81 77 SER B O 1
ATOM 2290 N N . ALA B 1 78 ? -13.984 -12.312 0.925 1 89.69 78 ALA B N 1
ATOM 2291 C CA . ALA B 1 78 ? -13.094 -13.352 1.431 1 89.69 78 ALA B CA 1
ATOM 2292 C C . ALA B 1 78 ? -13.648 -13.969 2.715 1 89.69 78 ALA B C 1
ATOM 2294 O O . ALA B 1 78 ? -12.898 -14.203 3.666 1 89.69 78 ALA B O 1
ATOM 2295 N N . VAL B 1 79 ? -14.93 -14.18 2.768 1 88.75 79 VAL B N 1
ATOM 2296 C CA . VAL B 1 79 ? -15.562 -14.789 3.932 1 88.75 79 VAL B CA 1
ATOM 2297 C C . VAL B 1 79 ? -15.07 -16.219 4.098 1 88.75 79 VAL B C 1
ATOM 2299 O O . VAL B 1 79 ? -15.203 -17.047 3.186 1 88.75 79 VAL B O 1
ATOM 2302 N N . ALA B 1 80 ? -14.594 -16.531 5.215 1 92.94 80 ALA B N 1
ATOM 2303 C CA . ALA B 1 80 ? -14.023 -17.844 5.484 1 92.94 80 ALA B CA 1
ATOM 2304 C C . ALA B 1 80 ? -15.031 -18.953 5.18 1 92.94 80 ALA B C 1
ATOM 2306 O O . ALA B 1 80 ? -16.172 -18.906 5.648 1 92.94 80 ALA B O 1
ATOM 2307 N N . GLY B 1 81 ? -14.562 -19.906 4.281 1 93.12 81 GLY B N 1
ATOM 2308 C CA . GLY B 1 81 ? -15.375 -21.062 3.977 1 93.12 81 GLY B CA 1
ATOM 2309 C C . GLY B 1 81 ? -16.297 -20.859 2.791 1 93.12 81 GLY B C 1
ATOM 2310 O O . GLY B 1 81 ? -16.938 -21.797 2.32 1 93.12 81 GLY B O 1
ATOM 2311 N N . SER B 1 82 ? -16.422 -19.656 2.307 1 92.25 82 SER B N 1
ATOM 2312 C CA . SER B 1 82 ? -17.266 -19.375 1.152 1 92.25 82 SER B CA 1
ATOM 2313 C C . SER B 1 82 ? -16.609 -19.828 -0.145 1 92.25 82 SER B C 1
ATOM 2315 O O . SER B 1 82 ? -15.391 -20.031 -0.187 1 92.25 82 SER B O 1
ATOM 2317 N N . ASP B 1 83 ? -17.406 -19.984 -1.153 1 94 83 ASP B N 1
ATOM 2318 C CA . ASP B 1 83 ? -16.875 -20.312 -2.475 1 94 83 ASP B CA 1
ATOM 2319 C C . ASP B 1 83 ? -15.969 -19.203 -2.996 1 94 83 ASP B C 1
ATOM 2321 O O . ASP B 1 83 ? -14.961 -19.469 -3.656 1 94 83 ASP B O 1
ATOM 2325 N N . GLY B 1 84 ? -16.344 -18.016 -2.717 1 94.25 84 GLY B N 1
ATOM 2326 C CA . GLY B 1 84 ? -15.555 -16.875 -3.148 1 94.25 84 GLY B CA 1
ATOM 2327 C C . GLY B 1 84 ? -14.148 -16.875 -2.566 1 94.25 84 GLY B C 1
ATOM 2328 O O . GLY B 1 84 ? -13.188 -16.5 -3.244 1 94.25 84 GLY B O 1
ATOM 2329 N N . ALA B 1 85 ? -14.023 -17.328 -1.345 1 95.56 85 ALA B N 1
ATOM 2330 C CA . ALA B 1 85 ? -12.742 -17.297 -0.643 1 95.56 85 ALA B CA 1
ATOM 2331 C C . ALA B 1 85 ? -11.875 -18.484 -1.028 1 95.56 85 ALA B C 1
ATOM 2333 O O . ALA B 1 85 ? -10.68 -18.516 -0.716 1 95.56 85 ALA B O 1
ATOM 2334 N N . ALA B 1 86 ? -12.352 -19.484 -1.757 1 97.56 86 ALA B N 1
ATOM 2335 C CA . ALA B 1 86 ? -11.594 -20.672 -2.133 1 97.56 86 ALA B CA 1
ATOM 2336 C C . ALA B 1 86 ? -10.531 -20.328 -3.18 1 97.56 86 ALA B C 1
ATOM 2338 O O . ALA B 1 86 ? -10.781 -19.516 -4.078 1 97.56 86 ALA B O 1
ATOM 2339 N N . ILE B 1 87 ? -9.391 -20.969 -3.027 1 98.62 87 ILE B N 1
ATOM 2340 C CA . ILE B 1 87 ? -8.359 -20.859 -4.059 1 98.62 87 ILE B CA 1
ATOM 2341 C C . ILE B 1 87 ? -8.883 -21.453 -5.367 1 98.62 87 ILE B C 1
ATOM 2343 O O . ILE B 1 87 ? -9.5 -22.516 -5.367 1 98.62 87 ILE B O 1
ATOM 2347 N N . CYS B 1 88 ? -8.656 -20.781 -6.477 1 98.62 88 CYS B N 1
ATOM 2348 C CA . CYS B 1 88 ? -9.109 -21.25 -7.777 1 98.62 88 CYS B CA 1
ATOM 2349 C C . CYS B 1 88 ? -8.531 -22.641 -8.078 1 98.62 88 CYS B C 1
ATOM 2351 O O . CYS B 1 88 ? -7.363 -22.906 -7.789 1 98.62 88 CYS B O 1
ATOM 2353 N N . ALA B 1 89 ? -9.266 -23.406 -8.75 1 98.62 89 ALA B N 1
ATOM 2354 C CA . ALA B 1 89 ? -8.883 -24.781 -9.031 1 98.62 89 ALA B CA 1
ATOM 2355 C C . ALA B 1 89 ? -7.609 -24.844 -9.875 1 98.62 89 ALA B C 1
ATOM 2357 O O . ALA B 1 89 ? -6.789 -25.75 -9.711 1 98.62 89 ALA B O 1
ATOM 2358 N N . GLU B 1 90 ? -7.406 -23.922 -10.789 1 98.5 90 GLU B N 1
ATOM 2359 C CA . GLU B 1 90 ? -6.27 -23.875 -11.703 1 98.5 90 GLU B CA 1
ATOM 2360 C C . GLU B 1 90 ? -4.953 -23.766 -10.945 1 98.5 90 GLU B C 1
ATOM 2362 O O . GLU B 1 90 ? -3.896 -24.141 -11.461 1 98.5 90 GLU B O 1
ATOM 2367 N N . VAL B 1 91 ? -5.031 -23.219 -9.68 1 98.88 91 VAL B N 1
ATOM 2368 C CA . VAL B 1 91 ? -3.826 -22.969 -8.898 1 98.88 91 VAL B CA 1
ATOM 2369 C C . VAL B 1 91 ? -3.992 -23.578 -7.504 1 98.88 91 VAL B C 1
ATOM 2371 O O . VAL B 1 91 ? -3.451 -23.062 -6.523 1 98.88 91 VAL B O 1
ATOM 2374 N N . ALA B 1 92 ? -4.684 -24.641 -7.445 1 98.69 92 ALA B N 1
ATOM 2375 C CA . ALA B 1 92 ? -5 -25.281 -6.168 1 98.69 92 ALA B CA 1
ATOM 2376 C C . ALA B 1 92 ? -3.729 -25.641 -5.402 1 98.69 92 ALA B C 1
ATOM 2378 O O . ALA B 1 92 ? -2.734 -26.062 -6 1 98.69 92 ALA B O 1
ATOM 2379 N N . ALA B 1 9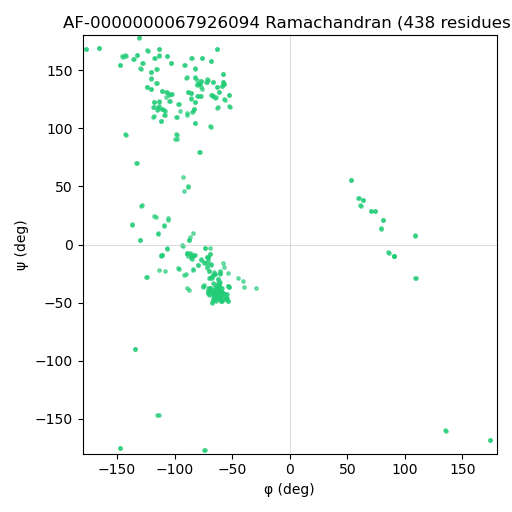3 ? -3.832 -25.422 -4.148 1 98.56 93 ALA B N 1
ATOM 2380 C CA . ALA B 1 93 ? -2.719 -25.859 -3.311 1 98.56 93 ALA B CA 1
ATOM 2381 C C . ALA B 1 93 ? -2.611 -27.391 -3.293 1 98.56 93 ALA B C 1
ATOM 2383 O O . ALA B 1 93 ? -3.627 -28.078 -3.254 1 98.56 93 ALA B O 1
ATOM 2384 N N . LEU B 1 94 ? -1.491 -27.875 -3.336 1 98.12 94 LEU B N 1
ATOM 2385 C CA . LEU B 1 94 ? -1.212 -29.312 -3.252 1 98.12 94 LEU B CA 1
ATOM 2386 C C . LEU B 1 94 ? -0.466 -29.641 -1.963 1 98.12 94 LEU B C 1
ATOM 2388 O O . LEU B 1 94 ? 0.052 -28.75 -1.293 1 98.12 94 LEU B O 1
ATOM 2392 N N . PRO B 1 95 ? -0.476 -30.969 -1.578 1 96.69 95 PRO B N 1
ATOM 2393 C CA . PRO B 1 95 ? 0.343 -31.344 -0.423 1 96.69 95 PRO B CA 1
ATOM 2394 C C . PRO B 1 95 ? 1.792 -30.891 -0.552 1 96.69 95 PRO B C 1
ATOM 2396 O O . PRO B 1 95 ? 2.402 -31.047 -1.612 1 96.69 95 PRO B O 1
ATOM 2399 N N . GLY B 1 96 ? 2.293 -30.234 0.424 1 96.06 96 GLY B N 1
ATOM 2400 C CA . GLY B 1 96 ? 3.641 -29.688 0.394 1 96.06 96 GLY B CA 1
ATOM 2401 C C . GLY B 1 96 ? 3.668 -28.172 0.281 1 96.06 96 GLY B C 1
ATOM 2402 O O . GLY B 1 96 ? 4.656 -27.547 0.653 1 96.06 96 GLY B O 1
ATOM 2403 N N . ASP B 1 97 ? 2.609 -27.656 -0.365 1 98.25 97 ASP B N 1
ATOM 2404 C CA . ASP B 1 97 ? 2.508 -26.203 -0.408 1 98.25 97 ASP B CA 1
ATOM 2405 C C . ASP B 1 97 ? 2.219 -25.641 0.978 1 98.25 97 ASP B C 1
ATOM 2407 O O . ASP B 1 97 ? 1.755 -26.359 1.866 1 98.25 97 ASP B O 1
ATOM 2411 N N . ILE B 1 98 ? 2.533 -24.422 1.146 1 98.5 98 ILE B N 1
ATOM 2412 C CA . ILE B 1 98 ? 2.191 -23.688 2.359 1 98.5 98 ILE B CA 1
ATOM 2413 C C . ILE B 1 98 ? 1.002 -22.781 2.09 1 98.5 98 ILE B C 1
ATOM 2415 O O . ILE B 1 98 ? 0.991 -22.031 1.105 1 98.5 98 ILE B O 1
ATOM 2419 N N . VAL B 1 99 ? 0.027 -22.859 2.916 1 98.62 99 VAL B N 1
ATOM 2420 C CA . VAL B 1 99 ? -1.12 -21.969 2.826 1 98.62 99 VAL B CA 1
ATOM 2421 C C . VAL B 1 99 ? -1.158 -21.047 4.051 1 98.62 99 VAL B C 1
ATOM 2423 O O . VAL B 1 99 ? -1.146 -21.531 5.188 1 98.62 99 VAL B O 1
ATOM 2426 N N . ILE B 1 100 ? -1.143 -19.766 3.812 1 98.38 100 ILE B N 1
ATOM 2427 C CA . ILE B 1 100 ? -1.24 -18.734 4.844 1 98.38 100 ILE B CA 1
ATOM 2428 C C . ILE B 1 100 ? -2.605 -18.062 4.77 1 98.38 100 ILE B C 1
ATOM 2430 O O . ILE B 1 100 ? -2.932 -17.422 3.768 1 98.38 100 ILE B O 1
ATOM 2434 N N . HIS B 1 101 ? -3.422 -18.219 5.793 1 97.62 101 HIS B N 1
ATOM 2435 C CA . HIS B 1 101 ? -4.656 -17.453 5.902 1 97.62 101 HIS B CA 1
ATOM 2436 C C . HIS B 1 101 ? -4.391 -16.047 6.426 1 97.62 101 HIS B C 1
ATOM 2438 O O . HIS B 1 101 ? -3.746 -15.875 7.465 1 97.62 101 HIS B O 1
ATOM 2444 N N . LYS B 1 102 ? -4.895 -15.078 5.688 1 96.38 102 LYS B N 1
ATOM 2445 C CA . LYS B 1 102 ? -4.695 -13.695 6.102 1 96.38 102 LYS B CA 1
ATOM 2446 C C . LYS B 1 102 ? -6.02 -12.938 6.156 1 96.38 102 LYS B C 1
ATOM 2448 O O . LYS B 1 102 ? -6.957 -13.266 5.426 1 96.38 102 LYS B O 1
ATOM 2453 N N . HIS B 1 103 ? -6.051 -11.836 6.988 1 92.69 103 HIS B N 1
ATOM 2454 C CA . HIS B 1 103 ? -7.23 -10.977 7.039 1 92.69 103 HIS B CA 1
ATOM 2455 C C . HIS B 1 103 ? -6.852 -9.508 6.887 1 92.69 103 HIS B C 1
ATOM 2457 O O . HIS B 1 103 ? -7.703 -8.625 7.023 1 92.69 103 HIS B O 1
ATOM 2463 N N . TRP B 1 104 ? -5.59 -9.234 6.668 1 92.56 104 TRP B N 1
ATOM 2464 C CA . TRP B 1 104 ? -5.066 -7.938 6.254 1 92.56 104 TRP B CA 1
ATOM 2465 C C . TRP B 1 104 ? -4.637 -7.965 4.793 1 92.56 104 TRP B C 1
ATOM 2467 O O . TRP B 1 104 ? -4.441 -9.039 4.215 1 92.56 104 TRP B O 1
ATOM 2477 N N . PRO B 1 105 ? -4.496 -6.816 4.211 1 94.25 105 PRO B N 1
ATOM 2478 C CA . PRO B 1 105 ? -4.012 -6.801 2.828 1 94.25 105 PRO B CA 1
ATOM 2479 C C . PRO B 1 105 ? -2.641 -7.453 2.674 1 94.25 105 PRO B C 1
ATOM 2481 O O . PRO B 1 105 ? -2.428 -8.242 1.746 1 94.25 105 PRO B O 1
ATOM 2484 N N . SER B 1 106 ? -1.771 -7.199 3.586 1 97.25 106 SER B N 1
ATOM 2485 C CA . SER B 1 106 ? -0.431 -7.77 3.51 1 97.25 106 SER B CA 1
ATOM 2486 C C . SER B 1 106 ? -0.416 -9.211 4.02 1 97.25 106 SER B C 1
ATOM 2488 O O . SER B 1 106 ? -0.955 -9.5 5.09 1 97.25 106 SER B O 1
ATOM 2490 N N . ALA B 1 107 ? 0.286 -10.039 3.328 1 98.31 107 ALA B N 1
ATOM 2491 C CA . ALA B 1 107 ? 0.427 -11.438 3.723 1 98.31 107 ALA B CA 1
ATOM 2492 C C . ALA B 1 107 ? 1.312 -11.57 4.961 1 98.31 107 ALA B C 1
ATOM 2494 O O . ALA B 1 107 ? 1.35 -12.633 5.59 1 98.31 107 ALA B O 1
ATOM 2495 N N . PHE B 1 108 ? 1.963 -10.492 5.336 1 97.31 108 PHE B N 1
ATOM 2496 C CA . PHE B 1 108 ? 2.924 -10.547 6.43 1 97.31 108 PHE B CA 1
ATOM 2497 C C . PHE B 1 108 ? 2.279 -10.102 7.738 1 97.31 108 PHE B C 1
ATOM 2499 O O . PHE B 1 108 ? 2.822 -10.352 8.82 1 97.31 108 PHE B O 1
ATOM 2506 N N . ARG B 1 109 ? 1.168 -9.367 7.598 1 94.38 109 ARG B N 1
ATOM 2507 C CA . ARG B 1 109 ? 0.579 -8.766 8.789 1 94.38 109 ARG B CA 1
ATOM 2508 C C . ARG B 1 109 ? -0.29 -9.773 9.531 1 94.38 109 ARG B C 1
ATOM 2510 O O . ARG B 1 109 ? -1.224 -10.344 8.961 1 94.38 109 ARG B O 1
ATOM 2517 N N . SER B 1 110 ? 0.032 -10 10.797 1 92.62 110 SER B N 1
ATOM 2518 C CA . SER B 1 110 ? -0.74 -10.867 11.672 1 92.62 110 SER B CA 1
ATOM 2519 C C . SER B 1 110 ? -0.771 -12.297 11.141 1 92.62 110 SER B C 1
ATOM 2521 O O . SER B 1 110 ? -1.814 -12.953 11.172 1 92.62 110 SER B O 1
ATOM 2523 N N . THR B 1 111 ? 0.276 -12.773 10.516 1 97.12 111 THR B N 1
ATOM 2524 C CA . THR B 1 111 ? 0.482 -14.141 10.055 1 97.12 111 THR B CA 1
ATOM 2525 C C . THR B 1 111 ? 1.851 -14.656 10.492 1 97.12 111 THR B C 1
ATOM 2527 O O . THR B 1 111 ? 2.621 -13.93 11.125 1 97.12 111 THR B O 1
ATOM 2530 N N . ASP B 1 112 ? 2.164 -15.875 10.195 1 97.94 112 ASP B N 1
ATOM 2531 C CA . ASP B 1 112 ? 3.471 -16.422 10.531 1 97.94 112 ASP B CA 1
ATOM 2532 C C . ASP B 1 112 ? 4.359 -16.547 9.297 1 97.94 112 ASP B C 1
ATOM 2534 O O . ASP B 1 112 ? 5.328 -17.297 9.289 1 97.94 112 ASP B O 1
ATOM 2538 N N . LEU B 1 113 ? 4.031 -15.75 8.266 1 98.44 113 LEU B N 1
ATOM 2539 C CA . LEU B 1 113 ? 4.762 -15.852 7.004 1 98.44 113 LEU B CA 1
ATOM 2540 C C . LEU B 1 113 ? 6.238 -15.531 7.203 1 98.44 113 LEU B C 1
ATOM 2542 O O . LEU B 1 113 ? 7.105 -16.266 6.723 1 98.44 113 LEU B O 1
ATOM 2546 N N . SER B 1 114 ? 6.512 -14.445 7.906 1 97.44 114 SER B N 1
ATOM 2547 C CA . SER B 1 114 ? 7.902 -14.062 8.141 1 97.44 114 SER B CA 1
ATOM 2548 C C . SER B 1 114 ? 8.688 -15.195 8.797 1 97.44 114 SER B C 1
ATOM 2550 O O . SER B 1 114 ? 9.797 -15.508 8.383 1 97.44 114 SER B O 1
ATOM 2552 N N . ARG B 1 115 ? 8.117 -15.781 9.82 1 97.75 115 ARG B N 1
ATOM 2553 C CA . ARG B 1 115 ? 8.766 -16.875 10.555 1 97.75 115 ARG B CA 1
ATOM 2554 C C . ARG B 1 115 ? 9 -18.078 9.648 1 97.75 115 ARG B C 1
ATOM 2556 O O . ARG B 1 115 ? 10.062 -18.688 9.688 1 97.75 115 ARG B O 1
ATOM 2563 N N . ARG B 1 116 ? 8.023 -18.391 8.828 1 98.19 116 ARG B N 1
ATOM 2564 C CA . ARG B 1 116 ? 8.133 -19.531 7.926 1 98.19 116 ARG B CA 1
ATOM 2565 C C . ARG B 1 116 ? 9.227 -19.312 6.891 1 98.19 116 ARG B C 1
ATOM 2567 O O . ARG B 1 116 ? 10.016 -20.219 6.613 1 98.19 116 ARG B O 1
ATOM 2574 N N . LEU B 1 117 ? 9.258 -18.141 6.324 1 98.38 117 LEU B N 1
ATOM 2575 C CA . LEU B 1 117 ? 10.266 -17.828 5.32 1 98.38 117 LEU B CA 1
ATOM 2576 C C . LEU B 1 117 ? 11.664 -17.859 5.93 1 98.38 117 LEU B C 1
ATOM 2578 O O . LEU B 1 117 ? 12.609 -18.344 5.301 1 98.38 117 LEU B O 1
ATOM 2582 N N . ALA B 1 118 ? 11.797 -17.359 7.16 1 97 118 ALA B N 1
ATOM 2583 C CA . ALA B 1 118 ? 13.078 -17.406 7.859 1 97 118 ALA B CA 1
ATOM 2584 C C . ALA B 1 118 ? 13.516 -18.859 8.094 1 97 118 ALA B C 1
ATOM 2586 O O . ALA B 1 118 ? 14.68 -19.203 7.883 1 97 118 ALA B O 1
ATOM 2587 N N . ALA B 1 119 ? 12.617 -19.688 8.5 1 98 119 ALA B N 1
ATOM 2588 C CA . ALA B 1 119 ? 12.914 -21.094 8.766 1 98 119 ALA B CA 1
ATOM 2589 C C . ALA B 1 119 ? 13.383 -21.812 7.504 1 98 119 ALA B C 1
ATOM 2591 O O . ALA B 1 119 ? 14.211 -22.719 7.566 1 98 119 ALA B O 1
ATOM 2592 N N . LEU B 1 120 ? 12.906 -21.344 6.371 1 98.06 120 LEU B N 1
ATOM 2593 C CA . LEU B 1 120 ? 13.25 -21.953 5.086 1 98.06 120 LEU B CA 1
ATOM 2594 C C . LEU B 1 120 ? 14.523 -21.344 4.52 1 98.06 120 LEU B C 1
ATOM 2596 O O . LEU B 1 120 ? 15.023 -21.781 3.484 1 98.06 120 LEU B O 1
ATOM 2600 N N . GLY B 1 121 ? 15.008 -20.219 5.168 1 97.94 121 GLY B N 1
ATOM 2601 C CA . GLY B 1 121 ? 16.219 -19.547 4.703 1 97.94 121 GLY B CA 1
ATOM 2602 C C . GLY B 1 121 ? 16 -18.75 3.43 1 97.94 121 GLY B C 1
ATOM 2603 O O . GLY B 1 121 ? 16.922 -18.562 2.643 1 97.94 121 GLY B O 1
ATOM 2604 N N . VAL B 1 122 ? 14.805 -18.281 3.262 1 98 122 VAL B N 1
ATOM 2605 C CA . VAL B 1 122 ? 14.438 -17.594 2.027 1 98 122 VAL B CA 1
ATOM 2606 C C . VAL B 1 122 ? 14.984 -16.172 2.047 1 98 122 VAL B C 1
ATOM 2608 O O . VAL B 1 122 ? 14.883 -15.477 3.062 1 98 122 VAL B O 1
ATOM 2611 N N . GLU B 1 123 ? 15.523 -15.734 0.872 1 95.56 123 GLU B N 1
ATOM 2612 C CA . GLU B 1 123 ? 15.992 -14.367 0.668 1 95.56 123 GLU B CA 1
ATOM 2613 C C . GLU B 1 123 ? 15.32 -13.719 -0.536 1 95.56 123 GLU B C 1
ATOM 2615 O O . GLU B 1 123 ? 15.219 -12.5 -0.612 1 95.56 123 GLU B O 1
ATOM 2620 N N . ASN B 1 124 ? 14.906 -14.555 -1.527 1 96.25 124 ASN B N 1
ATOM 2621 C CA . ASN B 1 124 ? 14.242 -14.117 -2.75 1 96.25 124 ASN B CA 1
ATOM 2622 C C . ASN B 1 124 ? 12.781 -14.555 -2.781 1 96.25 124 ASN B C 1
ATOM 2624 O O . ASN B 1 124 ? 12.461 -15.711 -2.477 1 96.25 124 ASN B O 1
ATOM 2628 N N . LEU B 1 125 ? 11.953 -13.641 -3.105 1 98.31 125 LEU B N 1
ATOM 2629 C CA . LEU B 1 125 ? 10.539 -13.953 -3.283 1 98.31 125 LEU B CA 1
ATOM 2630 C C . LEU B 1 125 ? 10.094 -13.656 -4.711 1 98.31 125 LEU B C 1
ATOM 2632 O O . LEU B 1 125 ? 10.203 -12.523 -5.18 1 98.31 125 LEU B O 1
ATOM 2636 N N . VAL B 1 126 ? 9.664 -14.656 -5.395 1 98.88 126 VAL B N 1
ATOM 2637 C CA . VAL B 1 126 ? 8.898 -14.461 -6.625 1 98.88 126 VAL B CA 1
ATOM 2638 C C . VAL B 1 126 ? 7.422 -14.273 -6.289 1 98.88 126 VAL B C 1
ATOM 2640 O O . VAL B 1 126 ? 6.832 -15.094 -5.586 1 98.88 126 VAL B O 1
ATOM 2643 N N . VAL B 1 127 ? 6.84 -13.164 -6.789 1 98.94 127 VAL B N 1
ATOM 2644 C CA . VAL B 1 127 ? 5.508 -12.805 -6.312 1 98.94 127 VAL B CA 1
ATOM 2645 C C . VAL B 1 127 ? 4.551 -12.68 -7.492 1 98.94 127 VAL B C 1
ATOM 2647 O O . VAL B 1 127 ? 4.902 -12.102 -8.523 1 98.94 127 VAL B O 1
ATOM 2650 N N . ALA B 1 128 ? 3.375 -13.211 -7.383 1 98.94 128 ALA B N 1
ATOM 2651 C CA . ALA B 1 128 ? 2.236 -13.094 -8.289 1 98.94 128 ALA B CA 1
ATOM 2652 C C . ALA B 1 128 ? 0.923 -13.023 -7.516 1 98.94 128 ALA B C 1
ATOM 2654 O O . ALA B 1 128 ? 0.872 -13.359 -6.332 1 98.94 128 ALA B O 1
ATOM 2655 N N . GLY B 1 129 ? -0.101 -12.562 -8.227 1 98.88 129 GLY B N 1
ATOM 2656 C CA . GLY B 1 129 ? -1.403 -12.602 -7.586 1 98.88 129 GLY B CA 1
ATOM 2657 C C . GLY B 1 129 ? -2.195 -11.32 -7.758 1 98.88 129 GLY B C 1
ATOM 2658 O O . GLY B 1 129 ? -1.963 -10.562 -8.703 1 98.88 129 GLY B O 1
ATOM 2659 N N . VAL B 1 130 ? -3.191 -11.164 -6.82 1 98.62 130 VAL B N 1
ATOM 2660 C CA . VAL B 1 130 ? -4.145 -10.07 -6.926 1 98.62 130 VAL B CA 1
ATOM 2661 C C . VAL B 1 130 ? -4.527 -9.578 -5.531 1 98.62 130 VAL B C 1
ATOM 2663 O O . VAL B 1 130 ? -4.395 -10.312 -4.551 1 98.62 130 VAL B O 1
ATOM 2666 N N . LEU B 1 131 ? -5.082 -8.359 -5.527 1 97.56 131 LEU B N 1
ATOM 2667 C CA . LEU B 1 131 ? -5.078 -7.289 -6.516 1 97.56 131 LEU B CA 1
ATOM 2668 C C . LEU B 1 131 ? -3.748 -6.547 -6.516 1 97.56 131 LEU B C 1
ATOM 2670 O O . LEU B 1 131 ? -3.188 -6.27 -5.453 1 97.56 131 LEU B O 1
ATOM 2674 N N . THR B 1 132 ? -3.232 -6.168 -7.637 1 98.62 132 THR B N 1
ATOM 2675 C CA . THR B 1 132 ? -1.937 -5.512 -7.766 1 98.62 132 THR B CA 1
ATOM 2676 C C . THR B 1 132 ? -1.867 -4.27 -6.883 1 98.62 132 THR B C 1
ATOM 2678 O O . THR B 1 132 ? -0.902 -4.086 -6.137 1 98.62 132 THR B O 1
ATOM 2681 N N . ASP B 1 133 ? -2.93 -3.471 -6.859 1 96.5 133 ASP B N 1
ATOM 2682 C CA . ASP B 1 133 ? -2.936 -2.156 -6.223 1 96.5 133 ASP B CA 1
ATOM 2683 C C . ASP B 1 133 ? -3.291 -2.264 -4.742 1 96.5 133 ASP B C 1
ATOM 2685 O O . ASP B 1 133 ? -3.385 -1.25 -4.047 1 96.5 133 ASP B O 1
ATOM 2689 N N . SER B 1 134 ? -3.467 -3.432 -4.215 1 95.81 134 SER B N 1
ATOM 2690 C CA . SER B 1 134 ? -3.92 -3.586 -2.834 1 95.81 134 SER B CA 1
ATOM 2691 C C . SER B 1 134 ? -3.092 -4.629 -2.092 1 95.81 134 SER B C 1
ATOM 2693 O O . SER B 1 134 ? -2.01 -4.324 -1.589 1 95.81 134 SER B O 1
ATOM 2695 N N . CYS B 1 135 ? -3.535 -5.863 -2.158 1 97.25 135 CYS B N 1
ATOM 2696 C CA . CYS B 1 135 ? -2.9 -6.902 -1.353 1 97.25 135 CYS B CA 1
ATOM 2697 C C . CYS B 1 135 ? -1.491 -7.195 -1.854 1 97.25 135 CYS B C 1
ATOM 2699 O O . CYS B 1 135 ? -0.593 -7.484 -1.061 1 97.25 135 CYS B O 1
ATOM 2701 N N . VAL B 1 136 ? -1.284 -7.195 -3.16 1 98.62 136 VAL B N 1
ATOM 2702 C CA . VAL B 1 136 ? 0.054 -7.441 -3.691 1 98.62 136 VAL B CA 1
ATOM 2703 C C . VAL B 1 136 ? 0.994 -6.316 -3.258 1 98.62 136 VAL B C 1
ATOM 2705 O O . VAL B 1 136 ? 2.072 -6.578 -2.719 1 98.62 136 VAL B O 1
ATOM 2708 N N . THR B 1 137 ? 0.542 -5.09 -3.445 1 97.94 137 THR B N 1
ATOM 2709 C CA . THR B 1 137 ? 1.356 -3.943 -3.064 1 97.94 137 THR B CA 1
ATOM 2710 C C . THR B 1 137 ? 1.678 -3.979 -1.572 1 97.94 137 THR B C 1
ATOM 2712 O O . THR B 1 137 ? 2.834 -3.816 -1.178 1 97.94 137 THR B O 1
ATOM 2715 N N . ALA B 1 138 ? 0.671 -4.199 -0.743 1 97.06 138 ALA B N 1
ATOM 2716 C CA . ALA B 1 138 ? 0.885 -4.23 0.701 1 97.06 138 ALA B CA 1
ATOM 2717 C C . ALA B 1 138 ? 1.887 -5.316 1.084 1 97.06 138 ALA B C 1
ATOM 2719 O O . ALA B 1 138 ? 2.766 -5.094 1.918 1 97.06 138 ALA B O 1
ATOM 2720 N N . SER B 1 139 ? 1.812 -6.461 0.47 1 98.12 139 SER B N 1
ATOM 2721 C CA . SER B 1 139 ? 2.695 -7.582 0.768 1 98.12 139 SER B CA 1
ATOM 2722 C C . SER B 1 139 ? 4.113 -7.312 0.282 1 98.12 139 SER B C 1
ATOM 2724 O O . SER B 1 139 ? 5.086 -7.629 0.976 1 98.12 139 SER B O 1
ATOM 2726 N N . VAL B 1 140 ? 4.219 -6.762 -0.871 1 97.19 140 VAL B N 1
ATOM 2727 C CA . VAL B 1 140 ? 5.52 -6.484 -1.47 1 97.19 140 VAL B CA 1
ATOM 2728 C C . VAL B 1 140 ? 6.254 -5.426 -0.65 1 97.19 140 VAL B C 1
ATOM 2730 O O . VAL B 1 140 ? 7.453 -5.555 -0.387 1 97.19 140 VAL B O 1
ATOM 2733 N N . PHE B 1 141 ? 5.543 -4.391 -0.198 1 94.31 141 PHE B N 1
ATOM 2734 C CA . PHE B 1 141 ? 6.164 -3.373 0.641 1 94.31 141 PHE B CA 1
ATOM 2735 C C . PHE B 1 141 ? 6.699 -3.986 1.93 1 94.31 141 PHE B C 1
ATOM 2737 O O . PHE B 1 141 ? 7.855 -3.766 2.295 1 94.31 141 PHE B O 1
ATOM 2744 N N . ASP B 1 142 ? 5.91 -4.797 2.533 1 94.88 142 ASP B N 1
ATOM 2745 C CA . ASP B 1 142 ? 6.375 -5.445 3.756 1 94.88 142 ASP B CA 1
ATOM 2746 C C . ASP B 1 142 ? 7.562 -6.363 3.473 1 94.88 142 ASP B C 1
ATOM 2748 O O . ASP B 1 142 ? 8.539 -6.375 4.227 1 94.88 142 ASP B O 1
ATOM 2752 N N . ALA B 1 143 ? 7.488 -7.074 2.422 1 95.88 143 ALA B N 1
ATOM 2753 C CA . ALA B 1 143 ? 8.562 -8 2.074 1 95.88 143 ALA B CA 1
ATOM 2754 C C . ALA B 1 143 ? 9.883 -7.266 1.9 1 95.88 143 ALA B C 1
ATOM 2756 O O . ALA B 1 143 ? 10.914 -7.684 2.441 1 95.88 143 ALA B O 1
ATOM 2757 N N . VAL B 1 144 ? 9.828 -6.184 1.145 1 93 144 VAL B N 1
ATOM 2758 C CA . VAL B 1 144 ? 11.039 -5.418 0.863 1 93 144 VAL B CA 1
ATOM 2759 C C . VAL B 1 144 ? 11.641 -4.902 2.168 1 93 144 VAL B C 1
ATOM 2761 O O . VAL B 1 144 ? 12.844 -5.035 2.396 1 93 144 VAL B O 1
ATOM 2764 N N . TYR B 1 145 ? 10.828 -4.477 3.049 1 90.12 145 TYR B N 1
ATOM 2765 C CA . TYR B 1 145 ? 11.32 -3.859 4.273 1 90.12 145 TYR B CA 1
ATOM 2766 C C . TYR B 1 145 ? 11.641 -4.914 5.328 1 90.12 145 TYR B C 1
ATOM 2768 O O . TYR B 1 145 ? 12.297 -4.625 6.328 1 90.12 145 TYR B O 1
ATOM 2776 N N . GLU B 1 146 ? 11.219 -6.082 5.094 1 91.69 146 GLU B N 1
ATOM 2777 C CA . GLU B 1 146 ? 11.672 -7.199 5.91 1 91.69 146 GLU B CA 1
ATOM 2778 C C . GLU B 1 146 ? 13 -7.746 5.406 1 91.69 146 GLU B C 1
ATOM 2780 O O . GLU B 1 146 ? 13.594 -8.633 6.031 1 91.69 146 GLU B O 1
ATOM 2785 N N . GLY B 1 147 ? 13.422 -7.27 4.199 1 89.56 147 GLY B N 1
ATOM 2786 C CA . GLY B 1 147 ? 14.758 -7.602 3.73 1 89.56 147 GLY B CA 1
ATOM 2787 C C . GLY B 1 147 ? 14.758 -8.586 2.578 1 89.56 147 GLY B C 1
ATOM 2788 O O . GLY B 1 147 ? 15.82 -9.055 2.16 1 89.56 147 GLY B O 1
ATOM 2789 N N . PHE B 1 148 ? 13.625 -8.93 2.029 1 93.75 148 PHE B N 1
ATOM 2790 C CA . PHE B 1 148 ? 13.57 -9.859 0.904 1 93.75 148 PHE B CA 1
ATOM 2791 C C . PHE B 1 148 ? 13.844 -9.133 -0.408 1 93.75 148 PHE B C 1
ATOM 2793 O O . PHE B 1 148 ? 13.438 -7.984 -0.588 1 93.75 148 PHE B O 1
ATOM 2800 N N . ARG B 1 149 ? 14.516 -9.844 -1.253 1 93.44 149 ARG B N 1
ATOM 2801 C CA . ARG B 1 149 ? 14.57 -9.43 -2.652 1 93.44 149 ARG B CA 1
ATOM 2802 C C . ARG B 1 149 ? 13.344 -9.914 -3.418 1 93.44 149 ARG B C 1
ATOM 2804 O O . ARG B 1 149 ? 13.148 -11.117 -3.596 1 9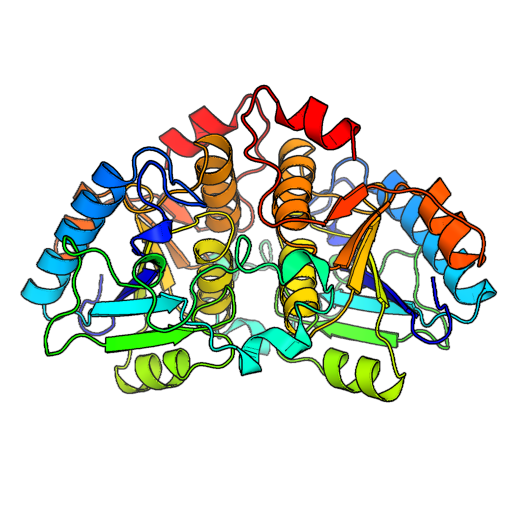3.44 149 ARG B O 1
ATOM 2811 N N . VAL B 1 150 ? 12.562 -8.969 -3.91 1 96.81 150 VAL B N 1
ATOM 2812 C CA . VAL B 1 150 ? 11.281 -9.336 -4.504 1 96.81 150 VAL B CA 1
ATOM 2813 C C . VAL B 1 150 ? 11.375 -9.258 -6.023 1 96.81 150 VAL B C 1
ATOM 2815 O O . VAL B 1 150 ? 11.82 -8.25 -6.574 1 96.81 150 VAL B O 1
ATOM 2818 N N . TRP B 1 151 ? 10.977 -10.305 -6.656 1 97.5 151 TRP B N 1
ATOM 2819 C CA . TRP B 1 151 ? 10.797 -10.375 -8.102 1 97.5 151 TRP B CA 1
ATOM 2820 C C . TRP B 1 151 ? 9.32 -10.508 -8.461 1 97.5 151 TRP B C 1
ATOM 2822 O O . TRP B 1 151 ? 8.727 -11.578 -8.312 1 97.5 151 TRP B O 1
ATOM 2832 N N . LEU B 1 152 ? 8.773 -9.43 -8.961 1 98.69 152 LEU B N 1
ATOM 2833 C CA . LEU B 1 152 ? 7.367 -9.406 -9.352 1 98.69 152 LEU B CA 1
ATOM 2834 C C . LEU B 1 152 ? 7.188 -9.93 -10.773 1 98.69 152 LEU B C 1
ATOM 2836 O O . LEU B 1 152 ? 7.898 -9.508 -11.688 1 98.69 152 LEU B O 1
ATOM 2840 N N . VAL B 1 153 ? 6.266 -10.852 -10.938 1 98.88 153 VAL B N 1
ATOM 2841 C CA . VAL B 1 153 ? 5.93 -11.32 -12.273 1 98.88 153 VAL B CA 1
ATOM 2842 C C . VAL B 1 153 ? 4.684 -10.594 -12.781 1 98.88 153 VAL B C 1
ATOM 2844 O O . VAL B 1 153 ? 3.559 -11.031 -12.516 1 98.88 153 VAL B O 1
ATOM 2847 N N . LYS B 1 154 ? 4.863 -9.562 -13.492 1 98.44 154 LYS B N 1
ATOM 2848 C CA . LYS B 1 154 ? 3.791 -8.602 -13.734 1 98.44 154 LYS B CA 1
ATOM 2849 C C . LYS B 1 154 ? 2.66 -9.227 -14.547 1 98.44 154 LYS B C 1
ATOM 2851 O O . LYS B 1 154 ? 1.491 -8.883 -14.359 1 98.44 154 LYS B O 1
ATOM 2856 N N . ASP B 1 155 ? 2.963 -10.312 -15.383 1 97.5 155 ASP B N 1
ATOM 2857 C CA . ASP B 1 155 ? 1.96 -10.992 -16.203 1 97.5 155 ASP B CA 1
ATOM 2858 C C . ASP B 1 155 ? 1.101 -11.93 -15.352 1 97.5 155 ASP B C 1
ATOM 2860 O O . ASP B 1 155 ? 0.092 -12.453 -15.828 1 97.5 155 ASP B O 1
ATOM 2864 N N . ALA B 1 156 ? 1.512 -12.172 -14.195 1 98.88 156 ALA B N 1
ATOM 2865 C CA . ALA B 1 156 ? 0.785 -13.062 -13.297 1 98.88 156 ALA B CA 1
ATOM 2866 C C . ALA B 1 156 ? 0.132 -12.297 -12.156 1 98.88 156 ALA B C 1
ATOM 2868 O O . ALA B 1 156 ? -0.23 -12.875 -11.133 1 98.88 156 ALA B O 1
ATOM 2869 N N . CYS B 1 157 ? 0.024 -10.977 -12.289 1 98.88 157 CYS B N 1
ATOM 2870 C CA . CYS B 1 157 ? -0.705 -10.094 -11.391 1 98.88 157 CYS B CA 1
ATOM 2871 C C . CYS B 1 157 ? -1.854 -9.398 -12.109 1 98.88 157 CYS B C 1
ATOM 2873 O O . CYS B 1 157 ? -1.895 -9.375 -13.344 1 98.88 157 CYS B O 1
ATOM 2875 N N . GLY B 1 158 ? -2.725 -8.945 -11.344 1 98.69 158 GLY B N 1
ATOM 2876 C CA . GLY B 1 158 ? -3.855 -8.25 -11.938 1 98.69 158 GLY B CA 1
ATOM 2877 C C . GLY B 1 158 ? -4.668 -7.457 -10.93 1 98.69 158 GLY B C 1
ATOM 2878 O O . GLY B 1 158 ? -4.441 -7.559 -9.727 1 98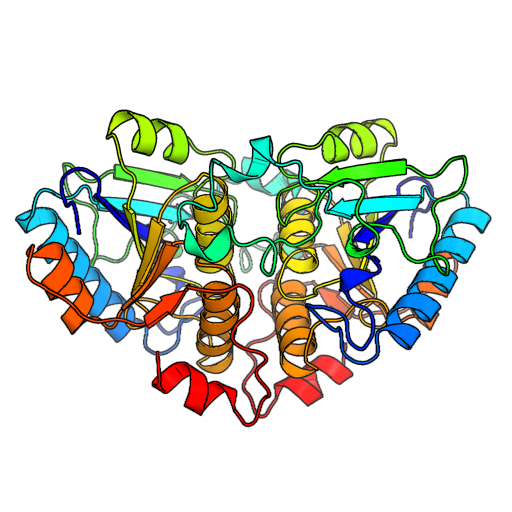.69 158 GLY B O 1
ATOM 2879 N N . SER B 1 159 ? -5.539 -6.652 -11.461 1 98.31 159 SER B N 1
ATOM 2880 C CA . SER B 1 159 ? -6.5 -5.867 -10.695 1 98.31 159 SER B CA 1
ATOM 2881 C C . SER B 1 159 ? -7.805 -5.68 -11.461 1 98.31 159 SER B C 1
ATOM 2883 O O . SER B 1 159 ? -8 -6.293 -12.516 1 98.31 159 SER B O 1
ATOM 2885 N N . MET B 1 160 ? -8.68 -4.926 -10.938 1 96.88 160 MET B N 1
ATOM 2886 C CA . MET B 1 160 ? -10.023 -4.805 -11.492 1 96.88 160 MET B CA 1
ATOM 2887 C C . MET B 1 160 ? -10 -4.062 -12.828 1 96.88 160 MET B C 1
ATOM 2889 O O . MET B 1 160 ? -10.891 -4.238 -13.656 1 96.88 160 MET B O 1
ATOM 2893 N N . THR B 1 161 ? -9.055 -3.18 -13.031 1 97.81 161 THR B N 1
ATOM 2894 C CA . THR B 1 161 ? -8.836 -2.533 -14.32 1 97.81 161 THR B CA 1
ATOM 2895 C C . THR B 1 161 ? -7.355 -2.566 -14.695 1 97.81 161 THR B C 1
ATOM 2897 O O . THR B 1 161 ? -6.492 -2.748 -13.836 1 97.81 161 THR B O 1
ATOM 2900 N N . GLU B 1 162 ? -7.078 -2.332 -15.961 1 98 162 GLU B N 1
ATOM 2901 C CA . GLU B 1 162 ? -5.695 -2.242 -16.422 1 98 162 GLU B CA 1
ATOM 2902 C C . GLU B 1 162 ? -4.969 -1.069 -15.773 1 98 162 GLU B C 1
ATOM 2904 O O . GLU B 1 162 ? -3.791 -1.176 -15.422 1 98 162 GLU B O 1
ATOM 2909 N N . ALA B 1 163 ? -5.668 0.038 -15.617 1 98.38 163 ALA B N 1
ATOM 2910 C CA . ALA B 1 163 ? -5.062 1.223 -15.016 1 98.38 163 ALA B CA 1
ATOM 2911 C C . ALA B 1 163 ? -4.633 0.949 -13.578 1 98.38 163 ALA B C 1
ATOM 2913 O O . ALA B 1 163 ? -3.52 1.298 -13.18 1 98.38 163 ALA B O 1
ATOM 2914 N N . MET B 1 164 ? -5.492 0.292 -12.797 1 98.38 164 MET B N 1
ATOM 2915 C CA . MET B 1 164 ? -5.188 -0.045 -11.406 1 98.38 164 MET B CA 1
ATOM 2916 C C . MET B 1 164 ? -4.016 -1.019 -11.328 1 98.38 164 MET B C 1
ATOM 2918 O O . MET B 1 164 ? -3.164 -0.901 -10.445 1 98.38 164 MET B O 1
ATOM 2922 N N . HIS B 1 165 ? -3.961 -1.942 -12.281 1 98.69 165 HIS B N 1
ATOM 2923 C CA . HIS B 1 165 ? -2.844 -2.879 -12.359 1 98.69 165 HIS B CA 1
ATOM 2924 C C . HIS B 1 165 ? -1.547 -2.162 -12.719 1 98.69 165 HIS B C 1
ATOM 2926 O O . HIS B 1 165 ? -0.541 -2.301 -12.016 1 98.69 165 HIS B O 1
ATOM 2932 N N . ARG B 1 166 ? -1.568 -1.365 -13.758 1 98.62 166 ARG B N 1
ATOM 2933 C CA . ARG B 1 166 ? -0.354 -0.766 -14.297 1 98.62 166 ARG B CA 1
ATOM 2934 C C . ARG B 1 166 ? 0.214 0.281 -13.344 1 98.62 166 ARG B C 1
ATOM 2936 O O . ARG B 1 166 ? 1.426 0.333 -13.125 1 98.62 166 ARG B O 1
ATOM 2943 N N . THR B 1 167 ? -0.618 1.119 -12.766 1 98.5 167 THR B N 1
ATOM 2944 C CA . THR B 1 167 ? -0.12 2.121 -11.828 1 98.5 167 THR B CA 1
ATOM 2945 C C . THR B 1 167 ? 0.375 1.464 -10.547 1 98.5 167 THR B C 1
ATOM 2947 O O . THR B 1 167 ? 1.399 1.868 -9.992 1 98.5 167 THR B O 1
ATOM 2950 N N . GLY B 1 168 ? -0.323 0.435 -10.055 1 98.31 168 GLY B N 1
ATOM 2951 C CA . GLY B 1 168 ? 0.167 -0.328 -8.914 1 98.31 168 GLY B CA 1
ATOM 2952 C C . GLY B 1 168 ? 1.528 -0.951 -9.156 1 98.31 168 GLY B C 1
ATOM 2953 O O . GLY B 1 168 ? 2.391 -0.935 -8.273 1 98.31 168 GLY B O 1
ATOM 2954 N N . MET B 1 169 ? 1.722 -1.5 -10.344 1 98.56 169 MET B N 1
ATOM 2955 C CA . MET B 1 169 ? 3 -2.096 -10.719 1 98.56 169 MET B CA 1
ATOM 2956 C C . MET B 1 169 ? 4.113 -1.057 -10.688 1 98.56 169 MET B C 1
ATOM 2958 O O . MET B 1 169 ? 5.199 -1.315 -10.164 1 98.56 169 MET B O 1
ATOM 2962 N N . LEU B 1 170 ? 3.828 0.111 -11.219 1 98.06 170 LEU B N 1
ATOM 2963 C CA . LEU B 1 170 ? 4.836 1.166 -11.273 1 98.06 170 LEU B CA 1
ATOM 2964 C C . LEU B 1 170 ? 5.145 1.695 -9.875 1 98.06 170 LEU B C 1
ATOM 2966 O O . LEU B 1 170 ? 6.297 2.004 -9.57 1 98.06 170 LEU B O 1
ATOM 2970 N N . ASP B 1 171 ? 4.137 1.796 -9.047 1 96.88 171 ASP B N 1
ATOM 2971 C CA . ASP B 1 171 ? 4.359 2.213 -7.664 1 96.88 171 ASP B CA 1
ATOM 2972 C C . ASP B 1 171 ? 5.258 1.221 -6.93 1 96.88 171 ASP B C 1
ATOM 2974 O O . ASP B 1 171 ? 6.16 1.622 -6.191 1 96.88 171 ASP B O 1
ATOM 2978 N N . MET B 1 172 ? 5.062 -0.05 -7.164 1 96.94 172 MET B N 1
ATOM 2979 C CA . MET B 1 172 ? 5.898 -1.072 -6.539 1 96.94 172 MET B CA 1
ATOM 2980 C C . MET B 1 172 ? 7.305 -1.061 -7.133 1 96.94 172 MET B C 1
ATOM 2982 O O . MET B 1 172 ? 8.289 -1.179 -6.402 1 96.94 172 MET B O 1
ATOM 2986 N N . ALA B 1 173 ? 7.383 -0.886 -8.438 1 96.25 173 ALA B N 1
ATOM 2987 C CA . ALA B 1 173 ? 8.688 -0.855 -9.102 1 96.25 173 ALA B CA 1
ATOM 2988 C C . ALA B 1 173 ? 9.609 0.17 -8.453 1 96.25 173 ALA B C 1
ATOM 2990 O O . ALA B 1 173 ? 10.805 -0.082 -8.281 1 96.25 173 ALA B O 1
ATOM 2991 N N . ASN B 1 174 ? 9.07 1.229 -8.031 1 92.56 174 ASN B N 1
ATOM 2992 C CA . ASN B 1 174 ? 9.82 2.34 -7.457 1 92.56 174 ASN B CA 1
ATOM 2993 C C . ASN B 1 174 ? 10.414 1.975 -6.102 1 92.56 174 ASN B C 1
ATOM 2995 O O . ASN B 1 174 ? 11.25 2.703 -5.57 1 92.56 174 ASN B O 1
ATOM 2999 N N . ARG B 1 175 ? 10 0.745 -5.59 1 89.12 175 ARG B N 1
ATOM 3000 C CA . ARG B 1 175 ? 10.375 0.441 -4.211 1 89.12 175 ARG B CA 1
ATOM 3001 C C . ARG B 1 175 ? 10.859 -0.999 -4.082 1 89.12 175 ARG B C 1
ATOM 3003 O O . ARG B 1 175 ? 10.875 -1.558 -2.982 1 89.12 175 ARG B O 1
ATOM 3010 N N . LEU B 1 176 ? 11.195 -1.605 -5.207 1 91.5 176 LEU B N 1
ATOM 3011 C CA . LEU B 1 176 ? 11.625 -2.998 -5.211 1 91.5 176 LEU B CA 1
ATOM 3012 C C . LEU B 1 176 ? 13.133 -3.098 -4.996 1 91.5 176 LEU B C 1
ATOM 3014 O O . LEU B 1 176 ? 13.812 -3.861 -5.688 1 91.5 176 LEU B O 1
ATOM 3018 N N . TYR B 1 177 ? 13.664 -2.484 -4.078 1 83.69 177 TYR B N 1
ATOM 3019 C CA . TYR B 1 177 ? 15.102 -2.385 -3.85 1 83.69 177 TYR B CA 1
ATOM 3020 C C . TYR B 1 177 ? 15.742 -3.766 -3.832 1 83.69 177 TYR B C 1
ATOM 3022 O O . TYR B 1 177 ? 15.375 -4.621 -3.023 1 83.69 177 TYR B O 1
ATOM 3030 N N . GLY B 1 178 ? 16.703 -4.02 -4.828 1 80.81 178 GLY B N 1
ATOM 3031 C CA . GLY B 1 178 ? 17.453 -5.266 -4.926 1 80.81 178 GLY B CA 1
ATOM 3032 C C . GLY B 1 178 ? 16.719 -6.34 -5.703 1 80.81 1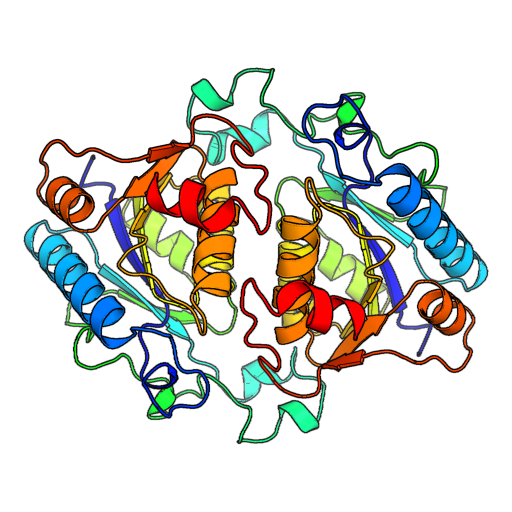78 GLY B C 1
ATOM 3033 O O . GLY B 1 178 ? 17.281 -7.383 -6.023 1 80.81 178 GLY B O 1
ATOM 3034 N N . GLY B 1 179 ? 15.492 -6.039 -6.023 1 92.12 179 GLY B N 1
ATOM 3035 C CA . GLY B 1 179 ? 14.688 -6.938 -6.836 1 92.12 179 GLY B CA 1
ATOM 3036 C C . GLY B 1 179 ? 14.359 -6.367 -8.203 1 92.12 179 GLY B C 1
ATOM 3037 O O . GLY B 1 179 ? 15.203 -5.719 -8.828 1 92.12 179 GLY B O 1
ATOM 3038 N N . GLY B 1 180 ? 13.133 -6.762 -8.641 1 95.38 180 GLY B N 1
ATOM 3039 C CA . GLY B 1 180 ? 12.766 -6.285 -9.961 1 95.38 180 GLY B CA 1
ATOM 3040 C C . GLY B 1 180 ? 11.461 -6.867 -10.469 1 95.38 180 GLY B C 1
ATOM 3041 O O . GLY B 1 180 ? 10.648 -7.359 -9.68 1 95.38 180 GLY B O 1
ATOM 3042 N N . ILE B 1 181 ? 11.227 -6.656 -11.742 1 98.5 181 ILE B N 1
ATOM 3043 C CA . ILE B 1 181 ? 10.023 -7.129 -12.422 1 98.5 181 ILE B CA 1
ATOM 3044 C C . ILE B 1 181 ? 10.414 -8.055 -13.57 1 98.5 181 ILE B C 1
ATOM 3046 O O . ILE B 1 181 ? 11.344 -7.77 -14.32 1 98.5 181 ILE B O 1
ATOM 3050 N N . LEU B 1 182 ? 9.727 -9.156 -13.641 1 98.56 182 LEU B N 1
ATOM 3051 C CA . LEU B 1 182 ? 9.938 -10.141 -14.695 1 98.56 182 LEU B CA 1
ATOM 3052 C C . LEU B 1 182 ? 8.656 -10.352 -15.5 1 98.56 182 LEU B C 1
ATOM 3054 O O . LEU B 1 182 ? 7.559 -10.32 -14.953 1 98.56 182 LEU B O 1
ATOM 3058 N N . ARG B 1 183 ? 8.875 -10.664 -16.781 1 98.44 183 ARG B N 1
ATOM 3059 C CA . ARG B 1 183 ? 7.824 -11.273 -17.578 1 98.44 183 ARG B CA 1
ATOM 3060 C C . ARG B 1 183 ? 7.809 -12.789 -17.391 1 98.44 183 ARG B C 1
ATOM 3062 O O . ARG B 1 183 ? 8.805 -13.375 -16.953 1 98.44 183 ARG B O 1
ATOM 3069 N N . LEU B 1 184 ? 6.719 -13.344 -17.719 1 98.69 184 LEU B N 1
ATOM 3070 C CA . LEU B 1 184 ? 6.504 -14.75 -17.406 1 98.69 184 LEU B CA 1
ATOM 3071 C C . LEU B 1 184 ? 7.625 -15.609 -17.984 1 98.69 184 LEU B C 1
ATOM 3073 O O . LEU B 1 184 ? 8.219 -16.422 -17.266 1 98.69 184 LEU B O 1
ATOM 3077 N N . PRO B 1 185 ? 8.047 -15.398 -19.25 1 98.62 185 PRO B N 1
ATOM 3078 C CA . PRO B 1 185 ? 9.102 -16.281 -19.766 1 98.62 185 PRO B CA 1
ATOM 3079 C C . PRO B 1 185 ? 10.406 -16.156 -18.984 1 98.62 185 PRO B C 1
ATOM 3081 O O . PRO B 1 185 ? 11.109 -17.156 -18.797 1 98.62 185 PRO B O 1
ATOM 3084 N N . GLN B 1 186 ? 10.703 -14.984 -18.5 1 98.75 186 GLN B N 1
ATOM 3085 C CA . GLN B 1 186 ? 11.938 -14.766 -17.75 1 98.75 186 GLN B CA 1
ATOM 3086 C C . GLN B 1 186 ? 11.836 -15.352 -16.344 1 98.75 186 GLN B C 1
ATOM 3088 O O . GLN B 1 186 ? 12.82 -15.859 -15.805 1 98.75 186 GLN B O 1
ATOM 3093 N N . ALA B 1 187 ? 10.664 -15.266 -15.781 1 98.81 187 ALA B N 1
ATOM 3094 C CA . ALA B 1 187 ? 10.445 -15.875 -14.477 1 98.81 187 ALA B CA 1
ATOM 3095 C C . ALA B 1 187 ? 10.602 -17.391 -14.547 1 98.81 187 ALA B C 1
ATOM 3097 O O . ALA B 1 187 ? 11.164 -18 -13.633 1 98.81 187 ALA B O 1
ATOM 3098 N N . LEU B 1 188 ? 10.102 -17.953 -15.609 1 98.88 188 LEU B N 1
ATOM 3099 C CA . LEU B 1 188 ? 10.219 -19.391 -15.781 1 98.88 188 LEU B CA 1
ATOM 3100 C C . LEU B 1 188 ? 11.68 -19.797 -15.969 1 98.88 188 LEU B C 1
ATOM 3102 O O . LEU B 1 188 ? 12.117 -20.812 -15.438 1 98.88 188 LEU B O 1
ATOM 3106 N N . LYS B 1 189 ? 12.414 -18.953 -16.719 1 98.69 189 LYS B N 1
ATOM 3107 C CA . LYS B 1 189 ? 13.852 -19.203 -16.828 1 98.69 189 LYS B CA 1
ATOM 3108 C C . LYS B 1 189 ? 14.523 -19.141 -15.461 1 98.69 189 LYS B C 1
ATOM 3110 O O . LYS B 1 189 ? 15.336 -20.016 -15.125 1 98.69 189 LYS B O 1
ATOM 3115 N N . ALA B 1 190 ? 14.188 -18.125 -14.664 1 98.5 190 ALA B N 1
ATOM 3116 C CA . ALA B 1 190 ? 14.773 -17.953 -13.344 1 98.5 190 ALA B CA 1
ATOM 3117 C C . ALA B 1 190 ? 14.516 -19.172 -12.461 1 98.5 190 ALA B C 1
ATOM 3119 O O . ALA B 1 190 ? 15.43 -19.672 -11.805 1 98.5 190 ALA B O 1
ATOM 3120 N N . LEU B 1 191 ? 13.289 -19.688 -12.516 1 98.62 191 LEU B N 1
ATOM 3121 C CA . LEU B 1 191 ? 12.891 -20.812 -11.672 1 98.62 191 LEU B CA 1
ATOM 3122 C C . LEU B 1 191 ? 13.5 -22.109 -12.18 1 98.62 191 LEU B C 1
ATOM 3124 O O . LEU B 1 191 ? 13.523 -23.109 -11.461 1 98.62 191 LEU B O 1
ATOM 3128 N N . ALA B 1 192 ? 13.961 -22.078 -13.375 1 97.94 192 ALA B N 1
ATOM 3129 C CA . ALA B 1 192 ? 14.633 -23.25 -13.938 1 97.94 192 ALA B CA 1
ATOM 3130 C C . ALA B 1 192 ? 16.141 -23.172 -13.719 1 97.94 192 ALA B C 1
ATOM 3132 O O . ALA B 1 192 ? 16.891 -24.031 -14.203 1 97.94 192 ALA B O 1
ATOM 3133 N N . GLY B 1 193 ? 16.594 -22.109 -13.117 1 97.19 193 GLY B N 1
ATOM 3134 C CA . GLY B 1 193 ? 18.016 -21.953 -12.852 1 97.19 193 GLY B CA 1
ATOM 3135 C C . GLY B 1 193 ? 18.797 -21.469 -14.047 1 97.19 193 GLY B C 1
ATOM 3136 O O . GLY B 1 193 ? 20.016 -21.672 -14.125 1 97.19 193 GLY B O 1
ATOM 3137 N N . ARG B 1 194 ? 18.156 -20.859 -14.977 1 97.62 194 ARG B N 1
ATOM 3138 C CA . ARG B 1 194 ? 18.797 -20.328 -16.188 1 97.62 194 ARG B CA 1
ATOM 3139 C C . ARG B 1 194 ? 18.953 -18.812 -16.094 1 97.62 194 ARG B C 1
ATOM 3141 O O . ARG B 1 194 ? 18.219 -18.156 -15.359 1 97.62 194 ARG B O 1
ATOM 3148 N N . PRO B 1 195 ? 19.906 -18.328 -16.844 1 97 195 PRO B N 1
ATOM 3149 C CA . PRO B 1 195 ? 19.984 -16.875 -16.922 1 97 195 PRO B CA 1
ATOM 3150 C C . PRO B 1 195 ? 18.688 -16.234 -17.406 1 97 195 PRO B C 1
ATOM 3152 O O . PRO B 1 195 ? 18.016 -16.797 -18.281 1 97 195 PRO B O 1
ATOM 3155 N N . PHE B 1 196 ? 18.375 -15.18 -16.75 1 97.56 196 PHE B N 1
ATOM 3156 C CA . PHE B 1 196 ? 17.141 -14.477 -17.125 1 97.56 196 PHE B CA 1
ATOM 3157 C C . PHE B 1 196 ? 17.375 -12.977 -17.172 1 97.56 196 PHE B C 1
ATOM 3159 O O . PHE B 1 196 ? 18.359 -12.469 -16.641 1 97.56 196 PHE B O 1
ATOM 3166 N N . ASP B 1 197 ? 16.484 -12.375 -17.875 1 96 197 ASP B N 1
ATOM 3167 C CA . ASP B 1 197 ? 16.5 -10.914 -17.984 1 96 197 ASP B CA 1
ATOM 3168 C C . ASP B 1 197 ? 15.25 -10.305 -17.344 1 96 197 ASP B C 1
ATOM 3170 O O . ASP B 1 197 ? 14.219 -10.969 -17.234 1 96 197 ASP B O 1
ATOM 3174 N N . GLY B 1 198 ? 15.414 -9.07 -16.844 1 95.75 198 GLY B N 1
ATOM 3175 C CA . GLY B 1 198 ? 14.312 -8.312 -16.266 1 95.75 198 GLY B CA 1
ATOM 3176 C C . GLY B 1 198 ? 14.719 -6.922 -15.828 1 95.75 198 GLY B C 1
ATOM 3177 O O . GLY B 1 198 ? 15.898 -6.566 -15.883 1 95.75 198 GLY B O 1
ATOM 3178 N N . TRP B 1 199 ? 13.727 -6.152 -15.547 1 96.19 199 TRP B N 1
ATOM 3179 C CA . TRP B 1 199 ? 14.023 -4.828 -15.008 1 96.19 199 TRP B CA 1
ATOM 3180 C C . TRP B 1 199 ? 14.422 -4.918 -13.539 1 96.19 199 TRP B C 1
ATOM 3182 O O . TRP B 1 199 ? 13.781 -5.621 -12.758 1 96.19 199 TRP B O 1
ATOM 3192 N N . ARG B 1 200 ? 15.438 -4.266 -13.156 1 92.62 200 ARG B N 1
ATOM 3193 C CA . ARG B 1 200 ? 15.93 -4.27 -11.781 1 92.62 200 ARG B CA 1
ATOM 3194 C C . ARG B 1 200 ? 15.812 -2.883 -11.156 1 92.62 200 ARG B C 1
ATOM 3196 O O . ARG B 1 200 ? 16.078 -1.874 -11.812 1 92.62 200 ARG B O 1
ATOM 3203 N N . CYS B 1 201 ? 15.414 -2.875 -9.961 1 90.75 201 CYS B N 1
ATOM 3204 C CA . CYS B 1 201 ? 15.367 -1.617 -9.219 1 90.75 201 CYS B CA 1
ATOM 3205 C C . CYS B 1 201 ? 16.734 -1.268 -8.656 1 90.75 201 CYS B C 1
ATOM 3207 O O . CYS B 1 201 ? 17.172 -1.839 -7.652 1 90.75 201 CYS B O 1
ATOM 3209 N N . THR B 1 202 ? 17.391 -0.324 -9.258 1 83.25 202 THR B N 1
ATOM 3210 C CA . THR B 1 202 ? 18.75 0.014 -8.852 1 83.25 202 THR B CA 1
ATOM 3211 C C . THR B 1 202 ? 18.781 1.387 -8.188 1 83.25 202 THR B C 1
ATOM 3213 O O . THR B 1 202 ? 19.828 1.808 -7.684 1 83.25 202 THR B O 1
ATOM 3216 N N . ARG B 1 203 ? 17.734 2.059 -8.242 1 80.38 203 ARG B N 1
ATOM 3217 C CA . ARG B 1 203 ? 17.625 3.352 -7.574 1 80.38 203 ARG B CA 1
ATOM 3218 C C . ARG B 1 203 ? 16.203 3.592 -7.09 1 80.38 203 ARG B C 1
ATOM 3220 O O . ARG B 1 203 ? 15.242 3.07 -7.668 1 80.38 203 ARG B O 1
ATOM 3227 N N . PRO B 1 204 ? 16.094 4.402 -6.094 1 77.5 204 PRO B N 1
ATOM 3228 C CA . PRO B 1 204 ? 14.742 4.68 -5.598 1 77.5 204 PRO B CA 1
ATOM 3229 C C . PRO B 1 204 ? 13.938 5.574 -6.539 1 77.5 204 PRO B C 1
ATOM 3231 O O . PRO B 1 204 ? 14.5 6.488 -7.156 1 77.5 204 PRO B O 1
ATOM 3234 N N . VAL B 1 205 ? 12.664 5.246 -6.691 1 83.12 205 VAL B N 1
ATOM 3235 C CA . VAL B 1 205 ? 11.672 6.074 -7.367 1 83.12 205 VAL B CA 1
ATOM 3236 C C . VAL B 1 205 ? 12.172 6.453 -8.758 1 83.12 205 VAL B C 1
ATOM 3238 O O . VAL B 1 205 ? 12.227 7.637 -9.102 1 83.12 205 VAL B O 1
ATOM 3241 N N . GLU B 1 206 ? 12.477 5.531 -9.484 1 87.31 206 GLU B N 1
ATOM 3242 C CA . GLU B 1 206 ? 12.945 5.719 -10.852 1 87.31 206 GLU B CA 1
ATOM 3243 C C . GLU B 1 206 ? 11.836 6.277 -11.742 1 87.31 206 GLU B C 1
ATOM 3245 O O . GLU B 1 206 ? 12.109 7.004 -12.695 1 87.31 206 GLU B O 1
ATOM 3250 N N . PHE B 1 207 ? 10.617 6.012 -11.375 1 92.75 207 PHE B N 1
ATOM 3251 C CA . PHE B 1 207 ? 9.523 6.332 -12.297 1 92.75 207 PHE B CA 1
ATOM 3252 C C . PHE B 1 207 ? 8.578 7.348 -11.672 1 92.75 207 PHE B C 1
ATOM 3254 O O . PHE B 1 207 ? 7.883 7.043 -10.695 1 92.75 207 PHE B O 1
ATOM 3261 N N . ALA B 1 208 ? 8.578 8.547 -12.164 1 94.81 208 ALA B N 1
ATOM 3262 C CA . ALA B 1 208 ? 7.527 9.539 -11.953 1 94.81 208 ALA B CA 1
ATOM 3263 C C . ALA B 1 208 ? 6.559 9.578 -13.133 1 94.81 208 ALA B C 1
ATOM 3265 O O . ALA B 1 208 ? 6.738 10.352 -14.07 1 94.81 208 ALA B O 1
ATOM 3266 N N . TYR B 1 209 ? 5.527 8.781 -13.039 1 97.5 209 TYR B N 1
ATOM 3267 C CA . TYR B 1 209 ? 4.707 8.578 -14.227 1 97.5 209 TYR B CA 1
ATOM 3268 C C . TYR B 1 209 ? 3.564 9.586 -14.273 1 97.5 209 TYR B C 1
ATOM 3270 O O . TYR B 1 209 ? 3.164 10.133 -13.242 1 97.5 209 TYR B O 1
ATOM 3278 N N . THR B 1 210 ? 3.068 9.875 -15.516 1 97.81 210 THR B N 1
ATOM 3279 C CA . THR B 1 210 ? 1.848 10.617 -15.805 1 97.81 210 THR B CA 1
ATOM 3280 C C . THR B 1 210 ? 0.807 9.719 -16.469 1 97.81 210 THR B C 1
ATOM 3282 O O . THR B 1 210 ? 1.097 8.57 -16.797 1 97.81 210 THR B O 1
ATOM 3285 N N . LEU B 1 211 ? -0.428 10.195 -16.578 1 97.62 211 LEU B N 1
ATOM 3286 C CA . LEU B 1 211 ? -1.466 9.406 -17.234 1 97.62 211 LEU B CA 1
ATOM 3287 C C . LEU B 1 211 ? -1.1 9.125 -18.688 1 97.62 211 LEU B C 1
ATOM 3289 O O . LEU B 1 211 ? -1.517 8.109 -19.25 1 97.62 211 LEU B O 1
ATOM 3293 N N . GLU B 1 212 ? -0.25 9.945 -19.266 1 97.38 212 GLU B N 1
ATOM 3294 C CA . GLU B 1 212 ? 0.165 9.805 -20.656 1 97.38 212 GLU B CA 1
ATOM 3295 C C . GLU B 1 212 ? 1.31 8.805 -20.797 1 97.38 212 GLU B C 1
ATOM 3297 O O . GLU B 1 212 ? 1.499 8.211 -21.859 1 97.38 212 GLU B O 1
ATOM 3302 N N . THR B 1 213 ? 2.047 8.547 -19.688 1 98.06 213 THR B N 1
ATOM 3303 C CA . THR B 1 213 ? 3.277 7.777 -19.828 1 98.06 213 THR B CA 1
ATOM 3304 C C . THR B 1 213 ? 3.145 6.406 -19.172 1 98.06 213 THR B C 1
ATOM 3306 O O . THR B 1 213 ? 3.984 5.531 -19.391 1 98.06 213 THR B O 1
ATOM 3309 N N . VAL B 1 214 ? 2.072 6.16 -18.422 1 97.75 214 VAL B N 1
ATOM 3310 C CA . VAL B 1 214 ? 1.89 4.941 -17.641 1 97.75 214 VAL B CA 1
ATOM 3311 C C . VAL B 1 214 ? 2.057 3.719 -18.531 1 97.75 214 VAL B C 1
ATOM 3313 O O . VAL B 1 214 ? 2.811 2.801 -18.203 1 97.75 214 VAL B O 1
ATOM 3316 N N . ASP B 1 215 ? 1.395 3.705 -19.672 1 97.62 215 ASP B N 1
ATOM 3317 C CA . ASP B 1 215 ? 1.392 2.537 -20.547 1 97.62 215 ASP B CA 1
ATOM 3318 C C . ASP B 1 215 ? 2.789 2.258 -21.109 1 97.62 215 ASP B C 1
ATOM 3320 O O . ASP B 1 215 ? 3.25 1.115 -21.094 1 97.62 215 ASP B O 1
ATOM 3324 N N . ARG B 1 216 ? 3.434 3.277 -21.5 1 97.88 216 ARG B N 1
ATOM 3325 C CA . ARG B 1 216 ? 4.758 3.125 -22.094 1 97.88 216 ARG B CA 1
ATOM 3326 C C . ARG B 1 216 ? 5.766 2.623 -21.062 1 97.88 216 ARG B C 1
ATOM 3328 O O . ARG B 1 216 ? 6.551 1.716 -21.359 1 97.88 216 ARG B O 1
ATOM 3335 N N . ILE B 1 217 ? 5.781 3.219 -19.891 1 98 217 ILE B N 1
ATOM 3336 C CA . ILE B 1 217 ? 6.723 2.832 -18.844 1 98 217 ILE B CA 1
ATOM 3337 C C . ILE B 1 217 ? 6.457 1.389 -18.422 1 98 217 ILE B C 1
ATOM 3339 O O . ILE B 1 217 ? 7.391 0.587 -18.312 1 98 217 ILE B O 1
ATOM 3343 N N . TYR B 1 218 ? 5.141 1.034 -18.281 1 98.06 218 TYR B N 1
ATOM 3344 C CA . TYR B 1 218 ? 4.773 -0.319 -17.875 1 98.06 218 TYR B CA 1
ATOM 3345 C C . TYR B 1 218 ? 5.254 -1.339 -18.906 1 98.06 218 TYR B C 1
ATOM 3347 O O . TYR B 1 218 ? 5.797 -2.387 -18.531 1 98.06 218 TYR B O 1
ATOM 3355 N N . GLU B 1 219 ? 5.055 -1.07 -20.172 1 97.06 219 GLU B N 1
ATOM 3356 C CA . GLU B 1 219 ? 5.41 -2.01 -21.234 1 97.06 219 GLU B CA 1
ATOM 3357 C C . GLU B 1 219 ? 6.918 -2.23 -21.281 1 97.06 219 GLU B C 1
ATOM 3359 O O . GLU B 1 219 ? 7.379 -3.305 -21.688 1 97.06 219 GLU B O 1
ATOM 3364 N N . ALA B 1 220 ? 7.664 -1.273 -20.812 1 95.75 220 ALA B N 1
ATOM 3365 C CA . ALA B 1 220 ? 9.125 -1.353 -20.859 1 95.75 220 ALA B CA 1
ATOM 3366 C C . ALA B 1 220 ? 9.656 -2.242 -19.734 1 95.75 220 ALA B C 1
ATOM 3368 O O . ALA B 1 220 ? 10.828 -2.643 -19.766 1 95.75 220 ALA B O 1
ATOM 3369 N N . LEU B 1 221 ? 8.852 -2.498 -18.734 1 95.19 221 LEU B N 1
ATOM 3370 C CA . LEU B 1 221 ? 9.273 -3.346 -17.625 1 95.19 221 LEU B CA 1
ATOM 3371 C C . LEU B 1 221 ? 9.148 -4.82 -17.984 1 95.19 221 LEU B C 1
ATOM 3373 O O . LEU B 1 221 ? 9.914 -5.652 -17.5 1 95.19 221 LEU B O 1
#

Organism: Mesorhizobium plurifarium (NCBI:txid69974)

Radius of gyration: 20.8 Å; Cα contacts (8 Å, |Δi|>4): 994; chains: 2; bounding box: 49×57×47 Å